Protein AF-0000000077100100 (afdb_homodimer)

Organism: Anaerostipes caccae (strain DSM 14662 / CCUG 47493 / JCM 13470 / NCIMB 13811 / L1-92) (NCBI:txid411490)

Secondary structure (DSSP, 8-state):
-----HHHHHHHHHHHHHHHHH-TTT--HHHHHHHHTS-HHHHHHH-SSHHHHHHHHHTSTTTTTT--GGGG----S-HHHHHHHHHHHHHHHS-HHHHHHHHHT--TTTHHHHHHHHHHHHHHHHHHHHHHHHHHHHTTSS----HHHHHHHHHHHHHHHHHHHHHHGGGS----HHHHHHHHHHHHHHHHH--/-----HHHHHHHHHHHHHHHHH-TTT--HHHHHHHHTS-HHHHHHH-SSHHHHHHHHHTSGGGTTT--GGGG----S-HHHHHHHHHHHHHHHS-HHHHHHHHHT--TTTHHHHHHHHHHHHHHHHHHHHHHHHHHHHTTSS----HHHHHHHHHHHHHHHHHHHHHHGGGS----HHHHHHHHHHHHHHHHH--

Structure (mmCIF, N/CA/C/O backbone):
data_AF-0000000077100100-model_v1
#
loop_
_entity.id
_entity.type
_entity.pdbx_description
1 polymer 'Transcriptional regulator, TetR family'
#
loop_
_atom_site.group_PDB
_atom_site.id
_atom_site.type_symbol
_atom_site.label_atom_id
_atom_site.label_alt_id
_atom_site.label_comp_id
_atom_site.label_asym_id
_atom_site.label_entity_id
_atom_site.label_seq_id
_atom_site.pdbx_PDB_ins_code
_atom_site.Cartn_x
_atom_site.Cartn_y
_atom_site.Cartn_z
_atom_site.occupancy
_atom_site.B_iso_or_equiv
_atom_site.auth_seq_id
_atom_site.auth_comp_id
_atom_site.auth_asym_id
_atom_site.auth_atom_id
_atom_site.pdbx_PDB_model_num
ATOM 1 N N . MET A 1 1 ? 32.531 -8.875 -6.703 1 35.84 1 MET A N 1
ATOM 2 C CA . MET A 1 1 ? 31.203 -8.562 -7.238 1 35.84 1 MET A CA 1
ATOM 3 C C . MET A 1 1 ? 30.891 -9.43 -8.453 1 35.84 1 MET A C 1
ATOM 5 O O . MET A 1 1 ? 31.578 -9.359 -9.469 1 35.84 1 MET A O 1
ATOM 9 N N . ILE A 1 2 ? 30.594 -10.703 -8.375 1 47.94 2 ILE A N 1
ATOM 10 C CA . ILE A 1 2 ? 30.594 -11.648 -9.484 1 47.94 2 ILE A CA 1
ATOM 11 C C . ILE A 1 2 ? 29.953 -11.016 -10.711 1 47.94 2 ILE A C 1
ATOM 13 O O . ILE A 1 2 ? 28.844 -10.492 -10.633 1 47.94 2 ILE A O 1
ATOM 17 N N . HIS A 1 3 ? 30.766 -10.484 -11.594 1 61.34 3 HIS A N 1
ATOM 18 C CA . HIS A 1 3 ? 30.469 -9.82 -12.859 1 61.34 3 HIS A CA 1
ATOM 19 C C . HIS A 1 3 ? 29.391 -10.562 -13.641 1 61.34 3 HIS A C 1
ATOM 21 O O . HIS A 1 3 ? 29.594 -11.719 -14.039 1 61.34 3 HIS A O 1
ATOM 27 N N . MET A 1 4 ? 28.125 -10.18 -13.359 1 75.5 4 MET A N 1
ATOM 28 C CA . MET A 1 4 ? 27.047 -10.773 -14.141 1 75.5 4 MET A CA 1
ATOM 29 C C . MET A 1 4 ? 27.25 -10.523 -15.633 1 75.5 4 MET A C 1
ATOM 31 O O . MET A 1 4 ? 27.438 -9.383 -16.062 1 75.5 4 MET A O 1
ATOM 35 N N . ASP A 1 5 ? 27.516 -11.539 -16.359 1 90.69 5 ASP A N 1
ATOM 36 C CA . ASP A 1 5 ? 27.641 -11.352 -17.812 1 90.69 5 ASP A CA 1
ATOM 37 C C . ASP A 1 5 ? 26.297 -10.93 -18.422 1 90.69 5 ASP A C 1
ATOM 39 O O . ASP A 1 5 ? 25.312 -10.766 -17.719 1 90.69 5 ASP A O 1
ATOM 43 N N . GLU A 1 6 ? 26.406 -10.648 -19.703 1 94.56 6 GLU A N 1
ATOM 44 C CA . GLU A 1 6 ? 25.266 -10.086 -20.422 1 94.56 6 GLU A CA 1
ATOM 45 C C . GLU A 1 6 ? 24.062 -11.023 -20.344 1 94.56 6 GLU A C 1
ATOM 47 O O . GLU A 1 6 ? 22.938 -10.57 -20.141 1 94.56 6 GLU A O 1
ATOM 52 N N . THR A 1 7 ? 24.344 -12.281 -20.531 1 96.31 7 THR A N 1
ATOM 53 C CA . THR A 1 7 ? 23.266 -13.266 -20.5 1 96.31 7 THR A CA 1
ATOM 54 C C . THR A 1 7 ? 22.641 -13.336 -19.094 1 96.31 7 THR A C 1
ATOM 56 O O . THR A 1 7 ? 21.422 -13.383 -18.953 1 96.31 7 THR A O 1
ATOM 59 N N . GLY A 1 8 ? 23.469 -13.375 -18.109 1 96.94 8 GLY A N 1
ATOM 60 C CA . GLY A 1 8 ? 22.984 -13.352 -16.734 1 96.94 8 GLY A CA 1
ATOM 61 C C . GLY A 1 8 ? 22.125 -12.141 -16.422 1 96.94 8 GLY A C 1
ATOM 62 O O . GLY A 1 8 ? 21.078 -12.266 -15.773 1 96.94 8 GLY A O 1
ATOM 63 N N . GLN A 1 9 ? 22.531 -11.062 -16.969 1 97.31 9 GLN A N 1
ATOM 64 C CA . GLN A 1 9 ? 21.781 -9.836 -16.734 1 97.31 9 GLN A CA 1
ATOM 65 C C . GLN A 1 9 ? 20.422 -9.859 -17.438 1 97.31 9 GLN A C 1
ATOM 67 O O . GLN A 1 9 ? 19.422 -9.391 -16.891 1 97.31 9 GLN A O 1
ATOM 72 N N . LYS A 1 10 ? 20.406 -10.383 -18.609 1 97.69 10 LYS A N 1
ATOM 73 C CA . LYS A 1 10 ? 19.141 -10.531 -19.328 1 97.69 10 LYS A CA 1
ATOM 74 C C . LYS A 1 10 ? 18.156 -11.383 -18.547 1 97.69 10 LYS A C 1
ATOM 76 O O . LYS A 1 10 ? 16.969 -11.086 -18.516 1 97.69 10 LYS A O 1
ATOM 81 N N . ILE A 1 11 ? 18.688 -12.398 -17.938 1 98.25 11 ILE A N 1
ATOM 82 C CA . ILE A 1 11 ? 17.875 -13.312 -17.156 1 98.25 11 ILE A CA 1
ATOM 83 C C . ILE A 1 11 ? 17.328 -12.602 -15.922 1 98.25 11 ILE A C 1
ATOM 85 O O . ILE A 1 11 ? 16.141 -12.688 -15.625 1 98.25 11 ILE A O 1
ATOM 89 N N . ILE A 1 12 ? 18.156 -11.875 -15.281 1 98.06 12 ILE A N 1
ATOM 90 C CA . ILE A 1 12 ? 17.75 -11.141 -14.086 1 98.06 12 ILE A CA 1
ATOM 91 C C . ILE A 1 12 ? 16.703 -10.094 -14.445 1 98.06 12 ILE A C 1
ATOM 93 O O . ILE A 1 12 ? 15.664 -10 -13.789 1 98.06 12 ILE A O 1
ATOM 97 N N . ASP A 1 13 ? 16.953 -9.375 -15.547 1 98.12 13 ASP A N 1
ATOM 98 C CA . ASP A 1 13 ? 16.031 -8.328 -15.969 1 98.12 13 ASP A CA 1
ATOM 99 C C . ASP A 1 13 ? 14.664 -8.922 -16.328 1 98.12 13 ASP A C 1
ATOM 101 O O . ASP A 1 13 ? 13.625 -8.344 -16 1 98.12 13 ASP A O 1
ATOM 105 N N . ALA A 1 14 ? 14.711 -10.016 -16.984 1 98.56 14 ALA A N 1
ATOM 106 C CA . ALA A 1 14 ? 13.477 -10.695 -17.344 1 98.56 14 ALA A CA 1
ATOM 107 C C . ALA A 1 14 ? 12.711 -11.148 -16.094 1 98.56 14 ALA A C 1
ATOM 109 O O . ALA A 1 14 ? 11.5 -10.938 -16 1 98.56 14 ALA A O 1
ATOM 110 N N . ALA A 1 15 ? 13.406 -11.719 -15.148 1 98.44 15 ALA A N 1
ATOM 111 C CA . ALA A 1 15 ? 12.789 -12.203 -13.922 1 98.44 15 ALA A CA 1
ATOM 112 C C . ALA A 1 15 ? 12.141 -11.055 -13.141 1 98.44 15 ALA A C 1
ATOM 114 O O . ALA A 1 15 ? 10.984 -11.148 -12.734 1 98.44 15 ALA A O 1
ATOM 115 N N . MET A 1 16 ? 12.859 -10.062 -13.008 1 98 16 MET A N 1
ATOM 116 C CA . MET A 1 16 ? 12.391 -8.922 -12.219 1 98 16 MET A CA 1
ATOM 117 C C . MET A 1 16 ? 11.195 -8.25 -12.891 1 98 16 MET A C 1
ATOM 119 O O . MET A 1 16 ? 10.242 -7.863 -12.211 1 98 16 MET A O 1
ATOM 123 N N . SER A 1 17 ? 11.25 -8.156 -14.188 1 98 17 SER A N 1
ATOM 124 C CA . SER A 1 17 ? 10.133 -7.586 -14.93 1 98 17 SER A CA 1
ATOM 125 C C . SER A 1 17 ? 8.883 -8.445 -14.797 1 98 17 SER A C 1
ATOM 127 O O . SER A 1 17 ? 7.777 -7.93 -14.609 1 98 17 SER A O 1
ATOM 129 N N . LEU A 1 18 ? 9.078 -9.727 -14.852 1 97.19 18 LEU A N 1
ATOM 130 C CA . LEU A 1 18 ? 7.949 -10.648 -14.742 1 97.19 18 LEU A CA 1
ATOM 131 C C . LEU A 1 18 ? 7.363 -10.625 -13.328 1 97.19 18 LEU A C 1
ATOM 133 O O . LEU A 1 18 ? 6.145 -10.633 -13.156 1 97.19 18 LEU A O 1
ATOM 137 N N . VAL A 1 19 ? 8.211 -10.547 -12.383 1 96.56 19 VAL A N 1
ATOM 138 C CA . VAL A 1 19 ? 7.75 -10.477 -11 1 96.56 19 VAL A CA 1
ATOM 139 C C . VAL A 1 19 ? 6.98 -9.172 -10.781 1 96.56 19 VAL A C 1
ATOM 141 O O . VAL A 1 19 ? 5.945 -9.164 -10.102 1 96.56 19 VAL A O 1
ATOM 144 N N . ARG A 1 20 ? 7.48 -8.164 -11.312 1 95.56 20 ARG A N 1
ATOM 145 C CA . ARG A 1 20 ? 6.797 -6.875 -11.25 1 95.56 20 ARG A CA 1
ATOM 146 C C . ARG A 1 20 ? 5.406 -6.957 -11.875 1 95.56 20 ARG A C 1
ATOM 148 O O . ARG A 1 20 ? 4.441 -6.438 -11.312 1 95.56 20 ARG A O 1
ATOM 155 N N . ASP A 1 21 ? 5.285 -7.656 -12.945 1 93.75 21 ASP A N 1
ATOM 156 C CA . ASP A 1 21 ? 4.082 -7.602 -13.766 1 93.75 21 ASP A CA 1
ATOM 157 C C . ASP A 1 21 ? 3.051 -8.625 -13.297 1 93.75 21 ASP A C 1
ATOM 159 O O . ASP A 1 21 ? 1.845 -8.375 -13.367 1 93.75 21 ASP A O 1
ATOM 163 N N . LYS A 1 22 ? 3.566 -9.766 -12.773 1 91.06 22 LYS A N 1
ATOM 164 C CA . LYS A 1 22 ? 2.57 -10.797 -12.5 1 91.06 22 LYS A CA 1
ATOM 165 C C . LYS A 1 22 ? 2.828 -11.469 -11.156 1 91.06 22 LYS A C 1
ATOM 167 O O . LYS A 1 22 ? 2.064 -12.344 -10.742 1 91.06 22 LYS A O 1
ATOM 172 N N . GLY A 1 23 ? 3.865 -11.055 -10.508 1 92.44 23 GLY A N 1
ATOM 173 C CA . GLY A 1 23 ? 4.172 -11.617 -9.195 1 92.44 23 GLY A CA 1
ATOM 174 C C . GLY A 1 23 ? 5.121 -12.797 -9.266 1 92.44 23 GLY A C 1
ATOM 175 O O . GLY A 1 23 ? 5.242 -13.445 -10.305 1 92.44 23 GLY A O 1
ATOM 176 N N . TYR A 1 24 ? 5.727 -13.102 -8.172 1 95.19 24 TYR A N 1
ATOM 177 C CA . TYR A 1 24 ? 6.746 -14.141 -8.07 1 95.19 24 TYR A CA 1
ATOM 178 C C . TYR A 1 24 ? 6.152 -15.523 -8.32 1 95.19 24 TYR A C 1
ATOM 180 O O . TYR A 1 24 ? 6.707 -16.312 -9.07 1 95.19 24 TYR A O 1
ATOM 188 N N . MET A 1 25 ? 5.059 -15.82 -7.688 1 90.94 25 MET A N 1
ATOM 189 C CA . MET A 1 25 ? 4.484 -17.156 -7.738 1 90.94 25 MET A CA 1
ATOM 190 C C . MET A 1 25 ? 4.004 -17.5 -9.148 1 90.94 25 MET A C 1
ATOM 192 O O . MET A 1 25 ? 4.117 -18.641 -9.586 1 90.94 25 MET A O 1
ATOM 196 N N . ALA A 1 26 ? 3.59 -16.516 -9.844 1 90.62 26 ALA A N 1
ATOM 197 C CA . ALA A 1 26 ? 3.057 -16.734 -11.18 1 90.62 26 ALA A CA 1
ATOM 198 C C . ALA A 1 26 ? 4.176 -16.781 -12.219 1 90.62 26 ALA A C 1
ATOM 200 O O . ALA A 1 26 ? 3.941 -17.125 -13.383 1 90.62 26 ALA A O 1
ATOM 201 N N . THR A 1 27 ? 5.34 -16.453 -11.812 1 95.38 27 THR A N 1
ATOM 202 C CA . THR A 1 27 ? 6.492 -16.438 -12.703 1 95.38 27 THR A CA 1
ATOM 203 C C . THR A 1 27 ? 7.227 -17.781 -12.656 1 95.38 27 THR A C 1
ATOM 205 O O . THR A 1 27 ? 7.594 -18.25 -11.578 1 95.38 27 THR A O 1
ATOM 208 N N . THR A 1 28 ? 7.418 -18.391 -13.805 1 95.12 28 THR A N 1
ATOM 209 C CA . THR A 1 28 ? 8.148 -19.641 -13.859 1 95.12 28 THR A CA 1
ATOM 210 C C . THR A 1 28 ? 9.516 -19.453 -14.508 1 95.12 28 THR A C 1
ATOM 212 O O . THR A 1 28 ? 9.766 -18.422 -15.141 1 95.12 28 THR A O 1
ATOM 215 N N . THR A 1 29 ? 10.391 -20.453 -14.305 1 97.81 29 THR A N 1
ATOM 216 C CA . THR A 1 29 ? 11.695 -20.406 -14.953 1 97.81 29 THR A CA 1
ATOM 217 C C . THR A 1 29 ? 11.547 -20.469 -16.469 1 97.81 29 THR A C 1
ATOM 219 O O . THR A 1 29 ? 12.344 -19.875 -17.203 1 97.81 29 THR A O 1
ATOM 222 N N . LYS A 1 30 ? 10.531 -21.109 -16.891 1 97.75 30 LYS A N 1
ATOM 223 C CA . LYS A 1 30 ? 10.25 -21.156 -18.328 1 97.75 30 LYS A CA 1
ATOM 224 C C . LYS A 1 30 ? 9.883 -19.766 -18.859 1 97.75 30 LYS A C 1
ATOM 226 O O . LYS A 1 30 ? 10.375 -19.344 -19.906 1 97.75 30 LYS A O 1
ATOM 231 N N . ASP A 1 31 ? 9.039 -19.047 -18.141 1 97.44 31 ASP A N 1
ATOM 232 C CA . ASP A 1 31 ? 8.68 -17.672 -18.5 1 97.44 31 ASP A CA 1
ATOM 233 C C . ASP A 1 31 ? 9.922 -16.797 -18.594 1 97.44 31 ASP A C 1
ATOM 235 O O . ASP A 1 31 ? 10.062 -16 -19.531 1 97.44 31 ASP A O 1
ATOM 239 N N . ILE A 1 32 ? 10.773 -16.938 -17.625 1 98.62 32 ILE A N 1
ATOM 240 C CA . ILE A 1 32 ? 11.961 -16.109 -17.5 1 98.62 32 ILE A CA 1
ATOM 241 C C . ILE A 1 32 ? 12.891 -16.375 -18.688 1 98.62 32 ILE A C 1
ATOM 243 O O . ILE A 1 32 ? 13.367 -15.445 -19.344 1 98.62 32 ILE A O 1
ATOM 247 N N . ALA A 1 33 ? 13.109 -17.641 -18.938 1 98.62 33 ALA A N 1
ATOM 248 C CA . ALA A 1 33 ? 13.977 -18.031 -20.047 1 98.62 33 ALA A CA 1
ATOM 249 C C . ALA A 1 33 ? 13.453 -17.469 -21.375 1 98.62 33 ALA A C 1
ATOM 251 O O . ALA A 1 33 ? 14.203 -16.859 -22.125 1 98.62 33 ALA A O 1
ATOM 252 N N . ASN A 1 34 ? 12.203 -17.641 -21.578 1 98.56 34 ASN A N 1
ATOM 253 C CA . ASN A 1 34 ? 11.578 -17.156 -22.797 1 98.56 34 ASN A CA 1
ATOM 254 C C . ASN A 1 34 ? 11.711 -15.633 -22.938 1 98.56 34 ASN A C 1
ATOM 256 O O . ASN A 1 34 ? 12.086 -15.133 -23.984 1 98.56 34 ASN A O 1
ATOM 260 N N . SER A 1 35 ? 11.453 -15 -21.906 1 98.25 35 SER A N 1
ATOM 261 C CA . SER A 1 35 ? 11.508 -13.539 -21.906 1 98.25 35 SER A CA 1
ATOM 262 C C . SER A 1 35 ? 12.93 -13.039 -22.109 1 98.25 35 SER A C 1
ATOM 264 O O . SER A 1 35 ? 13.148 -12 -22.734 1 98.25 35 SER A O 1
ATOM 266 N N . ALA A 1 36 ? 13.883 -13.758 -21.594 1 98.25 36 ALA A N 1
ATOM 267 C CA . ALA A 1 36 ? 15.289 -13.391 -21.688 1 98.25 36 ALA A CA 1
ATOM 268 C C . ALA A 1 36 ? 15.875 -13.789 -23.031 1 98.25 36 ALA A C 1
ATOM 270 O O . ALA A 1 36 ? 16.984 -13.391 -23.375 1 98.25 36 ALA A O 1
ATOM 271 N N . GLY A 1 37 ? 15.164 -14.57 -23.766 1 98.25 37 GLY A N 1
ATOM 272 C CA . GLY A 1 37 ? 15.641 -15.023 -25.062 1 98.25 37 GLY A CA 1
ATOM 273 C C . GLY A 1 37 ? 16.703 -16.094 -24.969 1 98.25 37 GLY A C 1
ATOM 274 O O . GLY A 1 37 ? 17.656 -16.109 -25.75 1 98.25 37 GLY A O 1
ATOM 275 N N . VAL A 1 38 ? 16.594 -16.969 -23.922 1 98.25 38 VAL A N 1
ATOM 276 C CA . VAL A 1 38 ? 17.516 -18.078 -23.734 1 98.25 38 VAL A CA 1
ATOM 277 C C . VAL A 1 38 ? 16.75 -19.375 -23.484 1 98.25 38 VAL A C 1
ATOM 279 O O . VAL A 1 38 ? 15.539 -19.344 -23.25 1 98.25 38 VAL A O 1
ATOM 282 N N . ASN A 1 39 ? 17.406 -20.453 -23.625 1 96.56 39 ASN A N 1
ATOM 283 C CA . ASN A 1 39 ? 16.781 -21.703 -23.234 1 96.56 39 ASN A CA 1
ATOM 284 C C . ASN A 1 39 ? 16.906 -21.953 -21.734 1 96.56 39 ASN A C 1
ATOM 286 O O . ASN A 1 39 ? 17.734 -21.344 -21.062 1 96.56 39 ASN A O 1
ATOM 290 N N . GLU A 1 40 ? 16.047 -22.781 -21.188 1 96.81 40 GLU A N 1
ATOM 291 C CA . GLU A 1 40 ? 16.047 -23.078 -19.766 1 96.81 40 GLU A CA 1
ATOM 292 C C . GLU A 1 40 ? 17.375 -23.672 -19.312 1 96.81 40 GLU A C 1
ATOM 294 O O . GLU A 1 40 ? 17.812 -23.438 -18.188 1 96.81 40 GLU A O 1
ATOM 299 N N . CYS A 1 41 ? 18.031 -24.438 -20.203 1 97.5 41 CYS A N 1
ATOM 300 C CA . CYS A 1 41 ? 19.328 -25.016 -19.859 1 97.5 41 CYS A CA 1
ATOM 301 C C . CYS A 1 41 ? 20.344 -23.922 -19.531 1 97.5 41 CYS A C 1
ATOM 303 O O . CYS A 1 41 ? 21.078 -24.031 -18.562 1 97.5 41 CYS A O 1
ATOM 305 N N . THR A 1 42 ? 20.391 -22.891 -20.359 1 96.81 42 THR A N 1
ATOM 306 C CA . THR A 1 42 ? 21.266 -21.75 -20.125 1 96.81 42 THR A CA 1
ATOM 307 C C . THR A 1 42 ? 20.938 -21.078 -18.797 1 96.81 42 THR A C 1
ATOM 309 O O . THR A 1 42 ? 21.844 -20.688 -18.062 1 96.81 42 THR A O 1
ATOM 312 N N . LEU A 1 43 ? 19.656 -20.906 -18.516 1 98 43 LEU A N 1
ATOM 313 C CA . LEU A 1 43 ? 19.219 -20.312 -17.266 1 98 43 LEU A CA 1
ATOM 314 C C . LEU A 1 43 ? 19.75 -21.078 -16.062 1 98 43 LEU A C 1
ATOM 316 O O . LEU A 1 43 ? 20.297 -20.5 -15.133 1 98 43 LEU A O 1
ATOM 320 N N . PHE A 1 44 ? 19.703 -22.406 -16.141 1 96.94 44 PHE A N 1
ATOM 321 C CA . PHE A 1 44 ? 20.062 -23.25 -15.008 1 96.94 44 PHE A CA 1
ATOM 322 C C . PHE A 1 44 ? 21.578 -23.391 -14.906 1 96.94 44 PHE A C 1
ATOM 324 O O . PHE A 1 44 ? 22.109 -23.75 -13.852 1 96.94 44 PHE A O 1
ATOM 331 N N . ARG A 1 45 ? 22.266 -23.203 -16 1 96.56 45 ARG A N 1
ATOM 332 C CA . ARG A 1 45 ? 23.734 -23.141 -15.938 1 96.56 45 ARG A CA 1
ATOM 333 C C . ARG A 1 45 ? 24.188 -21.953 -15.109 1 96.56 45 ARG A C 1
ATOM 335 O O . ARG A 1 45 ? 25.219 -22.016 -14.422 1 96.56 45 ARG A O 1
ATOM 342 N N . LYS A 1 46 ? 23.375 -20.984 -15.156 1 96.5 46 LYS A N 1
ATOM 343 C CA . LYS A 1 46 ? 23.797 -19.734 -14.523 1 96.5 46 LYS A CA 1
ATOM 344 C C . LYS A 1 46 ? 23.172 -19.578 -13.133 1 96.5 46 LYS A C 1
ATOM 346 O O . LYS A 1 46 ? 23.781 -18.984 -12.242 1 96.5 46 LYS A O 1
ATOM 351 N N . PHE A 1 47 ? 21.969 -20.078 -13 1 97.62 47 PHE A N 1
ATOM 352 C CA . PHE A 1 47 ? 21.25 -19.938 -11.742 1 97.62 47 PHE A CA 1
ATOM 353 C C . PHE A 1 47 ? 20.672 -21.266 -11.289 1 97.62 47 PHE A C 1
ATOM 355 O O . PHE A 1 47 ? 20.203 -22.062 -12.109 1 97.62 47 PHE A O 1
ATOM 362 N N . GLN A 1 48 ? 20.609 -21.406 -9.977 1 96.5 48 GLN A N 1
ATOM 363 C CA . GLN A 1 48 ? 20.125 -22.656 -9.398 1 96.5 48 GLN A CA 1
ATOM 364 C C . GLN A 1 48 ? 18.609 -22.766 -9.492 1 96.5 48 GLN A C 1
ATOM 366 O O . GLN A 1 48 ? 18.078 -23.844 -9.766 1 96.5 48 GLN A O 1
ATOM 371 N N . ASN A 1 49 ? 17.938 -21.688 -9.195 1 96.56 49 ASN A N 1
ATOM 372 C CA . ASN A 1 49 ? 16.484 -21.656 -9.164 1 96.56 49 ASN A CA 1
ATOM 373 C C . ASN A 1 49 ? 15.953 -20.234 -9.289 1 96.56 49 ASN A C 1
ATOM 375 O O . ASN A 1 49 ? 16.734 -19.281 -9.367 1 96.56 49 ASN A O 1
ATOM 379 N N . LYS A 1 50 ? 14.75 -20.141 -9.375 1 96.94 50 LYS A N 1
ATOM 380 C CA . LYS A 1 50 ? 14.062 -18.859 -9.531 1 96.94 50 LYS A CA 1
ATOM 381 C C . LYS A 1 50 ? 14.422 -17.891 -8.398 1 96.94 50 LYS A C 1
ATOM 383 O O . LYS A 1 50 ? 14.664 -16.719 -8.641 1 96.94 50 LYS A O 1
ATOM 388 N N . LYS A 1 51 ? 14.406 -18.375 -7.211 1 97.38 51 LYS A N 1
ATOM 389 C CA . LYS A 1 51 ? 14.719 -17.547 -6.043 1 97.38 51 LYS A CA 1
ATOM 390 C C . LYS A 1 51 ? 16.094 -16.906 -6.168 1 97.38 51 LYS A C 1
ATOM 392 O O . LYS A 1 51 ? 16.266 -15.719 -5.891 1 97.38 51 LYS A O 1
ATOM 397 N N . SER A 1 52 ? 17 -17.656 -6.586 1 97.25 52 SER A N 1
ATOM 398 C CA . SER A 1 52 ? 18.359 -17.141 -6.719 1 97.25 52 SER A CA 1
ATOM 399 C C . SER A 1 52 ? 18.422 -16.016 -7.75 1 97.25 52 SER A C 1
ATOM 401 O O . SER A 1 52 ? 19.203 -15.078 -7.602 1 97.25 52 SER A O 1
ATOM 403 N N . ILE A 1 53 ? 17.672 -16.109 -8.805 1 97.94 53 ILE A N 1
ATOM 404 C CA . ILE A 1 53 ? 17.625 -15.062 -9.828 1 97.94 53 ILE A CA 1
ATOM 405 C C . ILE A 1 53 ? 17.078 -13.773 -9.227 1 97.94 53 ILE A C 1
ATOM 407 O O . ILE A 1 53 ? 17.703 -12.711 -9.359 1 97.94 53 ILE A O 1
ATOM 411 N N . VAL A 1 54 ? 15.969 -13.898 -8.539 1 97.62 54 VAL A N 1
ATOM 412 C CA . VAL A 1 54 ? 15.297 -12.742 -7.957 1 97.62 54 VAL A CA 1
ATOM 413 C C . VAL A 1 54 ? 16.188 -12.094 -6.906 1 97.62 54 VAL A C 1
ATOM 415 O O . VAL A 1 54 ? 16.297 -10.867 -6.84 1 97.62 54 VAL A O 1
ATOM 418 N N . MET A 1 55 ? 16.875 -12.922 -6.121 1 96.38 55 MET A N 1
ATOM 419 C CA . MET A 1 55 ? 17.766 -12.398 -5.098 1 96.38 55 MET A CA 1
ATOM 420 C C . MET A 1 55 ? 18.922 -11.633 -5.73 1 96.38 55 MET A C 1
ATOM 422 O O . MET A 1 55 ? 19.406 -10.641 -5.168 1 96.38 55 MET A O 1
ATOM 426 N N . SER A 1 56 ? 19.312 -12.078 -6.84 1 95.81 56 SER A N 1
ATOM 427 C CA . SER A 1 56 ? 20.359 -11.352 -7.562 1 95.81 56 SER A CA 1
ATOM 428 C C . SER A 1 56 ? 19.828 -10.016 -8.07 1 95.81 56 SER A C 1
ATOM 430 O O . SER A 1 56 ? 20.562 -9.023 -8.102 1 95.81 56 SER A O 1
ATOM 432 N N . GLY A 1 57 ? 18.641 -9.984 -8.492 1 96.06 57 GLY A N 1
ATOM 433 C CA . GLY A 1 57 ? 18.016 -8.773 -9 1 96.06 57 GLY A CA 1
ATOM 434 C C . GLY A 1 57 ? 17.781 -7.719 -7.934 1 96.06 57 GLY A C 1
ATOM 435 O O . GLY A 1 57 ? 18.094 -6.539 -8.141 1 96.06 57 GLY A O 1
ATOM 436 N N . ILE A 1 58 ? 17.328 -8.117 -6.793 1 94 58 ILE A N 1
ATOM 437 C CA . ILE A 1 58 ? 16.938 -7.172 -5.758 1 94 58 ILE A CA 1
ATOM 438 C C . ILE A 1 58 ? 18.172 -6.438 -5.23 1 94 58 ILE A C 1
ATOM 440 O O . ILE A 1 58 ? 18.047 -5.387 -4.598 1 94 58 ILE A O 1
ATOM 444 N N . GLU A 1 59 ? 19.328 -6.98 -5.492 1 90.56 59 GLU A N 1
ATOM 445 C CA . GLU A 1 59 ? 20.578 -6.375 -5.047 1 90.56 59 GLU A CA 1
ATOM 446 C C . GLU A 1 59 ? 21.047 -5.301 -6.023 1 90.56 59 GLU A C 1
ATOM 448 O O . GLU A 1 59 ? 21.938 -4.512 -5.703 1 90.56 59 GLU A O 1
ATOM 453 N N . GLN A 1 60 ? 20.422 -5.301 -7.117 1 92 60 GLN A N 1
ATOM 454 C CA . GLN A 1 60 ? 20.875 -4.355 -8.141 1 92 60 GLN A CA 1
ATOM 455 C C . GLN A 1 60 ? 20.156 -3.01 -7.984 1 92 60 GLN A C 1
ATOM 457 O O . GLN A 1 60 ? 18.969 -2.961 -7.699 1 92 60 GLN A O 1
ATOM 462 N N . GLU A 1 61 ? 20.875 -1.975 -8.273 1 86.75 61 GLU A N 1
ATOM 463 C CA . GLU A 1 61 ? 20.406 -0.607 -8.086 1 86.75 61 GLU A CA 1
ATOM 464 C C . GLU A 1 61 ? 19.172 -0.323 -8.945 1 86.75 61 GLU A C 1
ATOM 466 O O . GLU A 1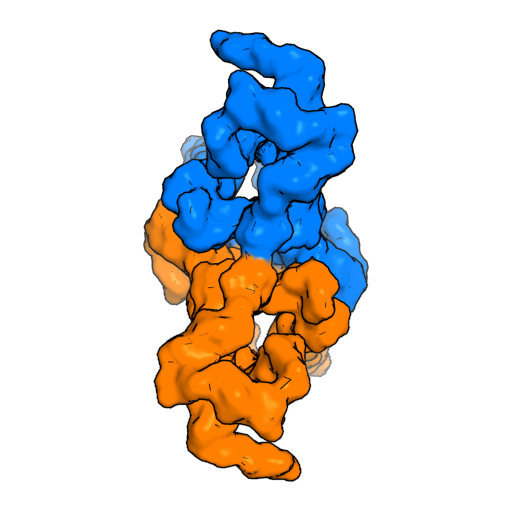 61 ? 18.25 0.353 -8.5 1 86.75 61 GLU A O 1
ATOM 471 N N . LYS A 1 62 ? 19.219 -0.841 -10.102 1 86.69 62 LYS A N 1
ATOM 472 C CA . LYS A 1 62 ? 18.141 -0.637 -11.062 1 86.69 62 LYS A CA 1
ATOM 473 C C . LYS A 1 62 ? 16.797 -1.081 -10.492 1 86.69 62 LYS A C 1
ATOM 475 O O . LYS A 1 62 ? 15.766 -0.453 -10.75 1 86.69 62 LYS A O 1
ATOM 480 N N . TRP A 1 63 ? 16.859 -2.074 -9.711 1 90.44 63 TRP A N 1
ATOM 481 C CA . TRP A 1 63 ? 15.617 -2.705 -9.25 1 90.44 63 TRP A CA 1
ATOM 482 C C . TRP A 1 63 ? 15.32 -2.324 -7.805 1 90.44 63 TRP A C 1
ATOM 484 O O . TRP A 1 63 ? 14.219 -2.566 -7.309 1 90.44 63 TRP A O 1
ATOM 494 N N . ARG A 1 64 ? 16.172 -1.613 -7.113 1 82.31 64 ARG A N 1
ATOM 495 C CA . ARG A 1 64 ? 16.016 -1.186 -5.73 1 82.31 64 ARG A CA 1
ATOM 496 C C . ARG A 1 64 ? 15.531 0.258 -5.656 1 82.31 64 ARG A C 1
ATOM 498 O O . ARG A 1 64 ? 15.391 0.816 -4.566 1 82.31 64 ARG A O 1
ATOM 505 N N . ALA A 1 65 ? 15.023 1.054 -6.695 1 76.06 65 ALA A N 1
ATOM 506 C CA . ALA A 1 65 ? 14.609 2.451 -6.746 1 76.06 65 ALA A CA 1
ATOM 507 C C . ALA A 1 65 ? 15.766 3.383 -6.391 1 76.06 65 ALA A C 1
ATOM 509 O O . ALA A 1 65 ? 15.648 4.605 -6.523 1 76.06 65 ALA A O 1
ATOM 510 N N . ASP A 1 66 ? 16.922 3.041 -6.387 1 79.38 66 ASP A N 1
ATOM 511 C CA . ASP A 1 66 ? 18.078 3.854 -6.016 1 79.38 66 ASP A CA 1
ATOM 512 C C . ASP A 1 66 ? 17.719 4.848 -4.918 1 79.38 66 ASP A C 1
ATOM 514 O O . ASP A 1 66 ? 17.797 6.062 -5.125 1 79.38 66 ASP A O 1
ATOM 518 N N . PHE A 1 67 ? 17.328 4.512 -3.832 1 85.75 67 PHE A N 1
ATOM 519 C CA . PHE A 1 67 ? 16.891 5.324 -2.705 1 85.75 67 PHE A CA 1
ATOM 520 C C . PHE A 1 67 ? 17.812 5.145 -1.51 1 85.75 67 PHE A C 1
ATOM 522 O O . PHE A 1 67 ? 17.734 4.141 -0.798 1 85.75 67 PHE A O 1
ATOM 529 N N . THR A 1 68 ? 18.75 6.074 -1.431 1 87.56 68 THR A N 1
ATOM 530 C CA . THR A 1 68 ? 19.703 6.133 -0.329 1 87.56 68 THR A CA 1
ATOM 531 C C . THR A 1 68 ? 19.578 7.449 0.431 1 87.56 68 THR A C 1
ATOM 533 O O . THR A 1 68 ? 18.938 8.391 -0.054 1 87.56 68 THR A O 1
ATOM 536 N N . PRO A 1 69 ? 20.062 7.465 1.637 1 88.19 69 PRO A N 1
ATOM 537 C CA . PRO A 1 69 ? 19.984 8.711 2.404 1 88.19 69 PRO A CA 1
ATOM 538 C C . PRO A 1 69 ? 20.547 9.906 1.646 1 88.19 69 PRO A C 1
ATOM 540 O O . PRO A 1 69 ? 20.172 11.047 1.922 1 88.19 69 PRO A O 1
ATOM 543 N N . ASP A 1 70 ? 21.375 9.688 0.679 1 89.56 70 ASP A N 1
ATOM 544 C CA . ASP A 1 70 ? 22.062 10.742 -0.062 1 89.56 70 ASP A CA 1
ATOM 545 C C . ASP A 1 70 ? 21.078 11.531 -0.923 1 89.56 70 ASP A C 1
ATOM 547 O O . ASP A 1 70 ? 21.391 12.641 -1.363 1 89.56 70 ASP A O 1
ATOM 551 N N . VAL A 1 71 ? 19.922 11.023 -1.066 1 87.69 71 VAL A N 1
ATOM 552 C CA . VAL A 1 71 ? 18.922 11.695 -1.894 1 87.69 71 VAL A CA 1
ATOM 553 C C . VAL A 1 71 ? 18.375 12.922 -1.159 1 87.69 71 VAL A C 1
ATOM 555 O O . VAL A 1 71 ? 17.797 13.812 -1.774 1 87.69 71 VAL A O 1
ATOM 558 N N . PHE A 1 72 ? 18.625 13 0.184 1 88.88 72 PHE A N 1
ATOM 559 C CA . PHE A 1 72 ? 18.109 14.078 1.012 1 88.88 72 PHE A CA 1
ATOM 560 C C . PHE A 1 72 ? 19.219 15.023 1.452 1 88.88 72 PHE A C 1
ATOM 562 O O . PHE A 1 72 ? 19.078 15.734 2.449 1 88.88 72 PHE A O 1
ATOM 569 N N . GLN A 1 73 ? 20.266 15.133 0.802 1 85.38 73 GLN A N 1
ATOM 570 C CA . GLN A 1 73 ? 21.453 15.844 1.259 1 85.38 73 GLN A CA 1
ATOM 571 C C . GLN A 1 73 ? 21.344 17.344 0.963 1 85.38 73 GLN A C 1
ATOM 573 O O . GLN A 1 73 ? 22.078 18.141 1.536 1 85.38 73 GLN A O 1
ATOM 578 N N . ASP A 1 74 ? 20.391 17.75 0.2 1 88.19 74 ASP A N 1
ATOM 579 C CA . ASP A 1 74 ? 20.312 19.156 -0.195 1 88.19 74 ASP A CA 1
ATOM 580 C C . ASP A 1 74 ? 19.344 19.922 0.709 1 88.19 74 ASP A C 1
ATOM 582 O O . ASP A 1 74 ? 18.531 20.703 0.228 1 88.19 74 ASP A O 1
ATOM 586 N N . VAL A 1 75 ? 19.453 19.688 2.031 1 94.62 75 VAL A N 1
ATOM 587 C CA . VAL A 1 75 ? 18.609 20.406 2.977 1 94.62 75 VAL A CA 1
ATOM 588 C C . VAL A 1 75 ? 19.109 21.844 3.129 1 94.62 75 VAL A C 1
ATOM 590 O O . VAL A 1 75 ? 20.312 22.094 3.051 1 94.62 75 VAL A O 1
ATOM 593 N N . ARG A 1 76 ? 18.172 22.828 3.373 1 96.75 76 ARG A N 1
ATOM 594 C CA . ARG A 1 76 ? 18.469 24.25 3.555 1 96.75 76 ARG A CA 1
ATOM 595 C C . ARG A 1 76 ? 18.172 24.703 4.98 1 96.75 76 ARG A C 1
ATOM 597 O O . ARG A 1 76 ? 18.359 25.859 5.324 1 96.75 76 ARG A O 1
ATOM 604 N N . TRP A 1 77 ? 17.719 23.828 5.75 1 95.69 77 TRP A N 1
ATOM 605 C CA . TRP A 1 77 ? 17.328 24.109 7.125 1 95.69 77 TRP A CA 1
ATOM 606 C C . TRP A 1 77 ? 16.172 25.109 7.164 1 95.69 77 TRP A C 1
ATOM 608 O O . TRP A 1 77 ? 16.156 26 8.016 1 95.69 77 TRP A O 1
ATOM 618 N N . GLU A 1 78 ? 15.344 25 6.203 1 95.25 78 GLU A N 1
ATOM 619 C CA . GLU A 1 78 ? 14.039 25.656 6.09 1 95.25 78 GLU A CA 1
ATOM 620 C C . GLU A 1 78 ? 12.922 24.625 5.984 1 95.25 78 GLU A C 1
ATOM 622 O O . GLU A 1 78 ? 12.82 23.906 4.988 1 95.25 78 GLU A O 1
ATOM 627 N N . LEU A 1 79 ? 12.141 24.609 6.992 1 94.19 79 LEU A N 1
ATOM 628 C CA . LEU A 1 79 ? 11.211 23.516 7.219 1 94.19 79 LEU A CA 1
ATOM 629 C C . LEU A 1 79 ? 10.336 23.281 5.992 1 94.19 79 LEU A C 1
ATOM 631 O O . LEU A 1 79 ? 10.281 22.156 5.469 1 94.19 79 LEU A O 1
ATOM 635 N N . ARG A 1 80 ? 9.688 24.328 5.492 1 94.5 80 ARG A N 1
ATOM 636 C CA . ARG A 1 80 ? 8.789 24.188 4.352 1 94.5 80 ARG A CA 1
ATOM 637 C C . ARG A 1 80 ? 9.539 23.656 3.133 1 94.5 80 ARG A C 1
ATOM 639 O O . ARG A 1 80 ? 9.109 22.688 2.51 1 94.5 80 ARG A O 1
ATOM 646 N N . HIS A 1 81 ? 10.617 24.297 2.805 1 96 81 HIS A N 1
ATOM 647 C CA . HIS A 1 81 ? 11.422 23.906 1.65 1 96 81 HIS A CA 1
ATOM 648 C C . HIS A 1 81 ? 11.883 22.453 1.76 1 96 81 HIS A C 1
ATOM 650 O O . HIS A 1 81 ? 11.758 21.688 0.803 1 96 81 HIS A O 1
ATOM 656 N N . ASP A 1 82 ? 12.414 22.125 2.863 1 97.25 82 ASP A N 1
ATOM 657 C CA . ASP A 1 82 ? 13.039 20.812 3.049 1 97.25 82 ASP A CA 1
ATOM 658 C C . ASP A 1 82 ? 11.992 19.703 3.041 1 97.25 82 ASP A C 1
ATOM 660 O O . ASP A 1 82 ? 12.227 18.625 2.471 1 97.25 82 ASP A O 1
ATOM 664 N N . LEU A 1 83 ? 10.836 19.906 3.678 1 96.69 83 LEU A N 1
ATOM 665 C CA . LEU A 1 83 ? 9.781 18.891 3.686 1 96.69 83 LEU A CA 1
ATOM 666 C C . LEU A 1 83 ? 9.234 18.672 2.281 1 96.69 83 LEU A C 1
ATOM 668 O O . LEU A 1 83 ? 8.938 17.547 1.896 1 96.69 83 LEU A O 1
ATOM 672 N N . GLU A 1 84 ? 9.062 19.75 1.529 1 97.38 84 GLU A N 1
ATOM 673 C CA . GLU A 1 84 ? 8.641 19.594 0.139 1 97.38 84 GLU A CA 1
ATOM 674 C C . GLU A 1 84 ? 9.672 18.797 -0.661 1 97.38 84 GLU A C 1
ATOM 676 O O . GLU A 1 84 ? 9.305 17.938 -1.457 1 97.38 84 GLU A O 1
ATOM 681 N N . MET A 1 85 ? 10.938 19.109 -0.437 1 97.31 85 MET A N 1
ATOM 682 C CA . MET A 1 85 ? 12.008 18.391 -1.111 1 97.31 85 MET A CA 1
ATOM 683 C C . MET A 1 85 ? 11.969 16.906 -0.755 1 97.31 85 MET A C 1
ATOM 685 O O . MET A 1 85 ? 12.117 16.047 -1.629 1 97.31 85 MET A O 1
ATOM 689 N N . TYR A 1 86 ? 11.773 16.562 0.536 1 97.25 86 TYR A N 1
ATOM 690 C CA . TYR A 1 86 ? 11.664 15.172 0.979 1 97.25 86 TYR A CA 1
ATOM 691 C C . TYR A 1 86 ? 10.578 14.438 0.211 1 97.25 86 TYR A C 1
ATOM 693 O O . TYR A 1 86 ? 10.805 13.328 -0.29 1 97.25 86 TYR A O 1
ATOM 701 N N . MET A 1 87 ? 9.375 15.016 0.119 1 97.44 87 MET A N 1
ATOM 702 C CA . MET A 1 87 ? 8.258 14.383 -0.574 1 97.44 87 MET A CA 1
ATOM 703 C C . MET A 1 87 ? 8.555 14.227 -2.061 1 97.44 87 MET A C 1
ATOM 705 O O . MET A 1 87 ? 8.328 13.164 -2.635 1 97.44 87 MET A O 1
ATOM 709 N N . ARG A 1 88 ? 9.117 15.273 -2.688 1 96.75 88 ARG A N 1
ATOM 710 C CA . ARG A 1 88 ? 9.406 15.25 -4.117 1 96.75 88 ARG A CA 1
ATOM 711 C C . ARG A 1 88 ? 10.43 14.164 -4.449 1 96.75 88 ARG A C 1
ATOM 713 O O . ARG A 1 88 ? 10.273 13.438 -5.434 1 96.75 88 ARG A O 1
ATOM 720 N N . GLU A 1 89 ? 11.445 14.078 -3.648 1 95.75 89 GLU A N 1
ATOM 721 C CA . GLU A 1 89 ? 12.492 13.086 -3.893 1 95.75 89 GLU A CA 1
ATOM 722 C C . GLU A 1 89 ? 11.953 11.664 -3.73 1 95.75 89 GLU A C 1
ATOM 724 O O . GLU A 1 89 ? 12.312 10.766 -4.496 1 95.75 89 GLU A O 1
ATOM 729 N N . TYR A 1 90 ? 11.148 11.484 -2.723 1 96.25 90 TYR A N 1
ATOM 730 C CA . TYR A 1 90 ? 10.531 10.18 -2.537 1 96.25 90 TYR A CA 1
ATOM 731 C C . TYR A 1 90 ? 9.672 9.805 -3.738 1 96.25 90 TYR A C 1
ATOM 733 O O . TYR A 1 90 ? 9.805 8.711 -4.289 1 96.25 90 TYR A O 1
ATOM 741 N N . MET A 1 91 ? 8.766 10.719 -4.176 1 95.56 91 MET A N 1
ATOM 742 C CA . MET A 1 91 ? 7.805 10.445 -5.242 1 95.56 91 MET A CA 1
ATOM 743 C C . MET A 1 91 ? 8.516 10.273 -6.582 1 95.56 91 MET A C 1
ATOM 745 O O . MET A 1 91 ? 8.023 9.555 -7.457 1 95.56 91 MET A O 1
ATOM 749 N N . LYS A 1 92 ? 9.641 10.898 -6.707 1 94.06 92 LYS A N 1
ATOM 750 C CA . LYS A 1 92 ? 10.453 10.781 -7.918 1 94.06 92 LYS A CA 1
ATOM 751 C C . LYS A 1 92 ? 11.07 9.391 -8.031 1 94.06 92 LYS A C 1
ATOM 753 O O . LYS A 1 92 ? 11.164 8.836 -9.125 1 94.06 92 LYS A O 1
ATOM 758 N N . ARG A 1 93 ? 11.398 8.758 -6.988 1 93.5 93 ARG A N 1
ATOM 759 C CA . ARG A 1 93 ? 12.18 7.531 -6.992 1 93.5 93 ARG A CA 1
ATOM 760 C C . ARG A 1 93 ? 11.289 6.309 -6.805 1 93.5 93 ARG A C 1
ATOM 762 O O . ARG A 1 93 ? 11.602 5.219 -7.293 1 93.5 93 ARG A O 1
ATOM 769 N N . ILE A 1 94 ? 10.242 6.465 -6.051 1 94.69 94 ILE A N 1
ATOM 770 C CA . ILE A 1 94 ? 9.297 5.371 -5.859 1 94.69 94 ILE A CA 1
ATOM 771 C C . ILE A 1 94 ? 8.203 5.438 -6.926 1 94.69 94 ILE A C 1
ATOM 773 O O . ILE A 1 94 ? 7.125 5.988 -6.691 1 94.69 94 ILE A O 1
ATOM 777 N N . THR A 1 95 ? 8.516 4.797 -8.047 1 92.38 95 THR A N 1
ATOM 778 C CA . THR A 1 95 ? 7.656 4.824 -9.219 1 92.38 95 THR A CA 1
ATOM 779 C C . THR A 1 95 ? 6.574 3.752 -9.125 1 92.38 95 THR A C 1
ATOM 781 O O . THR A 1 95 ? 6.656 2.854 -8.289 1 92.38 95 THR A O 1
ATOM 784 N N . PRO A 1 96 ? 5.527 3.887 -9.953 1 92.56 96 PRO A N 1
ATOM 785 C CA . PRO A 1 96 ? 4.527 2.818 -10.023 1 92.56 96 PRO A CA 1
ATOM 786 C C . PRO A 1 96 ? 5.145 1.451 -10.312 1 92.56 96 PRO A C 1
ATOM 788 O O . PRO A 1 96 ? 4.695 0.44 -9.766 1 92.56 96 PRO A O 1
ATOM 791 N N . ASP A 1 97 ? 6.199 1.4 -11.102 1 93.19 97 ASP A N 1
ATOM 792 C CA . ASP A 1 97 ? 6.891 0.148 -11.391 1 93.19 97 ASP A CA 1
ATOM 793 C C . ASP A 1 97 ? 7.512 -0.444 -10.125 1 93.19 97 ASP A C 1
ATOM 795 O O . ASP A 1 97 ? 7.438 -1.653 -9.906 1 93.19 97 ASP A O 1
ATOM 799 N N . PHE A 1 98 ? 8.055 0.395 -9.352 1 93.62 98 PHE A N 1
ATOM 800 C CA . PHE A 1 98 ? 8.664 -0.098 -8.117 1 93.62 98 PHE A CA 1
ATOM 801 C C . PHE A 1 98 ? 7.594 -0.595 -7.148 1 93.62 98 PHE A C 1
ATOM 803 O O . PHE A 1 98 ? 7.789 -1.599 -6.461 1 93.62 98 PHE A O 1
ATOM 810 N N . VAL A 1 99 ? 6.516 0.134 -7.062 1 94.06 99 VAL A N 1
ATOM 811 C CA . VAL A 1 99 ? 5.418 -0.277 -6.195 1 94.06 99 VAL A CA 1
ATOM 812 C C . VAL A 1 99 ? 4.91 -1.652 -6.621 1 94.06 99 VAL A C 1
ATOM 814 O O . VAL A 1 99 ? 4.746 -2.547 -5.789 1 94.06 99 VAL A O 1
ATOM 817 N N . ARG A 1 100 ? 4.766 -1.875 -7.859 1 93.31 100 ARG A N 1
ATOM 818 C CA . ARG A 1 100 ? 4.316 -3.164 -8.383 1 93.31 100 ARG A CA 1
ATOM 819 C C . ARG A 1 100 ? 5.336 -4.258 -8.086 1 93.31 100 ARG A C 1
ATOM 821 O O . ARG A 1 100 ? 4.969 -5.375 -7.719 1 93.31 100 ARG A O 1
ATOM 828 N N . LEU A 1 101 ? 6.562 -3.906 -8.297 1 95.5 101 LEU A N 1
ATOM 829 C CA . LEU A 1 101 ? 7.621 -4.871 -8.016 1 95.5 101 LEU A CA 1
ATOM 830 C C . LEU A 1 101 ? 7.625 -5.254 -6.543 1 95.5 101 LEU A C 1
ATOM 832 O O . LEU A 1 101 ? 7.723 -6.438 -6.203 1 95.5 101 LEU A O 1
ATOM 836 N N . SER A 1 102 ? 7.484 -4.285 -5.668 1 94.19 102 SER A N 1
ATOM 837 C CA . SER A 1 102 ? 7.496 -4.535 -4.23 1 94.19 102 SER A CA 1
ATOM 838 C C . SER A 1 102 ? 6.336 -5.434 -3.818 1 94.19 102 SER A C 1
ATOM 840 O O . SER A 1 102 ? 6.473 -6.25 -2.904 1 94.19 102 SER A O 1
ATOM 842 N N . ILE A 1 103 ? 5.234 -5.273 -4.477 1 92.06 103 ILE A N 1
ATOM 843 C CA . ILE A 1 103 ? 4.09 -6.145 -4.242 1 92.06 103 ILE A CA 1
ATOM 844 C C . ILE A 1 103 ? 4.406 -7.559 -4.723 1 92.06 103 ILE A C 1
ATOM 846 O O . ILE A 1 103 ? 4.168 -8.531 -4.008 1 92.06 103 ILE A O 1
ATOM 850 N N . GLY A 1 104 ? 4.984 -7.684 -5.855 1 93.56 104 GLY A N 1
ATOM 851 C CA . GLY A 1 104 ? 5.301 -8.977 -6.441 1 93.56 104 GLY A CA 1
ATOM 852 C C . GLY A 1 104 ? 6.324 -9.758 -5.637 1 93.56 104 GLY A C 1
ATOM 853 O O . GLY A 1 104 ? 6.375 -10.992 -5.719 1 93.56 104 GLY A O 1
ATOM 854 N N . LEU A 1 105 ? 7.062 -9.07 -4.844 1 94.81 105 LEU A N 1
ATOM 855 C CA . LEU A 1 105 ? 8.148 -9.68 -4.082 1 94.81 105 LEU A CA 1
ATOM 856 C C . LEU A 1 105 ? 7.648 -10.18 -2.727 1 94.81 105 LEU A C 1
ATOM 858 O O . LEU A 1 105 ? 8.414 -10.773 -1.961 1 94.81 105 LEU A O 1
ATOM 862 N N . ARG A 1 106 ? 6.395 -10.023 -2.393 1 91.5 106 ARG A N 1
ATOM 863 C CA . ARG A 1 106 ? 5.84 -10.43 -1.104 1 91.5 106 ARG A CA 1
ATOM 864 C C . ARG A 1 106 ? 5.312 -11.859 -1.163 1 91.5 106 ARG A C 1
ATOM 866 O O . ARG A 1 106 ? 4.539 -12.273 -0.298 1 91.5 106 ARG A O 1
ATOM 873 N N . ALA A 1 107 ? 5.809 -12.625 -1.982 1 91.25 107 ALA A N 1
ATOM 874 C CA . ALA A 1 107 ? 5.426 -14.039 -2.045 1 91.25 107 ALA A CA 1
ATOM 875 C C . ALA A 1 107 ? 5.973 -14.805 -0.844 1 91.25 107 ALA A C 1
ATOM 877 O O . ALA A 1 107 ? 7.125 -14.617 -0.448 1 91.25 107 ALA A O 1
ATOM 878 N N . PRO A 1 108 ? 5.105 -15.695 -0.252 1 90.06 108 PRO A N 1
ATOM 879 C CA . PRO A 1 108 ? 5.516 -16.422 0.949 1 90.06 108 PRO A CA 1
ATOM 880 C C . PRO A 1 108 ? 6.844 -17.156 0.771 1 90.06 108 PRO A C 1
ATOM 882 O O . PRO A 1 108 ? 7.609 -17.297 1.728 1 90.06 108 PRO A O 1
ATOM 885 N N . GLN A 1 109 ? 7.172 -17.594 -0.401 1 92.06 109 GLN A N 1
ATOM 886 C CA . GLN A 1 109 ? 8.359 -18.406 -0.677 1 92.06 109 GLN A CA 1
ATOM 887 C C . GLN A 1 109 ? 9.633 -17.578 -0.537 1 92.06 109 GLN A C 1
ATOM 889 O O . GLN A 1 109 ? 10.711 -18.125 -0.302 1 92.06 109 GLN A O 1
ATOM 894 N N . ILE A 1 110 ? 9.484 -16.25 -0.683 1 95.31 110 ILE A N 1
ATOM 895 C CA . ILE A 1 110 ? 10.719 -15.469 -0.769 1 95.31 110 ILE A CA 1
ATOM 896 C C . ILE A 1 110 ? 10.633 -14.266 0.17 1 95.31 110 ILE A C 1
ATOM 898 O O . ILE A 1 110 ? 11.617 -13.547 0.356 1 95.31 110 ILE A O 1
ATOM 902 N N . TYR A 1 111 ? 9.609 -14.07 0.833 1 92.81 111 TYR A N 1
ATOM 903 C CA . TYR A 1 111 ? 9.367 -12.836 1.568 1 92.81 111 TYR A CA 1
ATOM 904 C C . TYR A 1 111 ? 10.391 -12.648 2.678 1 92.81 111 TYR A C 1
ATOM 906 O O . TYR A 1 111 ? 10.844 -11.531 2.938 1 92.81 111 TYR A O 1
ATOM 914 N N . GLU A 1 112 ? 10.703 -13.703 3.34 1 93.44 112 GLU A N 1
ATOM 915 C CA . GLU A 1 112 ? 11.695 -13.602 4.402 1 93.44 112 GLU A CA 1
ATOM 916 C C . GLU A 1 112 ? 12.984 -12.953 3.898 1 93.44 112 GLU A C 1
ATOM 918 O O . GLU A 1 112 ? 13.633 -12.195 4.621 1 93.44 112 GLU A O 1
ATOM 923 N N . GLU A 1 113 ? 13.305 -13.188 2.645 1 94.94 113 GLU A N 1
ATOM 924 C CA . GLU A 1 113 ? 14.547 -12.68 2.072 1 94.94 113 GLU A CA 1
ATOM 925 C C . GLU A 1 113 ? 14.344 -11.305 1.437 1 94.94 113 GLU A C 1
ATOM 927 O O . GLU A 1 113 ? 15.258 -10.477 1.43 1 94.94 113 GLU A O 1
ATOM 932 N N . THR A 1 114 ? 13.188 -11.062 0.949 1 95.06 114 THR A N 1
ATOM 933 C CA . THR A 1 114 ? 12.977 -9.82 0.214 1 95.06 114 THR A CA 1
ATOM 934 C C . THR A 1 114 ? 12.508 -8.711 1.15 1 95.06 114 THR A C 1
ATOM 936 O O . THR A 1 114 ? 12.695 -7.527 0.858 1 95.06 114 THR A O 1
ATOM 939 N N . ALA A 1 115 ? 11.969 -9.062 2.32 1 92.94 115 ALA A N 1
ATOM 940 C CA . ALA A 1 115 ? 11.367 -8.109 3.254 1 92.94 115 ALA A CA 1
ATOM 941 C C . ALA A 1 115 ? 12.367 -7.027 3.652 1 92.94 115 ALA A C 1
ATOM 943 O O . ALA A 1 115 ? 12.047 -5.836 3.627 1 92.94 115 ALA A O 1
ATOM 944 N N . PRO A 1 116 ? 13.625 -7.355 3.93 1 91.81 116 PRO A N 1
ATOM 945 C CA . PRO A 1 116 ? 14.586 -6.309 4.312 1 91.81 116 PRO A CA 1
ATOM 946 C C . PRO A 1 116 ? 14.812 -5.289 3.203 1 91.81 116 PRO A C 1
ATOM 948 O O . PRO A 1 116 ? 15.039 -4.105 3.482 1 91.81 116 PRO A O 1
ATOM 951 N N . PHE A 1 117 ? 14.734 -5.742 1.999 1 91.5 117 PHE A N 1
ATOM 952 C CA . PHE A 1 117 ? 14.961 -4.852 0.867 1 91.5 117 PHE A CA 1
ATOM 953 C C . PHE A 1 117 ? 13.758 -3.938 0.651 1 91.5 117 PHE A C 1
ATOM 955 O O . PHE A 1 117 ? 13.914 -2.758 0.336 1 91.5 117 PHE A O 1
ATOM 962 N N . ILE A 1 118 ? 12.625 -4.469 0.862 1 92.38 118 ILE A N 1
ATOM 963 C CA . ILE A 1 118 ? 11.398 -3.688 0.733 1 92.38 118 ILE A CA 1
ATOM 964 C C . ILE A 1 118 ? 11.328 -2.658 1.858 1 92.38 118 ILE A C 1
ATOM 966 O O . ILE A 1 118 ? 10.992 -1.494 1.622 1 92.38 118 ILE A O 1
ATOM 970 N N . MET A 1 119 ? 11.758 -3.041 3.027 1 92.19 119 MET A N 1
ATOM 971 C CA . MET A 1 119 ? 11.641 -2.215 4.227 1 92.19 119 MET A CA 1
ATOM 972 C C . MET A 1 119 ? 12.703 -1.12 4.238 1 92.19 119 MET A C 1
ATOM 974 O O . MET A 1 119 ? 12.57 -0.13 4.957 1 92.19 119 MET A O 1
ATOM 978 N N . LYS A 1 120 ? 13.703 -1.336 3.492 1 92.06 120 LYS A N 1
ATOM 979 C CA . LYS A 1 120 ? 14.812 -0.388 3.512 1 92.06 120 LYS A CA 1
ATOM 980 C C . LYS A 1 120 ? 14.359 1.005 3.088 1 92.06 120 LYS A C 1
ATOM 982 O O . LYS A 1 120 ? 14.844 2.01 3.611 1 92.06 120 LYS A O 1
ATOM 987 N N . VAL A 1 121 ? 13.414 1.046 2.209 1 93.56 121 VAL A N 1
ATOM 988 C CA . VAL A 1 121 ? 12.953 2.324 1.68 1 93.56 121 VAL A CA 1
ATOM 989 C C . VAL A 1 121 ? 12.258 3.117 2.783 1 93.56 121 VAL A C 1
ATOM 991 O O . VAL A 1 121 ? 12.672 4.23 3.115 1 93.56 121 VAL A O 1
ATOM 994 N N . PRO A 1 122 ? 11.211 2.562 3.387 1 95.06 122 PRO A N 1
ATOM 995 C CA . PRO A 1 122 ? 10.578 3.312 4.473 1 95.06 122 PRO A CA 1
ATOM 996 C C . PRO A 1 122 ? 11.531 3.57 5.641 1 95.06 122 PRO A C 1
ATOM 998 O O . PRO A 1 122 ? 11.477 4.637 6.258 1 95.06 122 PRO A O 1
ATOM 1001 N N . GLN A 1 123 ? 12.414 2.662 5.926 1 93.88 123 GLN A N 1
ATOM 1002 C CA . GLN A 1 123 ? 13.359 2.826 7.027 1 93.88 123 GLN A CA 1
ATOM 1003 C C . GLN A 1 123 ? 14.297 4.004 6.773 1 93.88 123 GLN A C 1
ATOM 1005 O O . GLN A 1 123 ? 14.547 4.805 7.672 1 93.88 123 GLN A O 1
ATOM 1010 N N . THR A 1 124 ? 14.781 4.02 5.582 1 94.5 124 THR A N 1
ATOM 1011 C CA . THR A 1 124 ? 15.703 5.094 5.215 1 94.5 124 THR A CA 1
ATOM 1012 C C . THR A 1 124 ? 14.992 6.445 5.25 1 94.5 124 THR A C 1
ATOM 1014 O O . THR A 1 124 ? 15.547 7.43 5.754 1 94.5 124 THR A O 1
ATOM 1017 N N . PHE A 1 125 ? 13.828 6.547 4.691 1 96.31 125 PHE A N 1
ATOM 1018 C CA . PHE A 1 125 ? 13.062 7.785 4.719 1 96.31 125 PHE A CA 1
ATOM 1019 C C . PHE A 1 125 ? 12.844 8.258 6.152 1 96.31 125 PHE A C 1
ATOM 1021 O O . PHE A 1 125 ? 13.156 9.406 6.484 1 96.31 125 PHE A O 1
ATOM 1028 N N . LEU A 1 126 ? 12.352 7.367 6.992 1 96 126 LEU A N 1
ATOM 1029 C CA . LEU A 1 126 ? 11.984 7.711 8.359 1 96 126 LEU A CA 1
ATOM 1030 C C . LEU A 1 126 ? 13.219 8.117 9.164 1 96 126 LEU A C 1
ATOM 1032 O O . LEU A 1 126 ? 13.203 9.133 9.859 1 96 126 LEU A O 1
ATOM 1036 N N . SER A 1 127 ? 14.281 7.34 9.039 1 95.75 127 SER A N 1
ATOM 1037 C CA . SER A 1 127 ? 15.484 7.641 9.812 1 95.75 127 SER A CA 1
ATOM 1038 C C . SER A 1 127 ? 16.078 8.977 9.391 1 95.75 127 SER A C 1
ATOM 1040 O O . SER A 1 127 ? 16.547 9.75 10.234 1 95.75 127 SER A O 1
ATOM 1042 N N . SER A 1 128 ? 16.031 9.188 8.07 1 96.69 128 SER A N 1
ATOM 1043 C CA . SER A 1 128 ? 16.547 10.461 7.57 1 96.69 128 SER A CA 1
ATOM 1044 C C . SER A 1 128 ? 15.703 11.625 8.062 1 96.69 128 SER A C 1
ATOM 1046 O O . SER A 1 128 ? 16.234 12.664 8.453 1 96.69 128 SER A O 1
ATOM 1048 N N . LEU A 1 129 ? 14.445 11.508 8.023 1 96.44 129 LEU A N 1
ATOM 1049 C CA . LEU A 1 129 ? 13.531 12.562 8.445 1 96.44 129 LEU A CA 1
ATOM 1050 C C . LEU A 1 129 ? 13.641 12.82 9.945 1 96.44 129 LEU A C 1
ATOM 1052 O O . LEU A 1 129 ? 13.617 13.969 10.383 1 96.44 129 LEU A O 1
ATOM 1056 N N . ILE A 1 130 ? 13.68 11.758 10.75 1 96.31 130 ILE A N 1
ATOM 1057 C CA . ILE A 1 130 ? 13.844 11.875 12.195 1 96.31 130 ILE A CA 1
ATOM 1058 C C . ILE A 1 130 ? 15.141 12.633 12.508 1 96.31 130 ILE A C 1
ATOM 1060 O O . ILE A 1 130 ? 15.141 13.57 13.312 1 96.31 130 ILE A O 1
ATOM 1064 N N . SER A 1 131 ? 16.203 12.195 11.859 1 96.75 131 SER A N 1
ATOM 1065 C CA . SER A 1 131 ? 17.484 12.875 12.039 1 96.75 131 SER A CA 1
ATOM 1066 C C . SER A 1 131 ? 17.391 14.344 11.664 1 96.75 131 SER A C 1
ATOM 1068 O O . SER A 1 131 ? 17.938 15.203 12.359 1 96.75 131 SER A O 1
ATOM 1070 N N . TYR A 1 132 ? 16.719 14.633 10.594 1 96.75 132 TYR A N 1
ATOM 1071 C CA . TYR A 1 132 ? 16.5 16 10.148 1 96.75 132 TYR A CA 1
ATOM 1072 C C . TYR A 1 132 ? 15.766 16.812 11.219 1 96.75 132 TYR A C 1
ATOM 1074 O O . TYR A 1 132 ? 16.188 17.906 11.57 1 96.75 132 TYR A O 1
ATOM 1082 N N . PHE A 1 133 ? 14.641 16.281 11.781 1 95.69 133 PHE A N 1
ATOM 1083 C CA . PHE A 1 133 ? 13.867 16.953 12.805 1 95.69 133 PHE A CA 1
ATOM 1084 C C . PHE A 1 133 ? 14.695 17.188 14.062 1 95.69 133 PHE A C 1
ATOM 1086 O O . PHE A 1 133 ? 14.609 18.234 14.688 1 95.69 133 PHE A O 1
ATOM 1093 N N . GLU A 1 134 ? 15.477 16.203 14.422 1 96.94 134 GLU A N 1
ATOM 1094 C CA . GLU A 1 134 ? 16.344 16.328 15.586 1 96.94 134 GLU A CA 1
ATOM 1095 C C . GLU A 1 134 ? 17.344 17.484 15.414 1 96.94 134 GLU A C 1
ATOM 1097 O O . GLU A 1 134 ? 17.547 18.266 16.344 1 96.94 134 GLU A O 1
ATOM 1102 N N . GLN A 1 135 ? 17.906 17.562 14.273 1 96.62 135 GLN A N 1
ATOM 1103 C CA . GLN A 1 135 ? 18.859 18.625 13.992 1 96.62 135 GLN A CA 1
ATOM 1104 C C . GLN A 1 135 ? 18.172 19.984 13.953 1 96.62 135 GLN A C 1
ATOM 1106 O O . GLN A 1 135 ? 18.719 20.969 14.438 1 96.62 135 GLN A O 1
ATOM 1111 N N . MET A 1 136 ? 17.016 20.047 13.344 1 95.81 136 MET A N 1
ATOM 1112 C CA . MET A 1 136 ? 16.234 21.281 13.328 1 95.81 136 MET A CA 1
ATOM 1113 C C . MET A 1 136 ? 15.945 21.766 14.742 1 95.81 136 MET A C 1
ATOM 1115 O O . MET A 1 136 ? 16.016 22.953 15.023 1 95.81 136 MET A O 1
ATOM 1119 N N . ALA A 1 137 ? 15.602 20.812 15.602 1 95.25 137 ALA A N 1
ATOM 1120 C CA . ALA A 1 137 ? 15.336 21.156 17 1 95.25 137 ALA A CA 1
ATOM 1121 C C . ALA A 1 137 ? 16.594 21.641 17.703 1 95.25 137 ALA A C 1
ATOM 1123 O O . ALA A 1 137 ? 16.562 22.594 18.484 1 95.25 137 ALA A O 1
ATOM 1124 N N . GLN A 1 138 ? 17.688 20.969 17.453 1 96.5 138 GLN A N 1
ATOM 1125 C CA . GLN A 1 138 ? 18.969 21.359 18.031 1 96.5 138 GLN A CA 1
ATOM 1126 C C . GLN A 1 138 ? 19.359 22.766 17.609 1 96.5 138 GLN A C 1
ATOM 1128 O O . GLN A 1 138 ? 19.969 23.5 18.391 1 96.5 138 GLN A O 1
ATOM 1133 N N . LYS A 1 139 ? 18.969 23.125 16.469 1 95.44 139 LYS A N 1
ATOM 1134 C CA . LYS A 1 139 ? 19.234 24.453 15.93 1 95.44 139 LYS A CA 1
ATOM 1135 C C . LYS A 1 139 ? 18.234 25.484 16.438 1 95.44 139 LYS A C 1
ATOM 1137 O O . LYS A 1 139 ? 18.328 26.672 16.141 1 95.44 139 LYS A O 1
ATOM 1142 N N . GLY A 1 140 ? 17.25 25.047 17.125 1 93.38 140 GLY A N 1
ATOM 1143 C CA . GLY A 1 140 ? 16.234 25.922 17.688 1 93.38 140 GLY A CA 1
ATOM 1144 C C . GLY A 1 140 ? 15.188 26.359 16.672 1 93.38 140 GLY A C 1
ATOM 1145 O O . GLY A 1 140 ? 14.461 27.328 16.875 1 93.38 140 GLY A O 1
ATOM 1146 N N . ARG A 1 141 ? 15.047 25.594 15.578 1 92.06 141 ARG A N 1
ATOM 1147 C CA . ARG A 1 141 ? 14.164 25.984 14.484 1 92.06 141 ARG A CA 1
ATOM 1148 C C . ARG A 1 141 ? 12.773 25.391 14.664 1 92.06 141 ARG A C 1
ATOM 1150 O O . ARG A 1 141 ? 11.797 25.906 14.109 1 92.06 141 ARG A O 1
ATOM 1157 N N . ILE A 1 142 ? 12.711 24.281 15.367 1 91.75 142 ILE A N 1
ATOM 1158 C CA . ILE A 1 142 ? 11.422 23.688 15.719 1 91.75 142 ILE A CA 1
ATOM 1159 C C . ILE A 1 142 ? 11.438 23.25 17.188 1 91.75 142 ILE A C 1
ATOM 1161 O O . ILE A 1 142 ? 12.5 22.984 17.75 1 91.75 142 ILE A O 1
ATOM 1165 N N . PRO A 1 143 ? 10.305 23.328 17.844 1 91.31 143 PRO A N 1
ATOM 1166 C CA . PRO A 1 143 ? 10.25 22.875 19.234 1 91.31 143 PRO A CA 1
ATOM 1167 C C . PRO A 1 143 ? 10.477 21.375 19.359 1 91.31 143 PRO A C 1
ATOM 1169 O O . PRO A 1 143 ? 10.297 20.625 18.391 1 91.31 143 PRO A O 1
ATOM 1172 N N . LYS A 1 144 ? 10.906 20.969 20.562 1 91.44 144 LYS A N 1
ATOM 1173 C CA . LYS A 1 144 ? 11.016 19.547 20.844 1 91.44 144 LYS A CA 1
ATOM 1174 C C . LYS A 1 144 ? 9.672 18.844 20.672 1 91.44 144 LYS A C 1
ATOM 1176 O O . LYS A 1 144 ? 8.633 19.375 21.047 1 91.44 144 LYS A O 1
ATOM 1181 N N . ALA A 1 145 ? 9.703 17.703 20.109 1 90.25 145 ALA A N 1
ATOM 1182 C CA . ALA A 1 145 ? 8.523 16.891 19.844 1 90.25 145 ALA A CA 1
ATOM 1183 C C . ALA A 1 145 ? 8.891 15.406 19.734 1 90.25 145 ALA A C 1
ATOM 1185 O O . ALA A 1 145 ? 10.062 15.039 19.844 1 90.25 145 ALA A O 1
ATOM 1186 N N . ASP A 1 146 ? 7.902 14.617 19.75 1 91.31 146 ASP A N 1
ATOM 1187 C CA . ASP A 1 146 ? 8.133 13.227 19.391 1 91.31 146 ASP A CA 1
ATOM 1188 C C . ASP A 1 146 ? 8.406 13.078 17.891 1 91.31 146 ASP A C 1
ATOM 1190 O O . ASP A 1 146 ? 7.48 12.883 17.109 1 91.31 146 ASP A O 1
ATOM 1194 N N . PHE A 1 147 ? 9.68 13.141 17.562 1 93.69 147 PHE A N 1
ATOM 1195 C CA . PHE A 1 147 ? 10.078 13.227 16.172 1 93.69 147 PHE A CA 1
ATOM 1196 C C . PHE A 1 147 ? 9.781 11.922 15.43 1 93.69 147 PHE A C 1
ATOM 1198 O O . PHE A 1 147 ? 9.633 11.914 14.211 1 93.69 147 PHE A O 1
ATOM 1205 N N . GLU A 1 148 ? 9.68 10.82 16.141 1 94.19 148 GLU A N 1
ATOM 1206 C CA . GLU A 1 148 ? 9.289 9.57 15.516 1 94.19 148 GLU A CA 1
ATOM 1207 C C . GLU A 1 148 ? 7.836 9.617 15.039 1 94.19 148 GLU A C 1
ATOM 1209 O O . GLU A 1 148 ? 7.531 9.219 13.914 1 94.19 148 GLU A O 1
ATOM 1214 N N . VAL A 1 149 ? 7.023 10.109 15.875 1 92.94 149 VAL A N 1
ATOM 1215 C CA . VAL A 1 149 ? 5.609 10.227 15.531 1 92.94 149 VAL A CA 1
ATOM 1216 C C . VAL A 1 149 ? 5.438 11.234 14.391 1 92.94 149 VAL A C 1
ATOM 1218 O O . VAL A 1 149 ? 4.668 11.008 13.461 1 92.94 149 VAL A O 1
ATOM 1221 N N . LEU A 1 150 ? 6.16 12.328 14.539 1 92.06 150 LEU A N 1
ATOM 1222 C CA . LEU A 1 150 ? 6.09 13.367 13.516 1 92.06 150 LEU A CA 1
ATOM 1223 C C . LEU A 1 150 ? 6.547 12.828 12.164 1 92.06 150 LEU A C 1
ATOM 1225 O O . LEU A 1 150 ? 5.902 13.07 11.141 1 92.06 150 LEU A O 1
ATOM 1229 N N . ALA A 1 151 ? 7.648 12.102 12.148 1 95.06 151 ALA A N 1
ATOM 1230 C CA . ALA A 1 151 ? 8.195 11.523 10.922 1 95.06 151 ALA A CA 1
ATOM 1231 C C . ALA A 1 151 ? 7.234 10.5 10.328 1 95.06 151 ALA A C 1
ATOM 1233 O O . ALA A 1 151 ? 7.031 10.469 9.109 1 95.06 151 ALA A O 1
ATOM 1234 N N . MET A 1 152 ? 6.641 9.719 11.133 1 94.56 152 MET A N 1
ATOM 1235 C CA . MET A 1 152 ? 5.703 8.695 10.672 1 94.56 152 MET A CA 1
ATOM 1236 C C . MET A 1 152 ? 4.465 9.336 10.047 1 94.56 152 MET A C 1
ATOM 1238 O O . MET A 1 152 ? 3.99 8.883 9 1 94.56 152 MET A O 1
ATOM 1242 N N . THR A 1 153 ? 3.98 10.352 10.703 1 93 153 THR A N 1
ATOM 1243 C CA . THR A 1 153 ? 2.816 11.062 10.188 1 93 153 THR A CA 1
ATOM 1244 C C . THR A 1 153 ? 3.105 11.633 8.797 1 93 153 THR A C 1
ATOM 1246 O O . THR A 1 153 ? 2.305 11.469 7.875 1 93 153 THR A O 1
ATOM 1249 N N . PHE A 1 154 ? 4.238 12.266 8.711 1 95 154 PHE A N 1
ATOM 1250 C CA . PHE A 1 154 ? 4.641 12.859 7.441 1 95 154 PHE A CA 1
ATOM 1251 C C . PHE A 1 154 ? 4.875 11.781 6.387 1 95 154 PHE A C 1
ATOM 1253 O O . PHE A 1 154 ? 4.395 11.898 5.258 1 95 154 PHE A O 1
ATOM 1260 N N . PHE A 1 155 ? 5.535 10.758 6.723 1 97 155 PHE A N 1
ATOM 1261 C CA . PHE A 1 155 ? 5.863 9.688 5.785 1 97 155 PHE A CA 1
ATOM 1262 C C . PHE A 1 155 ? 4.605 8.953 5.332 1 97 155 PHE A C 1
ATOM 1264 O O . PHE A 1 155 ? 4.48 8.586 4.164 1 97 155 PHE A O 1
ATOM 1271 N N . SER A 1 156 ? 3.723 8.688 6.254 1 96.75 156 SER A N 1
ATOM 1272 C CA . SER A 1 156 ? 2.496 7.973 5.922 1 96.75 156 SER A CA 1
ATOM 1273 C C . SER A 1 156 ? 1.707 8.695 4.84 1 96.75 156 SER A C 1
ATOM 1275 O O . SER A 1 156 ? 1.118 8.062 3.963 1 96.75 156 SER A O 1
ATOM 1277 N N . SER A 1 157 ? 1.67 10.008 4.914 1 96.38 157 SER A N 1
ATOM 1278 C CA . SER A 1 157 ? 1 10.781 3.877 1 96.38 157 SER A CA 1
ATOM 1279 C C . SER A 1 157 ? 1.724 10.664 2.539 1 96.38 157 SER A C 1
ATOM 1281 O O . SER A 1 157 ? 1.09 10.469 1.5 1 96.38 157 SER A O 1
ATOM 1283 N N . THR A 1 158 ? 3.072 10.758 2.58 1 97.56 158 THR A N 1
ATOM 1284 C CA . THR A 1 158 ? 3.896 10.656 1.382 1 97.56 158 THR A CA 1
ATOM 1285 C C . THR A 1 158 ? 3.742 9.281 0.739 1 97.56 158 THR A C 1
ATOM 1287 O O . THR A 1 158 ? 3.471 9.172 -0.459 1 97.56 158 THR A O 1
ATOM 1290 N N . PHE A 1 159 ? 3.898 8.336 1.566 1 97.5 159 PHE A N 1
ATOM 1291 C CA . PHE A 1 159 ? 3.758 6.953 1.13 1 97.5 159 PHE A CA 1
ATOM 1292 C C . PHE A 1 159 ? 2.352 6.695 0.603 1 97.5 159 PHE A C 1
ATOM 1294 O O . PHE A 1 159 ? 2.184 6.09 -0.458 1 97.5 159 PHE A O 1
ATOM 1301 N N . GLY A 1 160 ? 1.375 7.094 1.42 1 97.44 160 GLY A N 1
ATOM 1302 C CA . GLY A 1 160 ? -0.01 6.848 1.049 1 97.44 160 GLY A CA 1
ATOM 1303 C C . GLY A 1 160 ? -0.367 7.398 -0.318 1 97.44 160 GLY A C 1
ATOM 1304 O O . GLY A 1 160 ? -0.941 6.691 -1.148 1 97.44 160 GLY A O 1
ATOM 1305 N N . TYR A 1 161 ? -0.006 8.602 -0.56 1 96.56 161 TYR A N 1
ATOM 1306 C CA . TYR A 1 161 ? -0.293 9.234 -1.844 1 96.56 161 TYR A CA 1
ATOM 1307 C C . TYR A 1 161 ? 0.408 8.5 -2.98 1 96.56 161 TYR A C 1
ATOM 1309 O O . TYR A 1 161 ? -0.198 8.227 -4.02 1 96.56 161 TYR A O 1
ATOM 1317 N N . THR A 1 162 ? 1.654 8.164 -2.771 1 96.31 162 THR A N 1
ATOM 1318 C CA . THR A 1 162 ? 2.457 7.504 -3.795 1 96.31 162 THR A CA 1
ATOM 1319 C C . THR A 1 162 ? 1.887 6.129 -4.125 1 96.31 162 THR A C 1
ATOM 1321 O O . THR A 1 162 ? 1.75 5.773 -5.301 1 96.31 162 THR A O 1
ATOM 1324 N N . PHE A 1 163 ? 1.573 5.434 -3.156 1 96 163 PHE A N 1
ATOM 1325 C CA . PHE A 1 163 ? 1.038 4.09 -3.334 1 96 163 PHE A CA 1
ATOM 1326 C C . PHE A 1 163 ? -0.324 4.137 -4.016 1 96 163 PHE A C 1
ATOM 1328 O O . PHE A 1 163 ? -0.583 3.373 -4.949 1 96 163 PHE A O 1
ATOM 1335 N N . LEU A 1 164 ? -1.239 4.992 -3.561 1 94.75 164 LEU A N 1
ATOM 1336 C CA . LEU A 1 164 ? -2.572 5.117 -4.141 1 94.75 164 LEU A CA 1
ATOM 1337 C C . LEU A 1 164 ? -2.488 5.52 -5.609 1 94.75 164 LEU A C 1
ATOM 1339 O O . LEU A 1 164 ? -3.193 4.961 -6.453 1 94.75 164 LEU A O 1
ATOM 1343 N N . ASN A 1 165 ? -1.615 6.434 -5.879 1 93.19 165 ASN A N 1
ATOM 1344 C CA . ASN A 1 165 ? -1.443 6.871 -7.262 1 93.19 165 ASN A CA 1
ATOM 1345 C C . ASN A 1 165 ? -0.892 5.75 -8.141 1 93.19 165 ASN A C 1
ATOM 1347 O O . ASN A 1 165 ? -1.305 5.594 -9.289 1 93.19 165 ASN A O 1
ATOM 1351 N N . ALA A 1 166 ? 0.014 5.031 -7.621 1 91.69 166 ALA A N 1
ATOM 1352 C CA . ALA A 1 166 ? 0.592 3.91 -8.359 1 91.69 166 ALA A CA 1
ATOM 1353 C C . ALA A 1 166 ? -0.44 2.809 -8.578 1 91.69 166 ALA A C 1
ATOM 1355 O O . ALA A 1 166 ? -0.439 2.15 -9.625 1 91.69 166 ALA A O 1
ATOM 1356 N N . SER A 1 167 ? -1.278 2.584 -7.645 1 90.31 167 SER A N 1
ATOM 1357 C CA . SER A 1 167 ? -2.229 1.477 -7.66 1 90.31 167 SER A CA 1
ATOM 1358 C C . SER A 1 167 ? -3.441 1.801 -8.523 1 90.31 167 SER A C 1
ATOM 1360 O O . SER A 1 167 ? -3.988 0.92 -9.195 1 90.31 167 SER A O 1
ATOM 1362 N N . PHE A 1 168 ? -3.869 3.043 -8.43 1 89.06 168 PHE A N 1
ATOM 1363 C CA . PHE A 1 168 ? -5.152 3.363 -9.039 1 89.06 168 PHE A CA 1
ATOM 1364 C C . PHE A 1 168 ? -4.988 4.43 -10.117 1 89.06 168 PHE A C 1
ATOM 1366 O O . PHE A 1 168 ? -5.953 4.785 -10.797 1 89.06 168 PHE A O 1
ATOM 1373 N N . GLU A 1 169 ? -3.805 4.855 -10.234 1 80.38 169 GLU A N 1
ATOM 1374 C CA . GLU A 1 169 ? -3.535 5.941 -11.172 1 80.38 169 GLU A CA 1
ATOM 1375 C C . GLU A 1 169 ? -4.414 7.152 -10.883 1 80.38 169 GLU A C 1
ATOM 1377 O O . GLU A 1 169 ? -4.57 7.551 -9.727 1 80.38 169 GLU A O 1
ATOM 1382 N N . GLN A 1 170 ? -4.863 7.918 -11.719 1 77.62 170 GLN A N 1
ATOM 1383 C CA . GLN A 1 170 ? -5.613 9.148 -11.5 1 77.62 170 GLN A CA 1
ATOM 1384 C C . GLN A 1 170 ? -7.113 8.875 -11.406 1 77.62 170 GLN A C 1
ATOM 1386 O O . GLN A 1 170 ? -7.926 9.789 -11.516 1 77.62 170 GLN A O 1
ATOM 1391 N N . LYS A 1 171 ? -7.359 7.605 -11.07 1 83.94 171 LYS A N 1
ATOM 1392 C CA . LYS A 1 171 ? -8.773 7.25 -11.023 1 83.94 171 LYS A CA 1
ATOM 1393 C C . LYS A 1 171 ? -9.391 7.602 -9.664 1 83.94 171 LYS A C 1
ATOM 1395 O O . LYS A 1 171 ? -10.586 7.855 -9.57 1 83.94 171 LYS A O 1
ATOM 1400 N N . LEU A 1 172 ? -8.578 7.629 -8.688 1 84.56 172 LEU A N 1
ATOM 1401 C CA . LEU A 1 172 ? -9.086 7.891 -7.344 1 84.56 172 LEU A CA 1
ATOM 1402 C C . LEU A 1 172 ? -9.234 9.391 -7.098 1 84.56 172 LEU A C 1
ATOM 1404 O O . LEU A 1 172 ? -10.156 9.812 -6.395 1 84.56 172 LEU A O 1
ATOM 1408 N N . SER A 1 173 ? -8.344 10.094 -7.617 1 83.88 173 SER A N 1
ATOM 1409 C CA . SER A 1 173 ? -8.336 11.539 -7.402 1 83.88 173 SER A CA 1
ATOM 1410 C C . SER A 1 173 ? -7.562 12.258 -8.508 1 83.88 173 SER A C 1
ATOM 1412 O O . SER A 1 173 ? -6.629 11.695 -9.086 1 83.88 173 SER A O 1
ATOM 1414 N N . GLU A 1 174 ? -7.996 13.461 -8.703 1 85.81 174 GLU A N 1
ATOM 1415 C CA . GLU A 1 174 ? -7.332 14.281 -9.719 1 85.81 174 GLU A CA 1
ATOM 1416 C C . GLU A 1 174 ? -6.305 15.219 -9.086 1 85.81 174 GLU A C 1
ATOM 1418 O O . GLU A 1 174 ? -5.77 16.094 -9.758 1 85.81 174 GLU A O 1
ATOM 1423 N N . VAL A 1 175 ? -6.098 14.984 -7.863 1 90.25 175 VAL A N 1
ATOM 1424 C CA . VAL A 1 175 ? -5.16 15.852 -7.16 1 90.25 175 VAL A CA 1
ATOM 1425 C C . VAL A 1 175 ? -3.76 15.688 -7.746 1 90.25 175 VAL A C 1
ATOM 1427 O O . VAL A 1 175 ? -3.199 14.586 -7.723 1 90.25 175 VAL A O 1
ATOM 1430 N N . GLU A 1 176 ? -3.266 16.781 -8.156 1 92.25 176 GLU A N 1
ATOM 1431 C CA . GLU A 1 176 ? -1.937 16.766 -8.758 1 92.25 176 GLU A CA 1
ATOM 1432 C C . GLU A 1 176 ? -0.846 16.672 -7.695 1 92.25 176 GLU A C 1
ATOM 1434 O O . GLU A 1 176 ? -1.008 17.172 -6.582 1 92.25 176 GLU A O 1
ATOM 1439 N N . ARG A 1 177 ? 0.222 16.078 -8.117 1 94.25 177 ARG A N 1
ATOM 1440 C CA . ARG A 1 177 ? 1.342 15.781 -7.23 1 94.25 177 ARG A CA 1
ATOM 1441 C C . ARG A 1 177 ? 1.823 17.047 -6.516 1 94.25 177 ARG A C 1
ATOM 1443 O O . ARG A 1 177 ? 1.954 17.047 -5.289 1 94.25 177 ARG A O 1
ATOM 1450 N N . GLU A 1 178 ? 2.02 18.109 -7.242 1 95.75 178 GLU A N 1
ATOM 1451 C CA . GLU A 1 178 ? 2.582 19.312 -6.648 1 95.75 178 GLU A CA 1
ATOM 1452 C C . GLU A 1 178 ? 1.587 19.984 -5.703 1 95.75 178 GLU A C 1
ATOM 1454 O O . GLU A 1 178 ? 1.979 20.547 -4.676 1 95.75 178 GLU A O 1
ATOM 1459 N N . ASP A 1 179 ? 0.346 19.922 -6.059 1 93.62 179 ASP A N 1
ATOM 1460 C CA . ASP A 1 179 ? -0.678 20.453 -5.16 1 93.62 179 ASP A CA 1
ATOM 1461 C C . ASP A 1 179 ? -0.723 19.656 -3.855 1 93.62 179 ASP A C 1
ATOM 1463 O O . ASP A 1 179 ? -0.84 20.234 -2.775 1 93.62 179 ASP A O 1
ATOM 1467 N N . PHE A 1 180 ? -0.646 18.391 -3.977 1 95.25 180 PHE A N 1
ATOM 1468 C CA . PHE A 1 180 ? -0.627 17.531 -2.801 1 95.25 180 PHE A CA 1
ATOM 1469 C C . PHE A 1 180 ? 0.559 17.859 -1.904 1 95.25 180 PHE A C 1
ATOM 1471 O O . PHE A 1 180 ? 0.406 18 -0.689 1 95.25 180 PHE A O 1
ATOM 1478 N N . ILE A 1 181 ? 1.714 18.031 -2.514 1 97 181 ILE A N 1
ATOM 1479 C CA . ILE A 1 181 ? 2.938 18.297 -1.768 1 97 181 ILE A CA 1
ATOM 1480 C C . ILE A 1 181 ? 2.797 19.609 -1.003 1 97 181 ILE A C 1
ATOM 1482 O O . ILE A 1 181 ? 3.023 19.656 0.208 1 97 181 ILE A O 1
ATOM 1486 N N . LYS A 1 182 ? 2.4 20.641 -1.632 1 93.75 182 LYS A N 1
ATOM 1487 C CA . LYS A 1 182 ? 2.305 21.953 -1.021 1 93.75 182 LYS A CA 1
ATOM 1488 C C . LYS A 1 182 ? 1.271 21.969 0.099 1 93.75 182 LYS A C 1
ATOM 1490 O O . LYS A 1 182 ? 1.52 22.516 1.174 1 93.75 182 LYS A O 1
ATOM 1495 N N . LYS A 1 183 ? 0.182 21.328 -0.176 1 90.69 183 LYS A N 1
ATOM 1496 C CA . LYS A 1 183 ? -0.889 21.344 0.816 1 90.69 183 LYS A CA 1
ATOM 1497 C C . LYS A 1 183 ? -0.525 20.469 2.02 1 90.69 183 LYS A C 1
ATOM 1499 O O . LYS A 1 183 ? -0.82 20.828 3.16 1 90.69 183 LYS A O 1
ATOM 1504 N N . THR A 1 184 ? 0.024 19.328 1.758 1 93.38 184 THR A N 1
ATOM 1505 C CA . THR A 1 184 ? 0.441 18.438 2.836 1 93.38 184 THR A CA 1
ATOM 1506 C C . THR A 1 184 ? 1.499 19.109 3.709 1 93.38 184 THR A C 1
ATOM 1508 O O . THR A 1 184 ? 1.388 19.109 4.938 1 93.38 184 THR A O 1
ATOM 1511 N N . VAL A 1 185 ? 2.457 19.734 3.098 1 94.81 185 VAL A N 1
ATOM 1512 C CA . VAL A 1 185 ? 3.527 20.375 3.842 1 94.81 185 VAL A CA 1
ATOM 1513 C C . VAL A 1 185 ? 2.963 21.562 4.637 1 94.81 185 VAL A C 1
ATOM 1515 O O . VAL A 1 185 ? 3.332 21.766 5.797 1 94.81 185 VAL A O 1
ATOM 1518 N N . ALA A 1 186 ? 2.074 22.297 4.082 1 89.94 186 ALA A N 1
ATOM 1519 C CA . ALA A 1 186 ? 1.437 23.406 4.793 1 89.94 186 ALA A CA 1
ATOM 1520 C C . ALA A 1 186 ? 0.701 22.906 6.035 1 89.94 186 ALA A C 1
ATOM 1522 O O . ALA A 1 186 ? 0.784 23.531 7.098 1 89.94 186 ALA A O 1
ATOM 1523 N N . ALA A 1 187 ? 0 21.828 5.871 1 86.25 187 ALA A N 1
ATOM 1524 C CA . ALA A 1 187 ? -0.733 21.266 7 1 86.25 187 ALA A CA 1
ATOM 1525 C C . ALA A 1 187 ? 0.219 20.828 8.109 1 86.25 187 ALA A C 1
ATOM 1527 O O . ALA A 1 187 ? -0.06 21.016 9.289 1 86.25 187 ALA A O 1
ATOM 1528 N N . PHE A 1 188 ? 1.319 20.312 7.738 1 87.44 188 PHE A N 1
ATOM 1529 C CA . PHE A 1 188 ? 2.289 19.797 8.695 1 87.44 188 PHE A CA 1
ATOM 1530 C C . PHE A 1 188 ? 3.035 20.922 9.383 1 87.44 188 PHE A C 1
ATOM 1532 O O . PHE A 1 188 ? 3.385 20.828 10.562 1 87.44 188 PHE A O 1
ATOM 1539 N N . LEU A 1 189 ? 3.348 21.938 8.656 1 85.06 189 LEU A N 1
ATOM 1540 C CA . LEU A 1 189 ? 4.039 23.094 9.219 1 85.06 189 LEU A CA 1
ATOM 1541 C C . LEU A 1 189 ? 3.227 23.719 10.352 1 85.06 189 LEU A C 1
ATOM 1543 O O . LEU A 1 189 ? 3.779 24.094 11.391 1 85.06 189 LEU A O 1
ATOM 1547 N N . TYR A 1 190 ? 2.033 23.688 10.18 1 73.12 190 TYR A N 1
ATOM 1548 C CA . TYR A 1 190 ? 1.17 24.281 11.195 1 73.12 190 TYR A CA 1
ATOM 1549 C C . TYR A 1 190 ? 1.062 23.391 12.422 1 73.12 190 TYR A C 1
ATOM 1551 O O . TYR A 1 190 ? 0.994 23.891 13.555 1 73.12 190 TYR A O 1
ATOM 1559 N N . GLY A 1 191 ? 1.105 22.141 12.281 1 65.75 191 GLY A N 1
ATOM 1560 C CA . GLY A 1 191 ? 1.072 21.203 13.391 1 65.75 191 GLY A CA 1
ATOM 1561 C C . GLY A 1 191 ? 2.346 21.219 14.219 1 65.75 191 GLY A C 1
ATOM 1562 O O . GLY A 1 191 ? 2.301 21.047 15.438 1 65.75 191 GLY A O 1
ATOM 1563 N N . ILE A 1 192 ? 3.428 21.406 13.57 1 66.38 192 ILE A N 1
ATOM 1564 C CA . ILE A 1 192 ? 4.73 21.391 14.227 1 66.38 192 ILE A CA 1
ATOM 1565 C C . ILE A 1 192 ? 4.961 22.719 14.945 1 66.38 192 ILE A C 1
ATOM 1567 O O . ILE A 1 192 ? 5.461 22.75 16.078 1 66.38 192 ILE A O 1
ATOM 1571 N N . THR A 1 193 ? 4.598 23.703 14.281 1 53.44 193 THR A N 1
ATOM 1572 C CA . THR A 1 193 ? 4.922 25.016 14.828 1 53.44 193 THR A CA 1
ATOM 1573 C C . THR A 1 193 ? 3.891 25.453 15.859 1 53.44 193 THR A C 1
ATOM 1575 O O . THR A 1 193 ? 4.16 26.312 16.688 1 53.44 193 THR A O 1
ATOM 1578 N N . ALA A 1 194 ? 2.711 24.984 15.789 1 52.78 194 ALA A N 1
ATOM 1579 C CA . ALA A 1 194 ? 1.673 25.391 16.734 1 52.78 194 ALA A CA 1
ATOM 1580 C C . ALA A 1 194 ? 1.898 24.75 18.094 1 52.78 194 ALA A C 1
ATOM 1582 O O . ALA A 1 194 ? 1.292 25.172 19.094 1 52.78 194 ALA A O 1
ATOM 1583 N N . GLU A 1 195 ? 2.684 23.797 18.328 1 46.53 195 GLU A N 1
ATOM 1584 C CA . GLU A 1 195 ? 2.994 23.344 19.688 1 46.53 195 GLU A CA 1
ATOM 1585 C C . GLU A 1 195 ? 4.039 24.25 20.344 1 46.53 195 GLU A C 1
ATOM 1587 O O . GLU A 1 195 ? 4.961 24.719 19.672 1 46.53 195 GLU A O 1
ATOM 1592 N N . MET B 1 1 ? -30.672 -13.664 -4.391 1 36.41 1 MET B N 1
ATOM 1593 C CA . MET B 1 1 ? -29.359 -13.797 -3.77 1 36.41 1 MET B CA 1
ATOM 1594 C C . MET B 1 1 ? -28.938 -15.258 -3.711 1 36.41 1 MET B C 1
ATOM 1596 O O . MET B 1 1 ? -29.594 -16.078 -3.064 1 36.41 1 MET B O 1
ATOM 1600 N N . ILE B 1 2 ? -28.562 -15.953 -4.77 1 48.16 2 ILE B N 1
ATOM 1601 C CA . ILE B 1 2 ? -28.453 -17.406 -4.848 1 48.16 2 ILE B CA 1
ATOM 1602 C C . ILE B 1 2 ? -27.781 -17.938 -3.58 1 48.16 2 ILE B C 1
ATOM 1604 O O . ILE B 1 2 ? -26.719 -17.453 -3.18 1 48.16 2 ILE B O 1
ATOM 1608 N N . HIS B 1 3 ? -28.578 -18.391 -2.635 1 61.88 3 HIS B N 1
ATOM 1609 C CA . HIS B 1 3 ? -28.266 -18.969 -1.326 1 61.88 3 HIS B CA 1
ATOM 1610 C C . HIS B 1 3 ? -27.094 -19.938 -1.407 1 61.88 3 HIS B C 1
ATOM 1612 O O . HIS B 1 3 ? -27.188 -20.953 -2.09 1 61.88 3 HIS B O 1
ATOM 1618 N N . MET B 1 4 ? -25.875 -19.344 -1.227 1 75.81 4 MET B N 1
ATOM 1619 C CA . MET B 1 4 ? -24.719 -20.219 -1.179 1 75.81 4 MET B CA 1
ATOM 1620 C C . MET B 1 4 ? -24.875 -21.266 -0.082 1 75.81 4 MET B C 1
ATOM 1622 O O . MET B 1 4 ? -25.141 -20.938 1.073 1 75.81 4 MET B O 1
ATOM 1626 N N . ASP B 1 5 ? -25 -22.5 -0.451 1 90.69 5 ASP B N 1
ATOM 1627 C CA . ASP B 1 5 ? -25.078 -23.531 0.569 1 90.69 5 ASP B CA 1
ATOM 1628 C C . ASP B 1 5 ? -23.766 -23.641 1.338 1 90.69 5 ASP B C 1
ATOM 1630 O O . ASP B 1 5 ? -22.828 -22.891 1.075 1 90.69 5 ASP B O 1
ATOM 1634 N N . GLU B 1 6 ? -23.828 -24.5 2.35 1 94.62 6 GLU B N 1
ATOM 1635 C CA . GLU B 1 6 ? -22.703 -24.625 3.275 1 94.62 6 GLU B CA 1
ATOM 1636 C C . GLU B 1 6 ? -21.422 -25.016 2.543 1 94.62 6 GLU B C 1
ATOM 1638 O O . GLU B 1 6 ? -20.344 -24.453 2.812 1 94.62 6 GLU B O 1
ATOM 1643 N N . THR B 1 7 ? -21.578 -25.953 1.644 1 96.31 7 THR B N 1
ATOM 1644 C CA . THR B 1 7 ? -20.422 -26.406 0.891 1 96.31 7 THR B CA 1
ATOM 1645 C C . THR B 1 7 ? -19.859 -25.297 0.009 1 96.31 7 THR B C 1
ATOM 1647 O O . THR B 1 7 ? -18.641 -25.094 -0.061 1 96.31 7 THR B O 1
ATOM 1650 N N . GLY B 1 8 ? -20.719 -24.609 -0.66 1 96.94 8 GLY B N 1
ATOM 1651 C CA . GLY B 1 8 ? -20.312 -23.469 -1.46 1 96.94 8 GLY B CA 1
ATOM 1652 C C . GLY B 1 8 ? -19.578 -22.406 -0.656 1 96.94 8 GLY B C 1
ATOM 1653 O O . GLY B 1 8 ? -18.578 -21.859 -1.104 1 96.94 8 GLY B O 1
ATOM 1654 N N . GLN B 1 9 ? -20.062 -22.219 0.511 1 97.38 9 GLN B N 1
ATOM 1655 C CA . GLN B 1 9 ? -19.453 -21.219 1.369 1 97.38 9 GLN B CA 1
ATOM 1656 C C . GLN B 1 9 ? -18.062 -21.656 1.833 1 97.38 9 GLN B C 1
ATOM 1658 O O . GLN B 1 9 ? -17.141 -20.844 1.911 1 97.38 9 GLN B O 1
ATOM 1663 N N . LYS B 1 10 ? -17.938 -22.906 2.139 1 97.69 10 LYS B N 1
ATOM 1664 C CA . LYS B 1 10 ? -16.641 -23.438 2.521 1 97.69 10 LYS B CA 1
ATOM 1665 C C . LYS B 1 10 ? -15.617 -23.234 1.406 1 97.69 10 LYS B C 1
ATOM 1667 O O . LYS B 1 10 ? -14.453 -22.922 1.67 1 97.69 10 LYS B O 1
ATOM 1672 N N . ILE B 1 11 ? -16.078 -23.422 0.215 1 98.25 11 ILE B N 1
ATOM 1673 C CA . ILE B 1 11 ? -15.211 -23.281 -0.951 1 98.25 11 ILE B CA 1
ATOM 1674 C C . ILE B 1 11 ? -14.805 -21.828 -1.118 1 98.25 11 ILE B C 1
ATOM 1676 O O . ILE B 1 11 ? -13.625 -21.516 -1.32 1 98.25 11 ILE B O 1
ATOM 1680 N N . ILE B 1 12 ? -15.727 -20.953 -0.969 1 98.06 12 ILE B N 1
ATOM 1681 C CA . ILE B 1 12 ? -15.461 -19.531 -1.104 1 98.06 12 ILE B CA 1
ATOM 1682 C C . ILE B 1 12 ? -14.492 -19.078 -0.012 1 98.06 12 ILE B C 1
ATOM 1684 O O . ILE B 1 12 ? -13.5 -18.406 -0.293 1 98.06 12 ILE B O 1
ATOM 1688 N N . ASP B 1 13 ? -14.758 -19.531 1.222 1 98.12 13 ASP B N 1
ATOM 1689 C CA . ASP B 1 13 ? -13.906 -19.156 2.346 1 98.12 13 ASP B CA 1
ATOM 1690 C C . ASP B 1 13 ? -12.484 -19.656 2.16 1 98.12 13 ASP B C 1
ATOM 1692 O O . ASP B 1 13 ? -11.516 -18.953 2.453 1 98.12 13 ASP B O 1
ATOM 1696 N N . ALA B 1 14 ? -12.391 -20.844 1.686 1 98.56 14 ALA B N 1
ATOM 1697 C CA . ALA B 1 14 ? -11.078 -21.422 1.419 1 98.56 14 ALA B CA 1
ATOM 1698 C C . ALA B 1 14 ? -10.336 -20.641 0.34 1 98.56 14 ALA B C 1
ATOM 1700 O O . ALA B 1 14 ? -9.156 -20.328 0.495 1 98.56 14 ALA B O 1
ATOM 1701 N N . ALA B 1 15 ? -11.023 -20.297 -0.721 1 98.44 15 ALA B N 1
ATOM 1702 C CA . ALA B 1 15 ? -10.422 -19.562 -1.828 1 98.44 15 ALA B CA 1
ATOM 1703 C C . ALA B 1 15 ? -9.93 -18.203 -1.371 1 98.44 15 ALA B C 1
ATOM 1705 O O . ALA B 1 15 ? -8.781 -17.812 -1.642 1 98.44 15 ALA B O 1
ATOM 1706 N N . MET B 1 16 ? -10.75 -17.547 -0.697 1 98 16 MET B N 1
ATOM 1707 C CA . MET B 1 16 ? -10.43 -16.188 -0.259 1 98 16 MET B CA 1
ATOM 1708 C C . MET B 1 16 ? -9.266 -16.203 0.729 1 98 16 MET B C 1
ATOM 1710 O O . MET B 1 16 ? -8.383 -15.344 0.664 1 98 16 MET B O 1
ATOM 1714 N N . SER B 1 17 ? -9.266 -17.172 1.602 1 98 17 SER B N 1
ATOM 1715 C CA . SER B 1 17 ? -8.172 -17.312 2.555 1 98 17 SER B CA 1
ATOM 1716 C C . SER B 1 17 ? -6.852 -17.609 1.845 1 98 17 SER B C 1
ATOM 1718 O O . SER B 1 17 ? -5.816 -17.031 2.191 1 98 17 SER B O 1
ATOM 1720 N N . LEU B 1 18 ? -6.914 -18.453 0.864 1 97.19 18 LEU B N 1
ATOM 1721 C CA . LEU B 1 18 ? -5.711 -18.812 0.117 1 97.19 18 LEU B CA 1
ATOM 1722 C C . LEU B 1 18 ? -5.203 -17.625 -0.699 1 97.19 18 LEU B C 1
ATOM 1724 O O . LEU B 1 18 ? -3.996 -17.375 -0.757 1 97.19 18 LEU B O 1
ATOM 1728 N N . VAL B 1 19 ? -6.102 -16.906 -1.26 1 96.56 19 VAL B N 1
ATOM 1729 C CA . VAL B 1 19 ? -5.715 -15.727 -2.025 1 96.56 19 VAL B CA 1
ATOM 1730 C C . VAL B 1 19 ? -5.086 -14.688 -1.099 1 96.56 19 VAL B C 1
ATOM 1732 O O . VAL B 1 19 ? -4.09 -14.055 -1.455 1 96.56 19 VAL B O 1
ATOM 1735 N N . ARG B 1 20 ? -5.652 -14.547 0.003 1 95.56 20 ARG B N 1
ATOM 1736 C CA . ARG B 1 20 ? -5.098 -13.648 1.011 1 95.56 20 ARG B CA 1
ATOM 1737 C C . ARG B 1 20 ? -3.676 -14.055 1.385 1 95.56 20 ARG B C 1
ATOM 1739 O O . ARG B 1 20 ? -2.787 -13.211 1.496 1 95.56 20 ARG B O 1
ATOM 1746 N N . ASP B 1 21 ? -3.438 -15.32 1.49 1 93.69 21 ASP B N 1
ATOM 1747 C CA . ASP B 1 21 ? -2.201 -15.82 2.086 1 93.69 21 ASP B CA 1
ATOM 1748 C C . ASP B 1 21 ? -1.106 -15.969 1.033 1 93.69 21 ASP B C 1
ATOM 1750 O O . ASP B 1 21 ? 0.074 -15.758 1.324 1 93.69 21 ASP B O 1
ATOM 1754 N N . LYS B 1 22 ? -1.535 -16.281 -0.213 1 91.06 22 LYS B N 1
ATOM 1755 C CA . LYS B 1 22 ? -0.461 -16.594 -1.15 1 91.06 22 LYS B CA 1
ATOM 1756 C C . LYS B 1 22 ? -0.718 -15.969 -2.516 1 91.06 22 LYS B C 1
ATOM 1758 O O . LYS B 1 22 ? 0.102 -16.094 -3.428 1 91.06 22 LYS B O 1
ATOM 1763 N N . GLY B 1 23 ? -1.827 -15.297 -2.621 1 92.44 23 GLY B N 1
ATOM 1764 C CA . GLY B 1 23 ? -2.141 -14.641 -3.879 1 92.44 23 GLY B CA 1
ATOM 1765 C C . GLY B 1 23 ? -2.975 -15.5 -4.809 1 92.44 23 GLY B C 1
ATOM 1766 O O . GLY B 1 23 ? -2.979 -16.719 -4.695 1 92.44 23 GLY B O 1
ATOM 1767 N N . TYR B 1 24 ? -3.605 -14.875 -5.746 1 95.25 24 TYR B N 1
ATOM 1768 C CA . TYR B 1 24 ? -4.531 -15.523 -6.672 1 95.25 24 TYR B CA 1
ATOM 1769 C C . TYR B 1 24 ? -3.797 -16.5 -7.582 1 95.25 24 TYR B C 1
ATOM 1771 O O . TYR B 1 24 ? -4.242 -17.641 -7.77 1 95.25 24 TYR B O 1
ATOM 1779 N N . MET B 1 25 ? -2.719 -16.078 -8.164 1 90.94 25 MET B N 1
ATOM 1780 C CA . MET B 1 25 ? -2.025 -16.891 -9.164 1 90.94 25 MET B CA 1
ATOM 1781 C C . MET B 1 25 ? -1.448 -18.156 -8.547 1 90.94 25 MET B C 1
ATOM 1783 O O . MET B 1 25 ? -1.441 -19.219 -9.172 1 90.94 25 MET B O 1
ATOM 1787 N N . ALA B 1 26 ? -1.081 -18.078 -7.332 1 90.62 26 ALA B N 1
ATOM 1788 C CA . ALA B 1 26 ? -0.464 -19.203 -6.656 1 90.62 26 ALA B CA 1
ATOM 1789 C C . ALA B 1 26 ? -1.522 -20.172 -6.113 1 90.62 26 ALA B C 1
ATOM 1791 O O . ALA B 1 26 ? -1.201 -21.266 -5.664 1 90.62 26 ALA B O 1
ATOM 1792 N N . THR B 1 27 ? -2.725 -19.75 -6.141 1 95.44 27 THR B N 1
ATOM 1793 C CA . THR B 1 27 ? -3.828 -20.562 -5.637 1 95.44 27 THR B CA 1
ATOM 1794 C C . THR B 1 27 ? -4.438 -21.391 -6.754 1 95.44 27 THR B C 1
ATOM 1796 O O . THR B 1 27 ? -4.832 -20.859 -7.793 1 95.44 27 THR B O 1
ATOM 1799 N N . THR B 1 28 ? -4.504 -22.688 -6.543 1 95.12 28 THR B N 1
ATOM 1800 C CA . THR B 1 28 ? -5.109 -23.562 -7.535 1 95.12 28 THR B CA 1
ATOM 1801 C C . THR B 1 28 ? -6.457 -24.094 -7.039 1 95.12 28 THR B C 1
ATOM 1803 O O . THR B 1 28 ? -6.766 -24 -5.852 1 95.12 28 THR B O 1
ATOM 1806 N N . THR B 1 29 ? -7.242 -24.625 -7.996 1 97.81 29 THR B N 1
ATOM 1807 C CA . THR B 1 29 ? -8.508 -25.234 -7.621 1 97.81 29 THR B CA 1
ATOM 1808 C C . THR B 1 29 ? -8.281 -26.469 -6.742 1 97.81 29 THR B C 1
ATOM 1810 O O . THR B 1 29 ? -9.094 -26.766 -5.859 1 97.81 29 THR B O 1
ATOM 1813 N N . LYS B 1 30 ? -7.188 -27.094 -6.941 1 97.75 30 LYS B N 1
ATOM 1814 C CA . LYS B 1 30 ? -6.828 -28.219 -6.086 1 97.75 30 LYS B CA 1
ATOM 1815 C C . LYS B 1 30 ? -6.574 -27.766 -4.652 1 97.75 30 LYS B C 1
ATOM 1817 O O . LYS B 1 30 ? -7.051 -28.391 -3.703 1 97.75 30 LYS B O 1
ATOM 1822 N N . ASP B 1 31 ? -5.84 -26.688 -4.48 1 97.44 31 ASP B N 1
ATOM 1823 C CA . ASP B 1 31 ? -5.598 -26.094 -3.166 1 97.44 31 ASP B CA 1
ATOM 1824 C C . ASP B 1 31 ? -6.906 -25.75 -2.465 1 97.44 31 ASP B C 1
ATOM 1826 O O . ASP B 1 31 ? -7.074 -26.031 -1.276 1 97.44 31 ASP B O 1
ATOM 1830 N N . ILE B 1 32 ? -7.789 -25.156 -3.219 1 98.62 32 ILE B N 1
ATOM 1831 C CA . ILE B 1 32 ? -9.062 -24.688 -2.686 1 98.62 32 ILE B CA 1
ATOM 1832 C C . ILE B 1 32 ? -9.906 -25.875 -2.217 1 98.62 32 ILE B C 1
ATOM 1834 O O . ILE B 1 32 ? -10.43 -25.859 -1.103 1 98.62 32 ILE B O 1
ATOM 1838 N N . ALA B 1 33 ? -9.984 -26.844 -3.08 1 98.69 33 ALA B N 1
ATOM 1839 C CA . ALA B 1 33 ? -10.758 -28.047 -2.74 1 98.69 33 ALA B CA 1
ATOM 1840 C C . ALA B 1 33 ? -10.219 -28.688 -1.469 1 98.69 33 ALA B C 1
ATOM 1842 O O . ALA B 1 33 ? -10.984 -29 -0.551 1 98.69 33 ALA B O 1
ATOM 1843 N N . ASN B 1 34 ? -8.953 -28.844 -1.418 1 98.56 34 ASN B N 1
ATOM 1844 C CA . ASN B 1 34 ? -8.32 -29.453 -0.255 1 98.56 34 ASN B CA 1
ATOM 1845 C C . ASN B 1 34 ? -8.586 -28.641 1.015 1 98.56 34 ASN B C 1
ATOM 1847 O O . ASN B 1 34 ? -8.953 -29.219 2.047 1 98.56 34 ASN B O 1
ATOM 1851 N N . SER B 1 35 ? -8.445 -27.422 0.904 1 98.25 35 SER B N 1
ATOM 1852 C CA . SER B 1 35 ? -8.641 -26.547 2.055 1 98.25 35 SER B CA 1
ATOM 1853 C C . SER B 1 35 ? -10.094 -26.547 2.512 1 98.25 35 SER B C 1
ATOM 1855 O O . SER B 1 35 ? -10.375 -26.438 3.707 1 98.25 35 SER B O 1
ATOM 1857 N N . ALA B 1 36 ? -10.992 -26.656 1.571 1 98.25 36 ALA B N 1
ATOM 1858 C CA . ALA B 1 36 ? -12.422 -26.656 1.858 1 98.25 36 ALA B CA 1
ATOM 1859 C C . ALA B 1 36 ? -12.891 -28.016 2.34 1 98.25 36 ALA B C 1
ATOM 1861 O O . ALA B 1 36 ? -14.023 -28.156 2.812 1 98.25 36 ALA B O 1
ATOM 1862 N N . GLY B 1 37 ? -12.078 -29 2.201 1 98.25 37 GLY B N 1
ATOM 1863 C CA . GLY B 1 37 ? -12.438 -30.344 2.615 1 98.25 37 GLY B CA 1
ATOM 1864 C C . GLY B 1 37 ? -13.398 -31.031 1.66 1 98.25 37 GLY B C 1
ATOM 1865 O O . GLY B 1 37 ? -14.312 -31.75 2.09 1 98.25 37 GLY B O 1
ATOM 1866 N N . VAL B 1 38 ? -13.258 -30.719 0.35 1 98.25 38 VAL B N 1
ATOM 1867 C CA . VAL B 1 38 ? -14.094 -31.344 -0.674 1 98.25 38 VAL B CA 1
ATOM 1868 C C . VAL B 1 38 ? -13.219 -31.844 -1.818 1 98.25 38 VAL B C 1
ATOM 1870 O O . VAL B 1 38 ? -12.031 -31.516 -1.896 1 98.25 38 VAL B O 1
ATOM 1873 N N . ASN B 1 39 ? -13.766 -32.656 -2.609 1 96.62 39 ASN B N 1
ATOM 1874 C CA . ASN B 1 39 ? -13.039 -33.062 -3.814 1 96.62 39 ASN B CA 1
ATOM 1875 C C . ASN B 1 39 ? -13.227 -32.062 -4.938 1 96.62 39 ASN B C 1
ATOM 1877 O O . ASN B 1 39 ? -14.141 -31.219 -4.891 1 96.62 39 ASN B O 1
ATOM 1881 N N . GLU B 1 40 ? -12.328 -32.031 -5.895 1 96.88 40 GLU B N 1
ATOM 1882 C CA . GLU B 1 40 ? -12.367 -31.094 -7 1 96.88 40 GLU B CA 1
ATOM 1883 C C . GLU B 1 40 ? -13.664 -31.219 -7.797 1 96.88 40 GLU B C 1
ATOM 1885 O O . GLU B 1 40 ? -14.18 -30.234 -8.32 1 96.88 40 GLU B O 1
ATOM 1890 N N . CYS B 1 41 ? -14.195 -32.438 -7.883 1 97.5 41 CYS B N 1
ATOM 1891 C CA . CYS B 1 41 ? -15.453 -32.656 -8.594 1 97.5 41 CYS B CA 1
ATOM 1892 C C . CYS B 1 41 ? -16.578 -31.828 -7.98 1 97.5 41 CYS B C 1
ATOM 1894 O O . CYS B 1 41 ? -17.344 -31.188 -8.695 1 97.5 41 CYS B O 1
ATOM 1896 N N . THR B 1 42 ? -16.688 -31.859 -6.672 1 96.81 42 THR B N 1
ATOM 1897 C CA . THR B 1 42 ? -17.672 -31.078 -5.945 1 96.81 42 THR B CA 1
ATOM 1898 C C . THR B 1 42 ? -17.469 -29.578 -6.211 1 96.81 42 THR B C 1
ATOM 1900 O O . THR B 1 42 ? -18.438 -28.844 -6.406 1 96.81 42 THR B O 1
ATOM 1903 N N . LEU B 1 43 ? -16.219 -29.141 -6.199 1 98.06 43 LEU B N 1
ATOM 1904 C CA . LEU B 1 43 ? -15.898 -27.734 -6.469 1 98.06 43 LEU B CA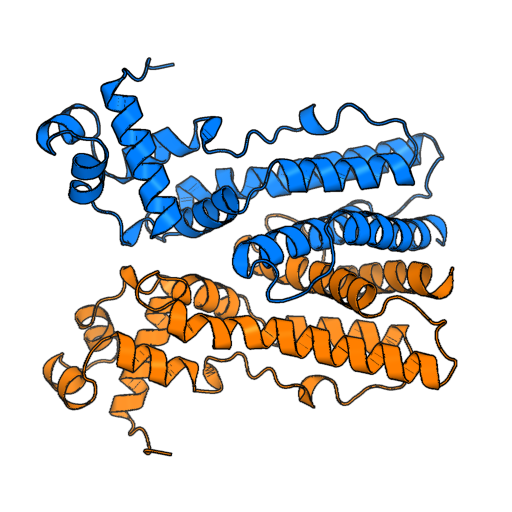 1
ATOM 1905 C C . LEU B 1 43 ? -16.422 -27.312 -7.84 1 98.06 43 LEU B C 1
ATOM 1907 O O . LEU B 1 43 ? -17.078 -26.281 -7.969 1 98.06 43 LEU B O 1
ATOM 1911 N N . PHE B 1 44 ? -16.234 -28.188 -8.836 1 97 44 PHE B N 1
ATOM 1912 C CA . PHE B 1 44 ? -16.578 -27.812 -10.211 1 97 44 PHE B CA 1
ATOM 1913 C C . PHE B 1 44 ? -18.078 -27.969 -10.453 1 97 44 PHE B C 1
ATOM 1915 O O . PHE B 1 44 ? -18.609 -27.422 -11.414 1 97 44 PHE B O 1
ATOM 1922 N N . ARG B 1 45 ? -18.734 -28.781 -9.68 1 96.62 45 ARG B N 1
ATOM 1923 C CA . ARG B 1 45 ? -20.188 -28.828 -9.727 1 96.62 45 ARG B CA 1
ATOM 1924 C C . ARG B 1 45 ? -20.797 -27.5 -9.312 1 96.62 45 ARG B C 1
ATOM 1926 O O . ARG B 1 45 ? -21.844 -27.094 -9.828 1 96.62 45 ARG B O 1
ATOM 1933 N N . LYS B 1 46 ? -20.078 -26.875 -8.477 1 96.5 46 LYS B N 1
ATOM 1934 C CA . LYS B 1 46 ? -20.625 -25.656 -7.898 1 96.5 46 LYS B CA 1
ATOM 1935 C C . LYS B 1 46 ? -20.094 -24.422 -8.602 1 96.5 46 LYS B C 1
ATOM 1937 O O . LYS B 1 46 ? -20.797 -23.406 -8.695 1 96.5 46 LYS B O 1
ATOM 1942 N N . PHE B 1 47 ? -18.859 -24.5 -9.023 1 97.62 47 PHE B N 1
ATOM 1943 C CA . PHE B 1 47 ? -18.219 -23.344 -9.648 1 97.62 47 PHE B CA 1
ATOM 1944 C C . PHE B 1 47 ? -17.547 -23.734 -10.953 1 97.62 47 PHE B C 1
ATOM 1946 O O . PHE B 1 47 ? -16.953 -24.828 -11.055 1 97.62 47 PHE B O 1
ATOM 1953 N N . GLN B 1 48 ? -17.531 -22.781 -11.859 1 96.56 48 GLN B N 1
ATOM 1954 C CA . GLN B 1 48 ? -16.969 -23.031 -13.188 1 96.56 48 GLN B CA 1
ATOM 1955 C C . GLN B 1 48 ? -15.445 -23.016 -13.148 1 96.56 48 GLN B C 1
ATOM 1957 O O . GLN B 1 48 ? -14.805 -23.828 -13.82 1 96.56 48 GLN B O 1
ATOM 1962 N N . ASN B 1 49 ? -14.898 -22.078 -12.453 1 96.56 49 ASN B N 1
ATOM 1963 C CA . ASN B 1 49 ? -13.453 -21.891 -12.375 1 96.56 49 ASN B CA 1
ATOM 1964 C C . ASN B 1 49 ? -13.055 -21.078 -11.148 1 96.56 49 ASN B C 1
ATOM 1966 O O . ASN B 1 49 ? -13.914 -20.641 -10.383 1 96.56 49 ASN B O 1
ATOM 1970 N N . LYS B 1 50 ? -11.875 -20.969 -10.961 1 96.94 50 LYS B N 1
ATOM 1971 C CA . LYS B 1 50 ? -11.297 -20.25 -9.82 1 96.94 50 LYS B CA 1
ATOM 1972 C C . LYS B 1 50 ? -11.805 -18.812 -9.773 1 96.94 50 LYS B C 1
ATOM 1974 O O . LYS B 1 50 ? -12.141 -18.312 -8.695 1 96.94 50 LYS B O 1
ATOM 1979 N N . LYS B 1 51 ? -11.805 -18.156 -10.883 1 97.38 51 LYS B N 1
ATOM 1980 C CA . LYS B 1 51 ? -12.25 -16.766 -10.953 1 97.38 51 LYS B CA 1
ATOM 1981 C C . LYS B 1 51 ? -13.672 -16.609 -10.438 1 97.38 51 LYS B C 1
ATOM 1983 O O . LYS B 1 51 ? -13.961 -15.688 -9.672 1 97.38 51 LYS B O 1
ATOM 1988 N N . SER B 1 52 ? -14.469 -17.484 -10.805 1 97.25 52 SER B N 1
ATOM 1989 C CA . SER B 1 52 ? -15.859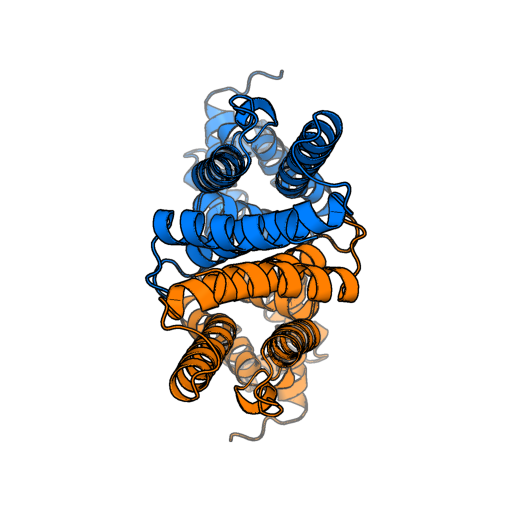 -17.406 -10.375 1 97.25 52 SER B CA 1
ATOM 1990 C C . SER B 1 52 ? -15.984 -17.547 -8.859 1 97.25 52 SER B C 1
ATOM 1992 O O . SER B 1 52 ? -16.859 -16.938 -8.242 1 97.25 52 SER B O 1
ATOM 1994 N N . ILE B 1 53 ? -15.172 -18.359 -8.258 1 97.88 53 ILE B N 1
ATOM 1995 C CA . ILE B 1 53 ? -15.172 -18.531 -6.805 1 97.88 53 ILE B CA 1
ATOM 1996 C C . ILE B 1 53 ? -14.789 -17.219 -6.133 1 97.88 53 ILE B C 1
ATOM 1998 O O . ILE B 1 53 ? -15.5 -16.734 -5.238 1 97.88 53 ILE B O 1
ATOM 2002 N N . VAL B 1 54 ? -13.711 -16.656 -6.594 1 97.62 54 VAL B N 1
ATOM 2003 C CA . VAL B 1 54 ? -13.172 -15.422 -6.012 1 97.62 54 VAL B CA 1
ATOM 2004 C C . VAL B 1 54 ? -14.18 -14.289 -6.18 1 97.62 54 VAL B C 1
ATOM 2006 O O . VAL B 1 54 ? -14.398 -13.5 -5.254 1 97.62 54 VAL B O 1
ATOM 2009 N N . MET B 1 55 ? -14.812 -14.234 -7.352 1 96.38 55 MET B N 1
ATOM 2010 C CA . MET B 1 55 ? -15.812 -13.195 -7.602 1 96.38 55 MET B CA 1
ATOM 2011 C C . MET B 1 55 ? -17 -13.344 -6.656 1 96.38 55 MET B C 1
ATOM 2013 O O . MET B 1 55 ? -17.594 -12.344 -6.238 1 96.38 55 MET B O 1
ATOM 2017 N N . SER B 1 56 ? -17.297 -14.531 -6.348 1 95.81 56 SER B N 1
ATOM 2018 C CA . SER B 1 56 ? -18.359 -14.758 -5.371 1 95.81 56 SER B CA 1
ATOM 2019 C C . SER B 1 56 ? -17.938 -14.297 -3.979 1 95.81 56 SER B C 1
ATOM 2021 O O . SER B 1 56 ? -18.766 -13.797 -3.211 1 95.81 56 SER B O 1
ATOM 2023 N N . GLY B 1 57 ? -16.719 -14.484 -3.65 1 96.06 57 GLY B N 1
ATOM 2024 C CA . GLY B 1 57 ? -16.203 -14.094 -2.354 1 96.06 57 GLY B CA 1
ATOM 2025 C C . GLY B 1 57 ? -16.125 -12.594 -2.164 1 96.06 57 GLY B C 1
ATOM 2026 O O . GLY B 1 57 ? -16.531 -12.078 -1.12 1 96.06 57 GLY B O 1
ATOM 2027 N N . ILE B 1 58 ? -15.703 -11.891 -3.164 1 93.94 58 ILE B N 1
ATOM 2028 C CA . ILE B 1 58 ? -15.461 -10.461 -3.027 1 93.94 58 ILE B CA 1
ATOM 2029 C C . ILE B 1 58 ? -16.781 -9.727 -2.826 1 93.94 58 ILE B C 1
ATOM 2031 O O . ILE B 1 58 ? -16.797 -8.578 -2.383 1 93.94 58 ILE B O 1
ATOM 2035 N N . GLU B 1 59 ? -17.859 -10.375 -3.141 1 90.44 59 GLU B N 1
ATOM 2036 C CA . GLU B 1 59 ? -19.188 -9.781 -2.992 1 90.44 59 GLU B CA 1
ATOM 2037 C C . GLU B 1 59 ? -19.703 -9.953 -1.567 1 90.44 59 GLU B C 1
ATOM 2039 O O . GLU B 1 59 ? -20.688 -9.312 -1.18 1 90.44 59 GLU B O 1
ATOM 2044 N N . GLN B 1 60 ? -19.031 -10.75 -0.865 1 91.88 60 GLN B N 1
ATOM 2045 C CA . GLN B 1 60 ? -19.5 -11.023 0.487 1 91.88 60 GLN B CA 1
ATOM 2046 C C . GLN B 1 60 ? -18.938 -10.023 1.485 1 91.88 60 GLN B C 1
ATOM 2048 O O . GLN B 1 60 ? -17.75 -9.648 1.403 1 91.88 60 GLN B O 1
ATOM 2053 N N . GLU B 1 61 ? -19.734 -9.68 2.457 1 86.56 61 GLU B N 1
ATOM 2054 C CA . GLU B 1 61 ? -19.406 -8.656 3.441 1 86.56 61 GLU B CA 1
ATOM 2055 C C . GLU B 1 61 ? -18.156 -9.047 4.242 1 86.56 61 GLU B C 1
ATOM 2057 O O . GLU B 1 61 ? -17.312 -8.203 4.539 1 86.56 61 GLU B O 1
ATOM 2062 N N . LYS B 1 62 ? -18.094 -10.266 4.543 1 86.81 62 LYS B N 1
ATOM 2063 C CA . LYS B 1 62 ? -17 -10.805 5.344 1 86.81 62 LYS B CA 1
ATOM 2064 C C . LYS B 1 62 ? -15.656 -10.492 4.707 1 86.81 62 LYS B C 1
ATOM 2066 O O . LYS B 1 62 ? -14.68 -10.227 5.41 1 86.81 62 LYS B O 1
ATOM 2071 N N . TRP B 1 63 ? -15.656 -10.484 3.438 1 90.31 63 TRP B N 1
ATOM 2072 C CA . TRP B 1 63 ? -14.391 -10.375 2.719 1 90.31 63 TRP B CA 1
ATOM 2073 C C . TRP B 1 63 ? -14.203 -8.969 2.162 1 90.31 63 TRP B C 1
ATOM 2075 O O . TRP B 1 63 ? -13.109 -8.617 1.708 1 90.31 63 TRP B O 1
ATOM 2085 N N . ARG B 1 64 ? -15.172 -8.094 2.271 1 82.06 64 ARG B N 1
ATOM 2086 C CA . ARG B 1 64 ? -15.125 -6.715 1.787 1 82.06 64 ARG B CA 1
ATOM 2087 C C . ARG B 1 64 ? -14.766 -5.754 2.912 1 82.06 64 ARG B C 1
ATOM 2089 O O . ARG B 1 64 ? -14.766 -4.535 2.719 1 82.06 64 ARG B O 1
ATOM 2096 N N . ALA B 1 65 ? -14.273 -6.082 4.152 1 76.69 65 ALA B N 1
ATOM 2097 C CA . ALA B 1 65 ? -13.977 -5.25 5.316 1 76.69 65 ALA B CA 1
ATOM 2098 C C . ALA B 1 65 ? -15.227 -4.512 5.793 1 76.69 65 ALA B C 1
ATOM 2100 O O . ALA B 1 65 ? -15.188 -3.785 6.789 1 76.69 65 ALA B O 1
ATOM 2101 N N . ASP B 1 66 ? -16.375 -4.824 5.422 1 79.19 66 ASP B N 1
ATOM 2102 C CA . ASP B 1 66 ? -17.609 -4.164 5.805 1 79.19 66 ASP B CA 1
ATOM 2103 C C . ASP B 1 66 ? -17.422 -2.652 5.914 1 79.19 66 ASP B C 1
ATOM 2105 O O . ASP B 1 66 ? -17.609 -2.076 6.988 1 79.19 66 ASP B O 1
ATOM 2109 N N . PHE B 1 67 ? -17.031 -1.991 4.98 1 85.19 67 PHE B N 1
ATOM 2110 C CA . PHE B 1 67 ? -16.734 -0.564 4.945 1 85.19 67 PHE B CA 1
ATOM 2111 C C . PHE B 1 67 ? -17.703 0.172 4.031 1 85.19 67 PHE B C 1
ATOM 2113 O O . PHE B 1 67 ? -17.578 0.12 2.809 1 85.19 67 PHE B O 1
ATOM 2120 N N . THR B 1 68 ? -18.734 0.719 4.668 1 87.19 68 THR B N 1
ATOM 2121 C CA . THR B 1 68 ? -19.734 1.531 3.994 1 87.19 68 THR B CA 1
ATOM 2122 C C . THR B 1 68 ? -19.766 2.945 4.566 1 87.19 68 THR B C 1
ATOM 2124 O O . THR B 1 68 ? -19.203 3.199 5.633 1 87.19 68 THR B O 1
ATOM 2127 N N . PRO B 1 69 ? -20.312 3.855 3.801 1 87.75 69 PRO B N 1
ATOM 2128 C CA . PRO B 1 69 ? -20.391 5.227 4.309 1 87.75 69 PRO B CA 1
ATOM 2129 C C . PRO B 1 69 ? -21.016 5.309 5.695 1 87.75 69 PRO B C 1
ATOM 2131 O O . PRO B 1 69 ? -20.766 6.254 6.441 1 87.75 69 PRO B O 1
ATOM 2134 N N . ASP B 1 70 ? -21.781 4.348 6.082 1 89.38 70 ASP B N 1
ATOM 2135 C CA . ASP B 1 70 ? -22.516 4.344 7.344 1 89.38 70 ASP B CA 1
ATOM 2136 C C . ASP B 1 70 ? -21.562 4.238 8.539 1 89.38 70 ASP B C 1
ATOM 2138 O O . ASP B 1 70 ? -21.953 4.547 9.664 1 89.38 70 ASP B O 1
ATOM 2142 N N . VAL B 1 71 ? -20.375 3.924 8.266 1 87.31 71 VAL B N 1
ATOM 2143 C CA . VAL B 1 71 ? -19.406 3.771 9.344 1 87.31 71 VAL B CA 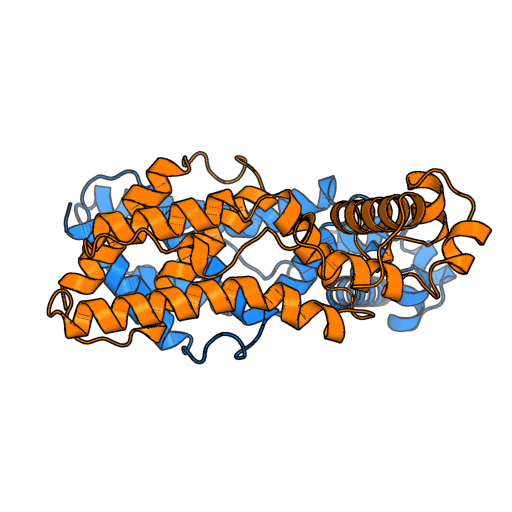1
ATOM 2144 C C . VAL B 1 71 ? -19 5.145 9.891 1 87.31 71 VAL B C 1
ATOM 2146 O O . VAL B 1 71 ? -18.469 5.254 10.992 1 87.31 71 VAL B O 1
ATOM 2149 N N . PHE B 1 72 ? -19.328 6.234 9.109 1 88.69 72 PHE B N 1
ATOM 2150 C CA . PHE B 1 72 ? -18.953 7.59 9.484 1 88.69 72 PHE B CA 1
ATOM 2151 C C . PHE B 1 72 ? -20.172 8.398 9.922 1 88.69 72 PHE B C 1
ATOM 2153 O O . PHE B 1 72 ? -20.156 9.625 9.867 1 88.69 72 PHE B O 1
ATOM 2160 N N . GLN B 1 73 ? -21.172 7.844 10.383 1 85.31 73 GLN B N 1
ATOM 2161 C CA . GLN B 1 73 ? -22.438 8.516 10.625 1 85.31 73 GLN B CA 1
ATOM 2162 C C . GLN B 1 73 ? -22.453 9.188 11.992 1 85.31 73 GLN B C 1
ATOM 2164 O O . GLN B 1 73 ? -23.297 10.055 12.258 1 85.31 73 GLN B O 1
ATOM 2169 N N . ASP B 1 74 ? -21.5 8.938 12.82 1 87.94 74 ASP B N 1
ATOM 2170 C CA . ASP B 1 74 ? -21.516 9.484 14.172 1 87.94 74 ASP B CA 1
ATOM 2171 C C . ASP B 1 74 ? -20.703 10.773 14.258 1 87.94 74 ASP B C 1
ATOM 2173 O O . ASP B 1 74 ? -19.922 10.969 15.188 1 87.94 74 ASP B O 1
ATOM 2177 N N . VAL B 1 75 ? -20.891 11.648 13.258 1 94.56 75 VAL B N 1
ATOM 2178 C CA . VAL B 1 75 ? -20.188 12.93 13.273 1 94.56 75 VAL B CA 1
ATOM 2179 C C . VAL B 1 75 ? -20.859 13.867 14.289 1 94.56 75 VAL B C 1
ATOM 2181 O O . VAL B 1 75 ? -22.062 13.82 14.484 1 94.56 75 VAL B O 1
ATOM 2184 N N . ARG B 1 76 ? -20.031 14.758 14.961 1 96.69 76 ARG B N 1
ATOM 2185 C CA . ARG B 1 76 ? -20.484 15.734 15.945 1 96.69 76 ARG B CA 1
ATOM 2186 C C . ARG B 1 76 ? -20.312 17.156 15.438 1 96.69 76 ARG B C 1
ATOM 2188 O O . ARG B 1 76 ? -20.625 18.125 16.141 1 96.69 76 ARG B O 1
ATOM 2195 N N . TRP B 1 77 ? -19.812 17.281 14.305 1 95.62 77 TRP B N 1
ATOM 2196 C CA . TRP B 1 77 ? -19.516 18.578 13.703 1 95.62 77 TRP B CA 1
ATOM 2197 C C . TRP B 1 77 ? -18.484 19.328 14.523 1 95.62 77 TRP B C 1
ATOM 2199 O O . TRP B 1 77 ? -18.594 20.547 14.703 1 95.62 77 TRP B O 1
ATOM 2209 N N . GLU B 1 78 ? -17.578 18.594 15.062 1 95.25 78 GLU B N 1
ATOM 2210 C CA . GLU B 1 78 ? -16.344 19.016 15.711 1 95.25 78 GLU B CA 1
ATOM 2211 C C . GLU B 1 78 ? -15.125 18.438 15.016 1 95.25 78 GLU B C 1
ATOM 2213 O O . GLU B 1 78 ? -14.906 17.219 15.062 1 95.25 78 GLU B O 1
ATOM 2218 N N . LEU B 1 79 ? -14.391 19.297 14.43 1 94.12 79 LEU B N 1
ATOM 2219 C CA . LEU B 1 79 ? -13.367 18.906 13.477 1 94.12 79 LEU B CA 1
ATOM 2220 C C . LEU B 1 79 ? -12.414 17.875 14.086 1 94.12 79 LEU B C 1
ATOM 2222 O O . LEU B 1 79 ? -12.219 16.797 13.523 1 94.12 79 LEU B O 1
ATOM 2226 N N . ARG B 1 80 ? -11.852 18.188 15.266 1 94.5 80 ARG B N 1
ATOM 2227 C CA . ARG B 1 80 ? -10.891 17.297 15.898 1 94.5 80 ARG B CA 1
ATOM 2228 C C . ARG B 1 80 ? -11.523 15.93 16.188 1 94.5 80 ARG B C 1
ATOM 2230 O O . ARG B 1 80 ? -10.969 14.891 15.82 1 94.5 80 ARG B O 1
ATOM 2237 N N . HIS B 1 81 ? -12.641 15.945 16.828 1 95.94 81 HIS B N 1
ATOM 2238 C CA . HIS B 1 81 ? -13.352 14.719 17.172 1 95.94 81 HIS B CA 1
ATOM 2239 C C . HIS B 1 81 ? -13.664 13.883 15.945 1 95.94 81 HIS B C 1
ATOM 2241 O O . HIS B 1 81 ? -13.414 12.672 15.922 1 95.94 81 HIS B O 1
ATOM 2247 N N . ASP B 1 82 ? -14.211 14.5 14.977 1 97.19 82 ASP B N 1
ATOM 2248 C CA . ASP B 1 82 ? -14.711 13.797 13.805 1 97.19 82 ASP B CA 1
ATOM 2249 C C . ASP B 1 82 ? -13.562 13.219 12.977 1 97.19 82 ASP B C 1
ATOM 2251 O O . ASP B 1 82 ? -13.656 12.094 12.469 1 97.19 82 ASP B O 1
ATOM 2255 N N . LEU B 1 83 ? -12.469 13.969 12.812 1 96.69 83 LEU B N 1
ATOM 2256 C CA . LEU B 1 83 ? -11.32 13.469 12.062 1 96.69 83 LEU B CA 1
ATOM 2257 C C . LEU B 1 83 ? -10.688 12.281 12.773 1 96.69 83 LEU B C 1
ATOM 2259 O O . LEU B 1 83 ? -10.266 11.32 12.133 1 96.69 83 LEU B O 1
ATOM 2263 N N . GLU B 1 84 ? -10.594 12.359 14.094 1 97.38 84 GLU B N 1
ATOM 2264 C CA . GLU B 1 84 ? -10.094 11.211 14.844 1 97.38 84 GLU B CA 1
ATOM 2265 C C . GLU B 1 84 ? -10.992 9.992 14.656 1 97.38 84 GLU B C 1
ATOM 2267 O O . GLU B 1 84 ? -10.5 8.875 14.477 1 97.38 84 GLU B O 1
ATOM 2272 N N . MET B 1 85 ? -12.289 10.234 14.695 1 97.31 85 MET B N 1
ATOM 2273 C CA . MET B 1 85 ? -13.25 9.156 14.484 1 97.31 85 MET B CA 1
ATOM 2274 C C . MET B 1 85 ? -13.078 8.539 13.102 1 97.31 85 MET B C 1
ATOM 2276 O O . MET B 1 85 ? -13.102 7.312 12.953 1 97.31 85 MET B O 1
ATOM 2280 N N . TYR B 1 86 ? -12.914 9.367 12.047 1 97.25 86 TYR B N 1
ATOM 2281 C CA . TYR B 1 86 ? -12.688 8.883 10.688 1 97.25 86 TYR B CA 1
ATOM 2282 C C . TYR B 1 86 ? -11.492 7.938 10.633 1 97.25 86 TYR B C 1
ATOM 2284 O O . TYR B 1 86 ? -11.578 6.852 10.062 1 97.25 86 TYR B O 1
ATOM 2292 N N . MET B 1 87 ? -10.352 8.344 11.203 1 97.44 87 MET B N 1
ATOM 2293 C CA . MET B 1 87 ? -9.148 7.523 11.188 1 97.44 87 MET B CA 1
ATOM 2294 C C . MET B 1 87 ? -9.352 6.223 11.961 1 97.44 87 MET B C 1
ATOM 2296 O O . MET B 1 87 ? -8.992 5.148 11.484 1 97.44 87 MET B O 1
ATOM 2300 N N . ARG B 1 88 ? -9.977 6.301 13.133 1 96.75 88 ARG B N 1
ATOM 2301 C CA . ARG B 1 88 ? -10.195 5.129 13.977 1 96.75 88 ARG B CA 1
ATOM 2302 C C . ARG B 1 88 ? -11.086 4.109 13.281 1 96.75 88 ARG B C 1
ATOM 2304 O O . ARG B 1 88 ? -10.812 2.91 13.32 1 96.75 88 ARG B O 1
ATOM 2311 N N . GLU B 1 89 ? -12.133 4.59 12.672 1 95.75 89 GLU B N 1
ATOM 2312 C CA . GLU B 1 89 ? -13.062 3.693 11.992 1 95.75 89 GLU B CA 1
ATOM 2313 C C . GLU B 1 89 ? -12.391 3.014 10.805 1 95.75 89 GLU B C 1
ATOM 2315 O O . GLU B 1 89 ? -12.625 1.828 10.547 1 95.75 89 GLU B O 1
ATOM 2320 N N . TYR B 1 90 ? -11.625 3.779 10.078 1 96.25 90 TYR B N 1
ATOM 2321 C CA . TYR B 1 90 ? -10.891 3.193 8.961 1 96.25 90 TYR B CA 1
ATOM 2322 C C . TYR B 1 90 ? -9.945 2.104 9.445 1 96.25 90 TYR B C 1
ATOM 2324 O O . TYR B 1 90 ? -9.945 0.991 8.906 1 96.25 90 TYR B O 1
ATOM 2332 N N . MET B 1 91 ? -9.109 2.408 10.484 1 95.56 91 MET B N 1
ATOM 2333 C CA . MET B 1 91 ? -8.078 1.498 10.969 1 95.56 91 MET B CA 1
ATOM 2334 C C . MET B 1 91 ? -8.703 0.265 11.617 1 95.56 91 MET B C 1
ATOM 2336 O O . MET B 1 91 ? -8.102 -0.813 11.609 1 95.56 91 MET B O 1
ATOM 2340 N N . LYS B 1 92 ? -9.875 0.43 12.133 1 94.06 92 LYS B N 1
ATOM 2341 C CA . LYS B 1 92 ? -10.609 -0.676 12.742 1 94.06 92 LYS B CA 1
ATOM 2342 C C . LYS B 1 92 ? -11.078 -1.67 11.688 1 94.06 92 LYS B C 1
ATOM 2344 O O . LYS B 1 92 ? -11.07 -2.881 11.914 1 94.06 92 LYS B O 1
ATOM 2349 N N . ARG B 1 93 ? -11.398 -1.263 10.531 1 93.5 93 ARG B N 1
ATOM 2350 C CA . ARG B 1 93 ? -12.062 -2.088 9.531 1 93.5 93 ARG B CA 1
ATOM 2351 C C . ARG B 1 93 ? -11.062 -2.594 8.492 1 93.5 93 ARG B C 1
ATOM 2353 O O . ARG B 1 93 ? -11.242 -3.672 7.926 1 93.5 93 ARG B O 1
ATOM 2360 N N . ILE B 1 94 ? -10.078 -1.803 8.195 1 94.69 94 ILE B N 1
ATOM 2361 C CA . ILE B 1 94 ? -9.039 -2.221 7.262 1 94.69 94 ILE B CA 1
ATOM 2362 C C . ILE B 1 94 ? -7.91 -2.922 8.016 1 94.69 94 ILE B C 1
ATOM 2364 O O . ILE B 1 94 ? -6.906 -2.297 8.367 1 94.69 94 ILE B O 1
ATOM 2368 N N . THR B 1 95 ? -8.094 -4.223 8.18 1 92.44 95 THR B N 1
ATOM 2369 C CA . THR B 1 95 ? -7.191 -5.055 8.961 1 92.44 95 THR B CA 1
ATOM 2370 C C . THR B 1 95 ? -6.016 -5.523 8.109 1 92.44 95 THR B C 1
ATOM 2372 O O . THR B 1 95 ? -6.047 -5.41 6.883 1 92.44 95 THR B O 1
ATOM 2375 N N . PRO B 1 96 ? -4.949 -5.996 8.773 1 92.56 96 PRO B N 1
ATOM 2376 C CA . PRO B 1 96 ? -3.848 -6.598 8.016 1 92.56 96 PRO B CA 1
ATOM 2377 C C . PRO B 1 96 ? -4.312 -7.711 7.082 1 92.56 96 PRO B C 1
ATOM 2379 O O . PRO B 1 96 ? -3.795 -7.844 5.969 1 92.56 96 PRO B O 1
ATOM 2382 N N . ASP B 1 97 ? -5.312 -8.469 7.473 1 93.25 97 ASP B N 1
ATOM 2383 C CA . ASP B 1 97 ? -5.867 -9.523 6.629 1 93.25 97 ASP B CA 1
ATOM 2384 C C . ASP B 1 97 ? -6.488 -8.945 5.359 1 93.25 97 ASP B C 1
ATOM 2386 O O . ASP B 1 97 ? -6.305 -9.492 4.27 1 93.25 97 ASP B O 1
ATOM 2390 N N . PHE B 1 98 ? -7.148 -7.879 5.527 1 93.81 98 PHE B N 1
ATOM 2391 C CA . PHE B 1 98 ? -7.766 -7.262 4.359 1 93.81 98 PHE B CA 1
ATOM 2392 C C . PHE B 1 98 ? -6.703 -6.691 3.426 1 93.81 98 PHE B C 1
ATOM 2394 O O . PHE B 1 98 ? -6.836 -6.773 2.203 1 93.81 98 PHE B O 1
ATOM 2401 N N . VAL B 1 99 ? -5.711 -6.07 3.996 1 94.12 99 VAL B N 1
ATOM 2402 C CA . VAL B 1 99 ? -4.617 -5.531 3.193 1 94.12 99 VAL B CA 1
ATOM 2403 C C . VAL B 1 99 ? -3.961 -6.648 2.389 1 94.12 99 VAL B C 1
ATOM 2405 O O . VAL B 1 99 ? -3.756 -6.516 1.181 1 94.12 99 VAL B O 1
ATOM 2408 N N . ARG B 1 100 ? -3.738 -7.75 2.969 1 93.38 100 ARG B N 1
ATOM 2409 C CA . ARG B 1 100 ? -3.141 -8.891 2.289 1 93.38 100 ARG B CA 1
ATOM 2410 C C . ARG B 1 100 ? -4.062 -9.422 1.197 1 93.38 100 ARG B C 1
ATOM 2412 O O . ARG B 1 100 ? -3.607 -9.773 0.107 1 93.38 100 ARG B O 1
ATOM 2419 N N . LEU B 1 101 ? -5.305 -9.5 1.553 1 95.5 101 LEU B N 1
ATOM 2420 C CA . LEU B 1 101 ? -6.277 -9.961 0.568 1 95.5 101 LEU B CA 1
ATOM 2421 C C . LEU B 1 101 ? -6.316 -9.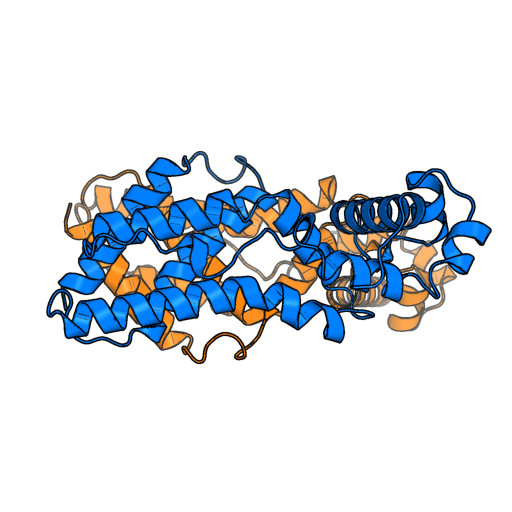031 -0.636 1 95.5 101 LEU B C 1
ATOM 2423 O O . LEU B 1 101 ? -6.316 -9.484 -1.781 1 95.5 101 LEU B O 1
ATOM 2427 N N . SER B 1 102 ? -6.32 -7.738 -0.393 1 94.31 102 SER B N 1
ATOM 2428 C CA . SER B 1 102 ? -6.379 -6.758 -1.47 1 94.31 102 SER B CA 1
ATOM 2429 C C . SER B 1 102 ? -5.16 -6.859 -2.377 1 94.31 102 SER B C 1
ATOM 2431 O O . SER B 1 102 ? -5.258 -6.645 -3.588 1 94.31 102 SER B O 1
ATOM 2433 N N . ILE B 1 103 ? -4.043 -7.176 -1.805 1 92.12 103 ILE B N 1
ATOM 2434 C CA . ILE B 1 103 ? -2.83 -7.402 -2.582 1 92.12 103 ILE B CA 1
ATOM 2435 C C . ILE B 1 103 ? -2.984 -8.672 -3.418 1 92.12 103 ILE B C 1
ATOM 2437 O O . ILE B 1 103 ? -2.688 -8.672 -4.617 1 92.12 103 ILE B O 1
ATOM 2441 N N . GLY B 1 104 ? -3.488 -9.695 -2.846 1 93.56 104 GLY B N 1
ATOM 2442 C CA . GLY B 1 104 ? -3.65 -10.977 -3.518 1 93.56 104 GLY B CA 1
ATOM 2443 C C . GLY B 1 104 ? -4.629 -10.922 -4.676 1 93.56 104 GLY B C 1
ATOM 2444 O O . GLY B 1 104 ? -4.559 -11.734 -5.598 1 93.56 104 GLY B O 1
ATOM 2445 N N . LEU B 1 105 ? -5.473 -9.945 -4.652 1 94.81 105 LEU B N 1
ATOM 2446 C CA . LEU B 1 105 ? -6.535 -9.82 -5.648 1 94.81 105 LEU B CA 1
ATOM 2447 C C . LEU B 1 105 ? -6.059 -9 -6.848 1 94.81 105 LEU B C 1
ATOM 2449 O O . LEU B 1 105 ? -6.801 -8.836 -7.82 1 94.81 105 LEU B O 1
ATOM 2453 N N . ARG B 1 106 ? -4.84 -8.516 -6.879 1 91.38 106 ARG B N 1
ATOM 2454 C CA . ARG B 1 106 ? -4.316 -7.691 -7.965 1 91.38 106 ARG B CA 1
ATOM 2455 C C . ARG B 1 106 ? -3.648 -8.555 -9.031 1 91.38 106 ARG B C 1
ATOM 2457 O O . ARG B 1 106 ? -2.885 -8.047 -9.859 1 91.38 106 ARG B O 1
ATOM 2464 N N . ALA B 1 107 ? -4.027 -9.711 -9.164 1 91.19 107 ALA B N 1
ATOM 2465 C CA . ALA B 1 107 ? -3.504 -10.578 -10.219 1 91.19 107 ALA B CA 1
ATOM 2466 C C . ALA B 1 107 ? -4.031 -10.148 -11.586 1 91.19 107 ALA B C 1
ATOM 2468 O O . ALA B 1 107 ? -5.211 -9.836 -11.734 1 91.19 107 ALA B O 1
ATOM 2469 N N . PRO B 1 108 ? -3.109 -10.148 -12.609 1 89.94 108 PRO B N 1
ATOM 2470 C CA . PRO B 1 108 ? -3.508 -9.688 -13.945 1 89.94 108 PRO B CA 1
ATOM 2471 C C . PRO B 1 108 ? -4.75 -10.406 -14.469 1 89.94 108 PRO B C 1
ATOM 2473 O O . PRO B 1 108 ? -5.543 -9.812 -15.203 1 89.94 108 PRO B O 1
ATOM 2476 N N . GLN B 1 109 ? -4.973 -11.625 -14.117 1 91.94 109 GLN B N 1
ATOM 2477 C CA . GLN B 1 109 ? -6.059 -12.453 -14.633 1 91.94 109 GLN B CA 1
ATOM 2478 C C . GLN B 1 109 ? -7.41 -11.961 -14.125 1 91.94 109 GLN B C 1
ATOM 2480 O O . GLN B 1 109 ? -8.445 -12.219 -14.742 1 91.94 109 GLN B O 1
ATOM 2485 N N . ILE B 1 110 ? -7.391 -11.25 -12.977 1 95.25 110 ILE B N 1
ATOM 2486 C CA . ILE B 1 110 ? -8.688 -10.969 -12.367 1 95.25 110 ILE B CA 1
ATOM 2487 C C . ILE B 1 110 ? -8.766 -9.492 -11.992 1 95.25 110 ILE B C 1
ATOM 2489 O O . ILE B 1 110 ? -9.82 -9 -11.594 1 95.25 110 ILE B O 1
ATOM 2493 N N . TYR B 1 111 ? -7.797 -8.758 -12.195 1 92.81 111 TYR B N 1
ATOM 2494 C CA . TYR B 1 111 ? -7.715 -7.402 -11.656 1 92.81 111 TYR B CA 1
ATOM 2495 C C . TYR B 1 111 ? -8.812 -6.52 -12.242 1 92.81 111 TYR B C 1
ATOM 2497 O O . TYR B 1 111 ? -9.383 -5.68 -11.531 1 92.81 111 TYR B O 1
ATOM 2505 N N . GLU B 1 112 ? -9.055 -6.664 -13.5 1 93.44 112 GLU B N 1
ATOM 2506 C CA . GLU B 1 112 ? -10.109 -5.867 -14.117 1 93.44 112 GLU B CA 1
ATOM 2507 C C . GLU B 1 112 ? -11.422 -6.004 -13.359 1 93.44 112 GLU B C 1
ATOM 2509 O O . GLU B 1 112 ? -12.18 -5.035 -13.234 1 93.44 112 GLU B O 1
ATOM 2514 N N . GLU B 1 113 ? -11.648 -7.156 -12.781 1 94.88 113 GLU B N 1
ATOM 2515 C CA . G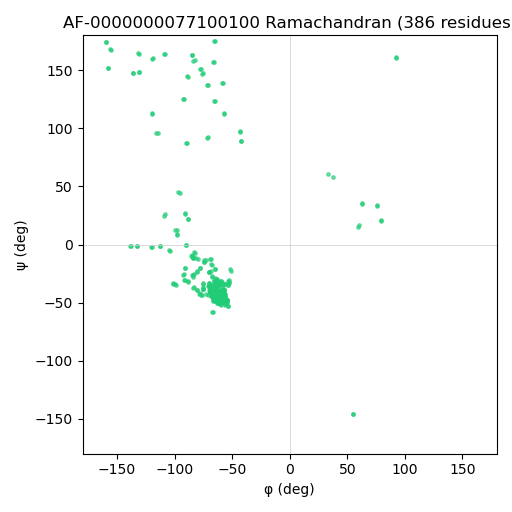LU B 1 113 ? -12.906 -7.426 -12.086 1 94.88 113 GLU B CA 1
ATOM 2516 C C . GLU B 1 113 ? -12.805 -7.07 -10.602 1 94.88 113 GLU B C 1
ATOM 2518 O O . GLU B 1 113 ? -13.797 -6.668 -9.992 1 94.88 113 GLU B O 1
ATOM 2523 N N . THR B 1 114 ? -11.656 -7.188 -10.062 1 95.12 114 THR B N 1
ATOM 2524 C CA . THR B 1 114 ? -11.523 -6.992 -8.625 1 95.12 114 THR B CA 1
ATOM 2525 C C . THR B 1 114 ? -11.211 -5.531 -8.305 1 95.12 114 THR B C 1
ATOM 2527 O O . THR B 1 114 ? -11.484 -5.062 -7.199 1 95.12 114 THR B O 1
ATOM 2530 N N . ALA B 1 115 ? -10.703 -4.773 -9.273 1 92.88 115 ALA B N 1
ATOM 2531 C CA . ALA B 1 115 ? -10.25 -3.4 -9.07 1 92.88 115 ALA B CA 1
ATOM 2532 C C . ALA B 1 115 ? -11.359 -2.529 -8.5 1 92.88 115 ALA B C 1
ATOM 2534 O O . ALA B 1 115 ? -11.148 -1.791 -7.539 1 92.88 115 ALA B O 1
ATOM 2535 N N . PRO B 1 116 ? -12.609 -2.627 -8.984 1 91.81 116 PRO B N 1
ATOM 2536 C CA . PRO B 1 116 ? -13.672 -1.786 -8.438 1 91.81 116 PRO B CA 1
ATOM 2537 C C . PRO B 1 116 ? -13.938 -2.064 -6.957 1 91.81 116 PRO B C 1
ATOM 2539 O O . PRO B 1 116 ? -14.273 -1.147 -6.203 1 91.81 116 PRO B O 1
ATOM 2542 N N . PHE B 1 117 ? -13.742 -3.285 -6.578 1 91.38 117 PHE B N 1
ATOM 2543 C CA . PHE B 1 117 ? -13.984 -3.66 -5.191 1 91.38 117 PHE B CA 1
ATOM 2544 C C . PHE B 1 117 ? -12.859 -3.152 -4.293 1 91.38 117 PHE B C 1
ATOM 2546 O O . PHE B 1 117 ? -13.117 -2.695 -3.174 1 91.38 117 PHE B O 1
ATOM 2553 N N . ILE B 1 118 ? -11.711 -3.205 -4.777 1 92.38 118 ILE B N 1
ATOM 2554 C CA . ILE B 1 118 ? -10.555 -2.711 -4.031 1 92.38 118 ILE B CA 1
ATOM 2555 C C . ILE B 1 118 ? -10.633 -1.191 -3.904 1 92.38 118 ILE B C 1
ATOM 2557 O O . ILE B 1 118 ? -10.398 -0.639 -2.828 1 92.38 118 ILE B O 1
ATOM 2561 N N . MET B 1 119 ? -11.094 -0.545 -4.945 1 92.19 119 MET B N 1
ATOM 2562 C CA . MET B 1 119 ? -11.117 0.912 -5.023 1 92.19 119 MET B CA 1
ATOM 2563 C C . MET B 1 119 ? -12.281 1.48 -4.211 1 92.19 119 MET B C 1
ATOM 2565 O O . MET B 1 119 ? -12.281 2.664 -3.867 1 92.19 119 MET B O 1
ATOM 2569 N N . LYS B 1 120 ? -13.219 0.665 -3.965 1 92 120 LYS B N 1
ATOM 2570 C CA . LYS B 1 120 ? -14.414 1.146 -3.279 1 92 120 LYS B CA 1
ATOM 2571 C C . LYS B 1 120 ? -14.07 1.699 -1.899 1 92 120 LYS B C 1
ATOM 2573 O O . LYS B 1 120 ? -14.672 2.674 -1.448 1 92 120 LYS B O 1
ATOM 2578 N N . VAL B 1 121 ? -13.094 1.127 -1.288 1 93.5 121 VAL B N 1
ATOM 2579 C CA . VAL B 1 121 ? -12.727 1.53 0.065 1 93.5 121 VAL B CA 1
ATOM 2580 C C . VAL B 1 121 ? -12.172 2.953 0.047 1 93.5 121 VAL B C 1
ATOM 2582 O O . VAL B 1 121 ? -12.719 3.846 0.7 1 93.5 121 VAL B O 1
ATOM 2585 N N . PRO B 1 122 ? -11.109 3.193 -0.712 1 95.06 122 PRO B N 1
ATOM 2586 C CA . PRO B 1 122 ? -10.617 4.57 -0.754 1 95.06 122 PRO B CA 1
ATOM 2587 C C . PRO B 1 122 ? -11.641 5.551 -1.311 1 95.06 122 PRO B C 1
ATOM 2589 O O . PRO B 1 122 ? -11.734 6.691 -0.842 1 95.06 122 PRO B O 1
ATOM 2592 N N . GLN B 1 123 ? -12.445 5.137 -2.25 1 93.88 123 GLN B N 1
ATOM 2593 C CA . GLN B 1 123 ? -13.453 6.012 -2.838 1 93.88 123 GLN B CA 1
ATOM 2594 C C . GLN B 1 123 ? -14.492 6.43 -1.8 1 93.88 123 GLN B C 1
ATOM 2596 O O . GLN B 1 123 ? -14.875 7.602 -1.729 1 93.88 123 GLN B O 1
ATOM 2601 N N . THR B 1 124 ? -14.922 5.453 -1.078 1 94.44 124 THR B N 1
ATOM 2602 C CA . THR B 1 124 ? -15.93 5.719 -0.051 1 94.44 124 THR B CA 1
ATOM 2603 C C . THR B 1 124 ? -15.359 6.633 1.03 1 94.44 124 THR B C 1
ATOM 2605 O O . THR B 1 124 ? -16.031 7.57 1.475 1 94.44 124 THR B O 1
ATOM 2608 N N . PHE B 1 125 ? -14.188 6.375 1.504 1 96.31 125 PHE B N 1
ATOM 2609 C CA . PHE B 1 125 ? -13.547 7.223 2.504 1 96.31 125 PHE B CA 1
ATOM 2610 C C . PHE B 1 125 ? -13.453 8.664 2.014 1 96.31 125 PHE B C 1
ATOM 2612 O O . PHE B 1 125 ? -13.891 9.586 2.699 1 96.31 125 PHE B O 1
ATOM 2619 N N . LEU B 1 126 ? -12.914 8.836 0.824 1 96 126 LEU B N 1
ATOM 2620 C CA . LEU B 1 126 ? -12.648 10.164 0.278 1 96 126 LEU B CA 1
ATOM 2621 C C . LEU B 1 126 ? -13.953 10.922 0.043 1 96 126 LEU B C 1
ATOM 2623 O O . LEU B 1 126 ? -14.07 12.094 0.422 1 96 126 LEU B O 1
ATOM 2627 N N . SER B 1 127 ? -14.914 10.25 -0.551 1 95.75 127 SER B N 1
ATOM 2628 C CA . SER B 1 127 ? -16.172 10.922 -0.84 1 95.75 127 SER B CA 1
ATOM 2629 C C . SER B 1 127 ? -16.891 11.336 0.443 1 95.75 127 SER B C 1
ATOM 2631 O O . SER B 1 127 ? -17.469 12.43 0.514 1 95.75 127 SER B O 1
ATOM 2633 N N . SER B 1 128 ? -16.812 10.422 1.415 1 96.69 128 SER B N 1
ATOM 2634 C CA . SER B 1 128 ? -17.422 10.75 2.697 1 96.69 128 SER B CA 1
ATOM 2635 C C . SER B 1 128 ? -16.719 11.93 3.363 1 96.69 128 SER B C 1
ATOM 2637 O O . SER B 1 128 ? -17.375 12.812 3.916 1 96.69 128 SER B O 1
ATOM 2639 N N . LEU B 1 129 ? -15.453 11.961 3.355 1 96.44 129 LEU B N 1
ATOM 2640 C CA . LEU B 1 129 ? -14.672 13.016 3.982 1 96.44 129 LEU B CA 1
ATOM 2641 C C . LEU B 1 129 ? -14.867 14.344 3.258 1 96.44 129 LEU B C 1
ATOM 2643 O O . LEU B 1 129 ? -14.984 15.398 3.895 1 9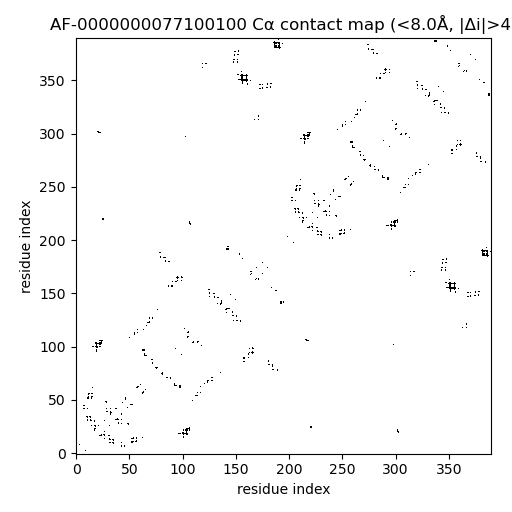6.44 129 LEU B O 1
ATOM 2647 N N . ILE B 1 130 ? -14.844 14.336 1.927 1 96.31 130 ILE B N 1
ATOM 2648 C CA . ILE B 1 130 ? -15.086 15.531 1.129 1 96.31 130 ILE B CA 1
ATOM 2649 C C . ILE B 1 130 ? -16.469 16.109 1.47 1 96.31 130 ILE B C 1
ATOM 2651 O O . ILE B 1 130 ? -16.594 17.312 1.716 1 96.31 130 ILE B O 1
ATOM 2655 N N . SER B 1 131 ? -17.438 15.227 1.462 1 96.75 131 SER B N 1
ATOM 2656 C CA . SER B 1 131 ? -18.797 15.656 1.823 1 96.75 131 SER B CA 1
ATOM 2657 C C . SER B 1 131 ? -18.828 16.266 3.223 1 96.75 131 SER B C 1
ATOM 2659 O O . SER B 1 131 ? -19.484 17.281 3.451 1 96.75 131 SER B O 1
ATOM 2661 N N . TYR B 1 132 ? -18.141 15.656 4.141 1 96.75 132 TYR B N 1
ATOM 2662 C CA . TYR B 1 132 ? -18.031 16.156 5.504 1 96.75 132 TYR B CA 1
ATOM 2663 C C . TYR B 1 132 ? -17.438 17.562 5.523 1 96.75 132 TYR B C 1
ATOM 2665 O O . TYR B 1 132 ? -17.984 18.469 6.16 1 96.75 132 TYR B O 1
ATOM 2673 N N . PHE B 1 133 ? -16.297 17.797 4.816 1 95.69 133 PHE B N 1
ATOM 2674 C CA . PHE B 1 133 ? -15.633 19.094 4.766 1 95.69 133 PHE B CA 1
ATOM 2675 C C . PHE B 1 133 ? -16.547 20.141 4.133 1 95.69 133 PHE B C 1
ATOM 2677 O O . PHE B 1 133 ? -16.594 21.281 4.586 1 95.69 133 PHE B O 1
ATOM 2684 N N . GLU B 1 134 ? -17.25 19.75 3.092 1 96.88 134 GLU B N 1
ATOM 2685 C CA . GLU B 1 134 ? -18.172 20.656 2.438 1 96.88 134 GLU B CA 1
ATOM 2686 C C . GLU B 1 134 ? -19.266 21.109 3.4 1 96.88 134 GLU B C 1
ATOM 2688 O O . GLU B 1 134 ? -19.609 22.297 3.449 1 96.88 134 GLU B O 1
ATOM 2693 N N . GLN B 1 135 ? -19.781 20.219 4.145 1 96.5 135 GLN B N 1
ATOM 2694 C CA . GLN B 1 135 ? -20.812 20.547 5.113 1 96.5 135 GLN B CA 1
ATOM 2695 C C . GLN B 1 135 ? -20.266 21.406 6.242 1 96.5 135 GLN B C 1
ATOM 2697 O O . GLN B 1 135 ? -20.938 22.328 6.703 1 96.5 135 GLN B O 1
ATOM 2702 N N . MET B 1 136 ? -19.094 21.078 6.711 1 95.75 136 MET B N 1
ATOM 2703 C CA . MET B 1 136 ? -18.438 21.891 7.734 1 95.75 136 MET B CA 1
ATOM 2704 C C . MET B 1 136 ? -18.281 23.328 7.258 1 95.75 136 MET B C 1
ATOM 2706 O O . MET B 1 136 ? -18.469 24.266 8.031 1 95.75 136 MET B O 1
ATOM 2710 N N . ALA B 1 137 ? -17.875 23.469 6.012 1 95.25 137 ALA B N 1
ATOM 2711 C CA . ALA B 1 137 ? -17.719 24.797 5.43 1 95.25 137 ALA B CA 1
ATOM 2712 C C . ALA B 1 137 ? -19.047 25.516 5.328 1 95.25 137 ALA B C 1
ATOM 2714 O O . ALA B 1 137 ? -19.141 26.719 5.602 1 95.25 137 ALA B O 1
ATOM 2715 N N . GLN B 1 138 ? -20.047 24.828 4.902 1 96.5 138 GLN B N 1
ATOM 2716 C CA . GLN B 1 138 ? -21.391 25.391 4.789 1 96.5 138 GLN B CA 1
ATOM 2717 C C . GLN B 1 138 ? -21.906 25.875 6.145 1 96.5 138 GLN B C 1
ATOM 2719 O O . GLN B 1 138 ? -22.625 26.875 6.223 1 96.5 138 GLN B O 1
ATOM 2724 N N . LYS B 1 139 ? -21.484 25.219 7.148 1 95.38 139 LYS B N 1
ATOM 2725 C CA . LYS B 1 139 ? -21.859 25.578 8.516 1 95.38 139 LYS B CA 1
ATOM 2726 C C . LYS B 1 139 ? -20.984 26.688 9.055 1 95.38 139 LYS B C 1
ATOM 2728 O O . LYS B 1 139 ? -21.188 27.172 10.172 1 95.38 139 LYS B O 1
ATOM 2733 N N . GLY B 1 140 ? -20 27.078 8.352 1 93.25 140 GLY B N 1
ATOM 2734 C CA . GLY B 1 140 ? -19.109 28.141 8.75 1 93.25 140 GLY B CA 1
ATOM 2735 C C . GLY B 1 140 ? -18.062 27.703 9.758 1 93.25 140 GLY B C 1
ATOM 2736 O O . GLY B 1 140 ? -17.453 28.531 10.43 1 93.25 140 GLY B O 1
ATOM 2737 N N . ARG B 1 141 ? -17.797 26.391 9.836 1 91.94 141 ARG B N 1
ATOM 2738 C CA . ARG B 1 141 ? -16.891 25.859 10.852 1 91.94 141 ARG B CA 1
ATOM 2739 C C . ARG B 1 141 ? -15.461 25.781 10.336 1 91.94 141 ARG B C 1
ATOM 2741 O O . ARG B 1 141 ? -14.516 25.75 11.125 1 91.94 141 ARG B O 1
ATOM 2748 N N . ILE B 1 142 ? -15.344 25.672 9.031 1 91.75 142 ILE B N 1
ATOM 2749 C CA . ILE B 1 142 ? -14.023 25.719 8.406 1 91.75 142 ILE B CA 1
ATOM 2750 C C . ILE B 1 142 ? -14.07 26.594 7.168 1 91.75 142 ILE B C 1
ATOM 2752 O O . ILE B 1 142 ? -15.125 26.781 6.559 1 91.75 142 ILE B O 1
ATOM 2756 N N . PRO B 1 143 ? -12.977 27.266 6.875 1 91.31 143 PRO B N 1
ATOM 2757 C CA . PRO B 1 143 ? -12.953 28.094 5.664 1 91.31 143 PRO B CA 1
ATOM 2758 C C . PRO B 1 143 ? -13.023 27.266 4.383 1 91.31 143 PRO B C 1
ATOM 2760 O O . PRO B 1 143 ? -12.727 26.062 4.402 1 91.31 143 PRO B O 1
ATOM 2763 N N . LYS B 1 144 ? -13.477 27.922 3.322 1 91.5 144 LYS B N 1
ATOM 2764 C CA . LYS B 1 144 ? -13.461 27.266 2.018 1 91.5 144 LYS B CA 1
ATOM 2765 C C . LYS B 1 144 ? -12.047 26.844 1.633 1 91.5 144 LYS B C 1
ATOM 2767 O O . LYS B 1 144 ? -11.086 27.578 1.877 1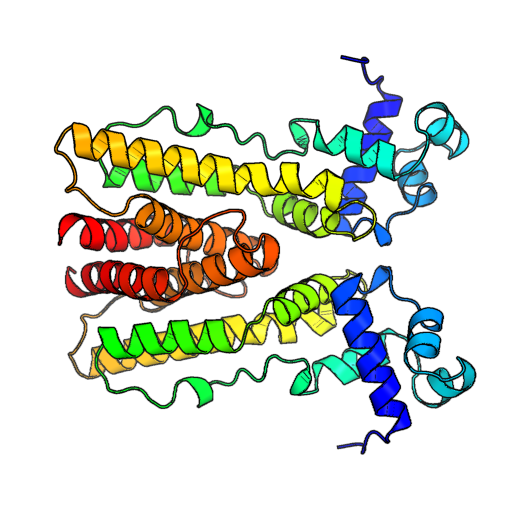 91.5 144 LYS B O 1
ATOM 2772 N N . ALA B 1 145 ? -11.938 25.719 1.083 1 90.38 145 ALA B N 1
ATOM 2773 C CA . ALA B 1 145 ? -10.672 25.141 0.653 1 90.38 145 ALA B CA 1
ATOM 2774 C C . ALA B 1 145 ? -10.875 24.109 -0.462 1 90.38 145 ALA B C 1
ATOM 2776 O O . ALA B 1 145 ? -12.016 23.844 -0.863 1 90.38 145 ALA B O 1
ATOM 2777 N N . ASP B 1 146 ? -9.812 23.75 -1.04 1 91.5 146 ASP B N 1
ATOM 2778 C CA . ASP B 1 146 ? -9.883 22.594 -1.931 1 91.5 146 ASP B CA 1
ATOM 2779 C C . ASP B 1 146 ? -10.07 21.312 -1.14 1 91.5 146 ASP B C 1
ATOM 2781 O O . ASP B 1 146 ? -9.086 20.656 -0.764 1 91.5 146 ASP B O 1
ATOM 2785 N N . PHE B 1 147 ? -11.32 20.938 -0.963 1 93.81 147 PHE B N 1
ATOM 2786 C CA . PHE B 1 147 ? -11.656 19.844 -0.055 1 93.81 147 PHE B CA 1
ATOM 2787 C C . PHE B 1 147 ? -11.195 18.516 -0.622 1 93.81 147 PHE B C 1
ATOM 2789 O O . PHE B 1 147 ? -10.992 17.547 0.125 1 93.81 147 PHE B O 1
ATOM 2796 N N . GLU B 1 148 ? -11.031 18.406 -1.915 1 94.25 148 GLU B N 1
ATOM 2797 C CA . GLU B 1 148 ? -10.477 17.188 -2.504 1 94.25 148 GLU B CA 1
ATOM 2798 C C . GLU B 1 148 ? -9.023 17 -2.102 1 94.25 148 GLU B C 1
ATOM 2800 O O . GLU B 1 148 ? -8.625 15.898 -1.712 1 94.25 148 GLU B O 1
ATOM 2805 N N . VAL B 1 149 ? -8.297 18.031 -2.188 1 93 149 VAL B N 1
ATOM 2806 C CA . VAL B 1 149 ? -6.887 17.969 -1.813 1 93 149 VAL B CA 1
ATOM 2807 C C . VAL B 1 149 ? -6.762 17.703 -0.316 1 93 149 VAL B C 1
ATOM 2809 O O . VAL B 1 149 ? -5.926 16.906 0.11 1 93 149 VAL B O 1
ATOM 2812 N N . LEU B 1 150 ? -7.594 18.422 0.429 1 92.19 150 LEU B N 1
ATOM 2813 C CA . LEU B 1 150 ? -7.578 18.234 1.877 1 92.19 150 LEU B CA 1
ATOM 2814 C C . LEU B 1 150 ? -7.914 16.797 2.252 1 92.19 150 LEU B C 1
ATOM 2816 O O . LEU B 1 150 ? -7.25 16.203 3.102 1 92.19 150 LEU B O 1
ATOM 2820 N N . ALA B 1 151 ? -8.938 16.25 1.634 1 95.12 151 ALA B N 1
ATOM 2821 C CA . ALA B 1 151 ? -9.367 14.875 1.901 1 95.12 151 ALA B CA 1
ATOM 2822 C C . ALA B 1 151 ? -8.281 13.883 1.504 1 95.12 151 ALA B C 1
ATOM 2824 O O . ALA B 1 151 ? -8.016 12.922 2.232 1 95.12 151 ALA B O 1
ATOM 2825 N N . MET B 1 152 ? -7.66 14.094 0.42 1 94.62 152 MET B N 1
ATOM 2826 C CA . MET B 1 152 ? -6.605 13.203 -0.061 1 94.62 152 MET B CA 1
ATOM 2827 C C . MET B 1 152 ? -5.41 13.211 0.883 1 94.62 152 MET B C 1
ATOM 2829 O O . MET B 1 152 ? -4.84 12.164 1.188 1 94.62 152 MET B O 1
ATOM 2833 N N . THR B 1 153 ? -5.051 14.406 1.304 1 93 153 THR B N 1
ATOM 2834 C CA . THR B 1 153 ? -3.936 14.539 2.236 1 93 153 THR B CA 1
ATOM 2835 C C . THR B 1 153 ? -4.211 13.758 3.521 1 93 153 THR B C 1
ATOM 2837 O O . THR B 1 153 ? -3.355 13.016 3.998 1 93 153 THR B O 1
ATOM 2840 N N . PHE B 1 154 ? -5.395 13.961 4.027 1 95.06 154 PHE B N 1
ATOM 2841 C CA . PHE B 1 154 ? -5.793 13.281 5.254 1 95.06 154 PHE B CA 1
ATOM 2842 C C . PHE B 1 154 ? -5.871 11.773 5.039 1 95.06 154 PHE B C 1
ATOM 2844 O O . PHE B 1 154 ? -5.352 11 5.844 1 95.06 154 PHE B O 1
ATOM 2851 N N . PHE B 1 155 ? -6.438 11.352 3.992 1 97 155 PHE B N 1
ATOM 2852 C CA . PHE B 1 155 ? -6.613 9.938 3.711 1 97 155 PHE B CA 1
ATOM 2853 C C . PHE B 1 155 ? -5.27 9.258 3.469 1 97 155 PHE B C 1
ATOM 2855 O O . PHE B 1 155 ? -5.055 8.125 3.895 1 97 155 PHE B O 1
ATOM 2862 N N . SER B 1 156 ? -4.418 9.906 2.74 1 96.75 156 SER B N 1
ATOM 2863 C CA . SER B 1 156 ? -3.111 9.336 2.438 1 96.75 156 SER B CA 1
ATOM 2864 C C . SER B 1 156 ? -2.348 9 3.713 1 96.75 156 SER B C 1
ATOM 2866 O O . SER B 1 156 ? -1.655 7.98 3.777 1 96.75 156 SER B O 1
ATOM 2868 N N . SER B 1 157 ? -2.439 9.852 4.707 1 96.38 157 SER B N 1
ATOM 2869 C CA . SER B 1 157 ? -1.801 9.578 5.988 1 96.38 157 SER B CA 1
ATOM 2870 C C . SER B 1 157 ? -2.441 8.375 6.676 1 96.38 157 SER B C 1
ATOM 2872 O O . SER B 1 157 ? -1.74 7.5 7.195 1 96.38 157 SER B O 1
ATOM 2874 N N . THR B 1 158 ? -3.787 8.328 6.652 1 97.56 158 THR B N 1
ATOM 2875 C CA . THR B 1 158 ? -4.539 7.238 7.262 1 97.56 158 THR B CA 1
ATOM 2876 C C . THR B 1 158 ? -4.215 5.91 6.578 1 97.56 158 THR B C 1
ATOM 2878 O O . THR B 1 158 ? -3.877 4.93 7.242 1 97.56 158 THR B O 1
ATOM 2881 N N . PHE B 1 159 ? -4.316 5.977 5.316 1 97.5 159 PHE B N 1
ATOM 2882 C CA . PHE B 1 159 ? -4.016 4.809 4.5 1 97.5 159 PHE B CA 1
ATOM 2883 C C . PHE B 1 159 ? -2.566 4.375 4.688 1 97.5 159 PHE B C 1
ATOM 2885 O O . PHE B 1 159 ? -2.289 3.186 4.871 1 97.5 159 PHE B O 1
ATOM 2892 N N . GLY B 1 160 ? -1.681 5.359 4.555 1 97.38 160 GLY B N 1
ATOM 2893 C CA . GLY B 1 160 ? -0.262 5.059 4.66 1 97.38 160 GLY B CA 1
ATOM 2894 C C . GLY B 1 160 ? 0.102 4.348 5.949 1 97.38 160 GLY B C 1
ATOM 2895 O O . GLY B 1 160 ? 0.786 3.322 5.926 1 97.38 160 GLY B O 1
ATOM 2896 N N . TYR B 1 161 ? -0.362 4.852 7.031 1 96.5 161 TYR B N 1
ATOM 2897 C CA . TYR B 1 161 ? -0.081 4.246 8.328 1 96.5 161 TYR B CA 1
ATOM 2898 C C . TYR B 1 161 ? -0.647 2.836 8.406 1 96.5 161 TYR B C 1
ATOM 2900 O O . TYR B 1 161 ? 0.032 1.911 8.859 1 96.5 161 TYR B O 1
ATOM 2908 N N . THR B 1 162 ? -1.86 2.674 7.953 1 96.31 162 THR B N 1
ATOM 2909 C CA . THR B 1 162 ? -2.543 1.387 8.016 1 96.31 162 THR B CA 1
ATOM 2910 C C . THR B 1 162 ? -1.821 0.349 7.16 1 96.31 162 THR B C 1
ATOM 2912 O O . THR B 1 162 ? -1.593 -0.778 7.605 1 96.31 162 THR B O 1
ATOM 2915 N N . PHE B 1 163 ? -1.487 0.728 6.031 1 96 163 PHE B N 1
ATOM 2916 C CA . PHE B 1 163 ? -0.812 -0.177 5.109 1 96 163 PHE B CA 1
ATOM 2917 C C . PHE B 1 163 ? 0.568 -0.554 5.629 1 96 163 PHE B C 1
ATOM 2919 O O . PHE B 1 163 ? 0.945 -1.727 5.613 1 96 163 PHE B O 1
ATOM 2926 N N . LEU B 1 164 ? 1.371 0.42 6.078 1 94.69 164 LEU B N 1
ATOM 2927 C CA . LEU B 1 164 ? 2.709 0.166 6.602 1 94.69 164 LEU B CA 1
ATOM 2928 C C . LEU B 1 164 ? 2.654 -0.759 7.812 1 94.69 164 LEU B C 1
ATOM 2930 O O . LEU B 1 164 ? 3.447 -1.697 7.918 1 94.69 164 LEU B O 1
ATOM 2934 N N . ASN B 1 165 ? 1.712 -0.499 8.656 1 93.19 165 ASN B N 1
ATOM 2935 C CA . ASN B 1 165 ? 1.562 -1.342 9.836 1 93.19 165 ASN B CA 1
ATOM 2936 C C . ASN B 1 165 ? 1.165 -2.768 9.461 1 93.19 165 ASN B C 1
ATOM 2938 O O . ASN B 1 165 ? 1.646 -3.729 10.062 1 93.19 165 ASN B O 1
ATOM 2942 N N . ALA B 1 166 ? 0.312 -2.887 8.531 1 91.69 166 ALA B N 1
ATOM 2943 C CA . ALA B 1 166 ? -0.118 -4.203 8.07 1 91.69 166 ALA B CA 1
ATOM 2944 C C . ALA B 1 166 ? 1.027 -4.949 7.387 1 91.69 166 ALA B C 1
ATOM 2946 O O . ALA B 1 166 ? 1.139 -6.172 7.504 1 91.69 166 ALA B O 1
ATOM 2947 N N . SER B 1 167 ? 1.849 -4.27 6.68 1 90.5 167 SER B N 1
ATOM 2948 C CA . SER B 1 167 ? 2.904 -4.859 5.863 1 90.5 167 SER B CA 1
ATOM 2949 C C . SER B 1 167 ? 4.121 -5.223 6.711 1 90.5 167 SER B C 1
ATOM 2951 O O . SER B 1 167 ? 4.785 -6.227 6.453 1 90.5 167 SER B O 1
ATOM 2953 N N . PHE B 1 168 ? 4.41 -4.352 7.656 1 89.12 168 PHE B N 1
ATOM 2954 C CA . PHE B 1 168 ? 5.684 -4.508 8.344 1 89.12 168 PHE B CA 1
ATOM 2955 C C . PHE B 1 168 ? 5.469 -4.719 9.844 1 89.12 168 PHE B C 1
ATOM 2957 O O . PHE B 1 168 ? 6.426 -4.941 10.586 1 89.12 168 PHE B O 1
ATOM 2964 N N . GLU B 1 169 ? 4.262 -4.668 10.188 1 80.56 169 GLU B N 1
ATOM 2965 C CA . GLU B 1 169 ? 3.934 -4.773 11.609 1 80.56 169 GLU B CA 1
ATOM 2966 C C . GLU B 1 169 ? 4.68 -3.725 12.43 1 80.56 169 GLU B C 1
ATOM 2968 O O . GLU B 1 169 ? 4.754 -2.559 12.031 1 80.56 169 GLU B O 1
ATOM 2973 N N . GLN B 1 170 ? 5.086 -3.904 13.578 1 77.94 170 GLN B N 1
ATOM 2974 C CA . GLN B 1 170 ? 5.707 -2.912 14.445 1 77.94 170 GLN B CA 1
ATOM 2975 C C . GLN B 1 170 ? 7.219 -2.863 14.234 1 77.94 170 GLN B C 1
ATOM 2977 O O . GLN B 1 170 ? 7.949 -2.309 15.055 1 77.94 170 GLN B O 1
ATOM 2982 N N . LYS B 1 171 ? 7.578 -3.35 13.039 1 83.81 171 LYS B N 1
ATOM 2983 C CA . LYS B 1 171 ? 9.016 -3.389 12.781 1 83.81 171 LYS B CA 1
ATOM 2984 C C . LYS B 1 171 ? 9.516 -2.047 12.258 1 83.81 171 LYS B C 1
ATOM 2986 O O . LYS B 1 171 ? 10.688 -1.7 12.445 1 83.81 171 LYS B O 1
ATOM 2991 N N . LEU B 1 172 ? 8.664 -1.327 11.648 1 84.5 172 LEU B N 1
ATOM 2992 C CA . LEU B 1 172 ? 9.07 -0.061 11.055 1 84.5 172 LEU B CA 1
ATOM 2993 C C . LEU B 1 172 ? 9.062 1.059 12.086 1 84.5 172 LEU B C 1
ATOM 2995 O O . LEU B 1 172 ? 9.891 1.97 12.031 1 84.5 172 LEU B O 1
ATOM 2999 N N . SER B 1 173 ? 8.125 0.99 12.922 1 83.81 173 SER B N 1
ATOM 3000 C CA . SER B 1 173 ? 7.957 2.037 13.922 1 83.81 173 SER B CA 1
ATOM 3001 C C . SER B 1 173 ? 7.172 1.527 15.125 1 83.81 173 SER B C 1
ATOM 3003 O O . SER B 1 173 ? 6.328 0.637 14.992 1 83.81 173 SER B O 1
ATOM 3005 N N . GLU B 1 174 ? 7.484 2.154 16.219 1 85.38 174 GLU B N 1
ATOM 3006 C CA . GLU B 1 174 ? 6.797 1.789 17.453 1 85.38 174 GLU B CA 1
ATOM 3007 C C . GLU B 1 174 ? 5.652 2.754 17.75 1 85.38 174 GLU B C 1
ATOM 3009 O O . GLU B 1 174 ? 5.062 2.713 18.844 1 85.38 174 GLU B O 1
ATOM 3014 N N . VAL B 1 175 ? 5.41 3.557 16.812 1 90.06 175 VAL B N 1
ATOM 3015 C CA . VAL B 1 175 ? 4.359 4.547 17.031 1 90.06 175 VAL B CA 1
ATOM 3016 C C . VAL B 1 175 ? 3.012 3.842 17.172 1 90.06 175 VAL B C 1
ATOM 3018 O O . VAL B 1 175 ? 2.562 3.145 16.266 1 90.06 175 VAL B O 1
ATOM 3021 N N . GLU B 1 176 ? 2.426 4.129 18.266 1 92.06 176 GLU B N 1
ATOM 3022 C CA . GLU B 1 176 ? 1.136 3.514 18.562 1 92.06 176 GLU B CA 1
ATOM 3023 C C . GLU B 1 176 ? 0.012 4.188 17.781 1 92.06 176 GLU B C 1
ATOM 3025 O O . GLU B 1 176 ? 0.071 5.387 17.516 1 92.06 176 GLU B O 1
ATOM 3030 N N . ARG B 1 177 ? -0.973 3.391 17.531 1 94.19 177 ARG B N 1
ATOM 3031 C CA . ARG B 1 177 ? -2.102 3.799 16.703 1 94.19 177 ARG B CA 1
ATOM 3032 C C . ARG B 1 177 ? -2.738 5.078 17.234 1 94.19 177 ARG B C 1
ATOM 3034 O O . ARG B 1 177 ? -2.93 6.039 16.484 1 94.19 177 ARG B O 1
ATOM 3041 N N . GLU B 1 178 ? -2.998 5.133 18.516 1 95.69 178 GLU B N 1
ATOM 3042 C CA . GLU B 1 178 ? -3.707 6.281 19.078 1 95.69 178 GLU B CA 1
ATOM 3043 C C . GLU B 1 178 ? -2.828 7.527 19.078 1 95.69 178 GLU B C 1
ATOM 3045 O O . GLU B 1 178 ? -3.322 8.641 18.875 1 95.69 178 GLU B O 1
ATOM 3050 N N . ASP B 1 179 ? -1.574 7.332 19.312 1 93.44 179 ASP B N 1
ATOM 3051 C CA . ASP B 1 179 ? -0.652 8.461 19.219 1 93.44 179 ASP B CA 1
ATOM 3052 C C . ASP B 1 179 ? -0.591 9.016 17.797 1 93.44 179 ASP B C 1
ATOM 3054 O O . ASP B 1 179 ? -0.585 10.234 17.609 1 93.44 179 ASP B O 1
ATOM 3058 N N . PHE B 1 180 ? -0.532 8.141 16.875 1 95.19 180 PHE B N 1
ATOM 3059 C CA . PHE B 1 180 ? -0.522 8.547 15.469 1 95.19 180 PHE B CA 1
ATOM 3060 C C . PHE B 1 180 ? -1.778 9.336 15.125 1 95.19 180 PHE B C 1
ATOM 3062 O O . PHE B 1 180 ? -1.7 10.398 14.5 1 95.19 180 PHE B O 1
ATOM 3069 N N . ILE B 1 181 ? -2.912 8.844 15.578 1 97 181 ILE B N 1
ATOM 3070 C CA . ILE B 1 181 ? -4.191 9.477 15.273 1 97 181 ILE B CA 1
ATOM 3071 C C . ILE B 1 181 ? -4.223 10.891 15.852 1 97 181 ILE B C 1
ATOM 3073 O O . ILE B 1 181 ? -4.512 11.852 15.141 1 97 181 ILE B O 1
ATOM 3077 N N . LYS B 1 182 ? -3.896 11.047 17.062 1 93.75 182 LYS B N 1
ATOM 3078 C CA . LYS B 1 182 ? -3.965 12.344 17.734 1 93.75 182 LYS B CA 1
ATOM 3079 C C . LYS B 1 182 ? -2.99 13.336 17.109 1 93.75 182 LYS B C 1
ATOM 3081 O O . LYS B 1 182 ? -3.346 14.492 16.875 1 93.75 182 LYS B O 1
ATOM 3086 N N . LYS B 1 183 ? -1.837 12.852 16.844 1 90.56 183 LYS B N 1
ATOM 3087 C CA . LYS B 1 183 ? -0.82 13.742 16.281 1 90.56 183 LYS B CA 1
ATOM 3088 C C . LYS B 1 183 ? -1.151 14.125 14.852 1 90.56 183 LYS B C 1
ATOM 3090 O O . LYS B 1 183 ? -0.949 15.273 14.453 1 90.56 183 LYS B O 1
ATOM 3095 N N . THR B 1 184 ? -1.572 13.172 14.078 1 93.38 184 THR B N 1
ATOM 3096 C CA . THR B 1 184 ? -1.947 13.445 12.695 1 93.38 184 THR B CA 1
ATOM 3097 C C . THR B 1 184 ? -3.109 14.43 12.633 1 93.38 184 THR B C 1
ATOM 3099 O O . THR B 1 184 ? -3.057 15.414 11.891 1 93.38 184 THR B O 1
ATOM 3102 N N . VAL B 1 185 ? -4.09 14.234 13.453 1 94.81 185 VAL B N 1
ATOM 3103 C CA . VAL B 1 185 ? -5.258 15.109 13.453 1 94.81 185 VAL B CA 1
ATOM 3104 C C . VAL B 1 185 ? -4.855 16.5 13.93 1 94.81 185 VAL B C 1
ATOM 3106 O O . VAL B 1 185 ? -5.297 17.516 13.359 1 94.81 185 VAL B O 1
ATOM 3109 N N . ALA B 1 186 ? -4.023 16.594 14.898 1 90 186 ALA B N 1
ATOM 3110 C CA . ALA B 1 186 ? -3.539 17.891 15.375 1 90 186 ALA B CA 1
ATOM 3111 C C . ALA B 1 186 ? -2.816 18.641 14.266 1 90 186 ALA B C 1
ATOM 3113 O O . ALA B 1 186 ? -3.014 19.859 14.094 1 90 186 ALA B O 1
ATOM 3114 N N . ALA B 1 187 ? -2.004 17.938 13.547 1 86.31 187 ALA B N 1
ATOM 3115 C CA . ALA B 1 187 ? -1.271 18.562 12.445 1 86.31 187 ALA B CA 1
ATOM 3116 C C . ALA B 1 187 ? -2.225 19.078 11.367 1 86.31 187 ALA B C 1
ATOM 3118 O O . ALA B 1 187 ? -2.027 20.156 10.82 1 86.31 187 ALA B O 1
ATOM 3119 N N . PHE B 1 188 ? -3.246 18.359 11.133 1 87.38 188 PHE B N 1
ATOM 3120 C CA . PHE B 1 188 ? -4.203 18.703 10.094 1 87.38 188 PHE B CA 1
ATOM 3121 C C . PHE B 1 188 ? -5.094 19.859 10.531 1 87.38 188 PHE B C 1
ATOM 3123 O O . PHE B 1 188 ? -5.488 20.688 9.719 1 87.38 188 PHE B O 1
ATOM 3130 N N . LEU B 1 189 ? -5.469 19.875 11.75 1 85.12 189 LEU B N 1
ATOM 3131 C CA . LEU B 1 189 ? -6.301 20.953 12.281 1 85.12 189 LEU B CA 1
ATOM 3132 C C . LEU B 1 189 ? -5.609 22.297 12.117 1 85.12 189 LEU B C 1
ATOM 3134 O O . LEU B 1 189 ? -6.246 23.297 11.75 1 85.12 189 LEU B O 1
ATOM 3138 N N . TYR B 1 190 ? -4.418 22.266 12.266 1 73.38 190 TYR B N 1
ATOM 3139 C CA . TYR B 1 190 ? -3.67 23.516 12.164 1 73.38 190 TYR B CA 1
ATOM 3140 C C . TYR B 1 190 ? -3.535 23.953 10.711 1 73.38 190 TYR B C 1
ATOM 3142 O O . TYR B 1 190 ? -3.586 25.141 10.406 1 73.38 190 TYR B O 1
ATOM 3150 N N . GLY B 1 191 ? -3.424 23.078 9.82 1 65.75 191 GLY B N 1
ATOM 3151 C CA . GLY B 1 191 ? -3.354 23.391 8.398 1 65.75 191 GLY B CA 1
ATOM 3152 C C . GLY B 1 191 ? -4.66 23.906 7.836 1 65.75 191 GLY B C 1
ATOM 3153 O O . GLY B 1 191 ? -4.664 24.781 6.965 1 65.75 191 GLY B O 1
ATOM 3154 N N . ILE B 1 192 ? -5.723 23.422 8.32 1 66.69 192 ILE B N 1
ATOM 3155 C CA . ILE B 1 192 ? -7.051 23.781 7.848 1 66.69 192 ILE B CA 1
ATOM 3156 C C . ILE B 1 192 ? -7.453 25.141 8.453 1 66.69 192 ILE B C 1
ATOM 3158 O O . ILE B 1 192 ? -8.016 25.984 7.758 1 66.69 192 ILE B O 1
ATOM 3162 N N . THR B 1 193 ? -7.156 25.25 9.633 1 53.62 193 THR B N 1
ATOM 3163 C CA . THR B 1 193 ? -7.641 26.438 10.328 1 53.62 193 THR B CA 1
ATOM 3164 C C . THR B 1 193 ? -6.707 27.609 10.086 1 53.62 193 THR B C 1
ATOM 3166 O O . THR B 1 193 ? -7.109 28.766 10.25 1 53.62 193 THR B O 1
ATOM 3169 N N . ALA B 1 194 ? -5.48 27.391 9.852 1 52.88 194 ALA B N 1
ATOM 3170 C CA . ALA B 1 194 ? -4.539 28.5 9.648 1 52.88 194 ALA B CA 1
ATOM 3171 C C . ALA B 1 194 ? -4.758 29.156 8.297 1 52.88 194 ALA B C 1
ATOM 3173 O O . ALA B 1 194 ? -4.246 30.25 8.047 1 52.88 194 ALA B O 1
ATOM 3174 N N . GLU B 1 195 ? -5.449 28.672 7.367 1 46.78 195 GLU B N 1
ATOM 3175 C CA . GLU B 1 195 ? -5.777 29.438 6.16 1 46.78 195 GLU B CA 1
ATOM 3176 C C . GLU B 1 195 ? -6.945 30.375 6.406 1 46.78 195 GLU B C 1
ATOM 3178 O O . GLU B 1 195 ? -7.875 30.062 7.148 1 46.78 195 GLU B O 1
#

Radius of gyration: 22.79 Å; Cα contacts (8 Å, |Δi|>4): 470; chains: 2; bounding box: 61×62×46 Å

Solvent-accessible surface area (backbone atoms only — not comparable to full-atom values): 21027 Å² total; per-residue (Å²): 123,85,78,68,46,72,69,56,44,37,37,26,52,28,40,49,51,40,18,31,68,55,17,44,71,60,48,46,64,63,57,23,17,56,67,40,72,47,53,56,67,62,49,52,74,74,31,89,46,65,66,56,39,50,58,56,33,59,72,32,56,87,66,54,45,70,74,54,72,72,76,64,66,83,62,76,90,38,70,71,63,37,51,41,48,51,48,52,51,48,56,68,41,56,36,49,66,51,54,38,30,56,59,17,46,60,33,74,92,45,21,85,72,40,45,63,65,62,46,43,51,62,50,44,52,42,54,50,44,28,52,49,49,53,51,37,31,73,70,67,75,41,66,89,67,64,41,66,53,52,28,48,45,55,45,14,25,48,48,17,46,47,50,49,37,47,74,50,44,69,72,80,46,81,70,47,68,68,57,47,43,56,51,46,44,48,15,44,50,32,31,56,64,70,97,126,85,78,70,47,72,67,54,44,36,39,26,53,28,39,50,51,42,17,31,68,54,18,45,71,60,48,47,64,64,55,22,18,57,67,39,72,47,53,57,68,61,48,52,73,75,33,89,45,65,66,57,38,50,58,56,32,60,72,32,56,87,68,52,45,69,76,55,72,72,74,64,68,84,61,77,90,39,71,70,63,36,51,40,47,53,49,50,52,50,55,68,40,57,36,50,67,52,54,37,29,56,57,18,45,60,32,74,91,46,22,86,72,41,46,63,65,62,47,44,52,62,50,43,54,41,54,50,44,29,52,50,50,52,50,36,30,74,70,66,75,40,66,88,68,64,42,65,52,53,29,49,46,55,44,15,26,50,49,19,47,45,50,49,38,47,74,50,42,70,73,81,47,82,70,46,70,67,60,48,43,54,51,44,43,48,16,44,51,31,31,55,63,70,98

pLDDT: mean 91.95, std 9.28, range [35.84, 98.69]

InterPro domains:
  IPR001647 DNA-binding HTH domain, TetR-type [PF00440] (11-53)
  IPR001647 DNA-binding HTH domain, TetR-type [PR00455] (11-24)
  IPR001647 DNA-binding HTH domain, TetR-type [PR00455] (32-55)
  IPR001647 DNA-binding HTH domain, TetR-type [PS50977] (5-65)
  IPR009057 Homedomain-like superfamily [SSF46689] (5-59)
  IPR036271 Tetracyclin repressor-like, C-terminal domain superfamily [SSF48498] (79-193)
  IPR039536 Transcriptional regulator TetR, C-terminal, Proteobacteria type [PF14246] (114-189)
  IPR050109 HTH-type, TetR-like transcriptional regulator [PTHR30055] (5-194)

Sequence (390 aa):
MIHMDETGQKIIDAAMSLVRDKGYMATTTKDIANSAGVNECTLFRKFQNKKSIVMSGIEQEKWRADFTPDVFQDVRWELRHDLEMYMREYMKRITPDFVRLSIGLRAPQIYEETAPFIMKVPQTFLSSLISYFEQMAQKGRIPKADFEVLAMTFFSSTFGYTFLNASFEQKLSEVEREDFIKKTVAAFLYGITAEMIHMDETGQKIIDAAMSLVRDKGYMATTTKDIANSAGVNECTLFRKFQNKKSIVMSGIEQEKWRADFTPDVFQDVRWELRHDLEMYMREYMKRITPDFVRLSIGLRAPQIYEETAPFIMKVPQTFLSSLISYFEQMAQKGRIPKADFEVLAMTFFSSTFGYTFLNASFEQKLSEVEREDFIKKTVAAFLYGITAE

Foldseek 3Di:
DPPQDPLLVLLLVLLLQCLLVPALVVDALCSSCVSSVHDSVVVCVVPVGSLRSPLVNLPDCVLLLVDALVQLVPDPLDQLVSLLSLLVSLLVSCALSNLSSLVRQCDPVRCVPCVCSSVVRVVRSLVSQLVSVVVSVVVVNFPDDPSSVLSCVSVCLSVVVSNCCSVPNCPVHVDDPSNSSNVSSVVSVCVGRVD/DPPQDPLLVLLLVLLLQCLLVPANVVDALCSSCVSSVHDSVVVCVVPVGSLRSPLVNLPDCVLLLVDALVQLVPDPLDQLVSLLSLLVSLLVSCALSNLSSLVRQCDPVRCVPCVCSSVVRVVRSLVSQLVSVVVSVVVVNFPDDPSSVLSCVSVCLSVVVSNCCSVPNCPVHVDDPSNSSNVSSVVSVCVGRVD

Nearest PDB structures (foldseek):
  6azh-assembly1_B  TM=7.052E-01  e=3.250E-06  Clostridium perfringens
  3ppb-assembly1_B  TM=6.606E-01  e=2.622E-05  Shewanella loihica PV-4
  4xk4-assembly2_D  TM=6.082E-01  e=1.268E-05  Escherichia coli K-12
  3he0-assembly2_C-2  TM=6.731E-01  e=3.043E-04  Vibrio parahaemolyticus
  5e57-assembly1_C-3  TM=5.003E-01  e=7.208E-04  Mycolicibacterium smegmatis MC2 155